Protein AF-A0A8W7Q532-F1 (afdb_monomer)

Sequence (373 aa):
VALQALTKLQELYLDHNQLYTIELHAFKQTTALHTLHLQVNQLAFETLNTLPATAPDTGDQEQLTDHIPAPDEFSLLAQDGTPFQHLHQLRELDLSSNWLTAVPRDLLLNTHELQRLNLTRNNITSLTYANLQFLAPAITVDLRHNSIFEIDLADMERLVLLEPRNFDEETGRARVLLNDNPLHCNCIAYAFAQYIQNRLATAVYDRFELVANELTCHGPEHLEGALIKDVPTRELLCELDTPSTAIRHCPAPCRCYIRPEDTGVIIDCSGQALTEVPELPRPTTFGYRFIELHLENNNISALPDSTTASGSSGWAEVRELYASNNSIAALAADQLPRSLRLLDLSRNRLTTLDGPLAESLTASTTLTTVRLA

Solvent-accessible surface area (backbone atoms only — not comparable to full-atom values): 20017 Å² total; per-residue (Å²): 117,85,45,55,76,38,52,80,40,39,70,46,82,58,47,75,46,80,46,47,74,73,60,62,63,39,37,67,40,25,42,54,24,28,35,40,36,43,25,42,31,47,36,51,70,82,67,78,75,71,68,80,73,76,73,81,88,72,90,71,94,76,81,98,67,96,68,78,80,59,82,68,68,63,52,75,77,69,75,70,62,54,41,62,48,55,29,41,48,23,28,35,40,35,49,23,40,26,50,31,53,59,81,66,67,36,62,27,76,39,20,54,53,28,42,38,37,36,43,27,42,25,49,29,38,63,44,43,52,81,77,65,60,53,65,14,35,62,20,38,37,34,47,29,47,26,48,32,30,44,45,42,30,77,60,40,66,63,52,47,69,74,60,65,80,60,94,86,55,76,90,39,37,30,34,37,37,47,30,60,28,53,26,40,48,28,32,57,26,41,46,44,38,34,50,69,58,72,67,62,64,70,72,51,64,59,50,36,45,81,46,44,93,74,22,31,18,62,19,51,82,97,42,46,71,40,41,45,66,76,56,61,61,78,69,17,39,37,70,66,59,54,97,81,48,90,74,75,57,59,44,86,94,37,51,35,32,37,28,69,77,81,30,35,34,38,39,42,44,51,63,66,69,37,57,59,81,73,73,39,52,51,41,67,82,78,78,26,72,30,29,38,39,34,42,29,50,25,51,28,45,56,75,64,39,67,83,70,48,52,102,72,50,20,60,60,38,30,26,30,41,37,41,25,41,26,49,28,39,63,70,60,53,59,40,53,36,86,56,27,27,34,42,31,40,20,55,42,51,65,80,62,82,47,69,68,32,52,50,47,62,71,69,44,88,54,54,77,46,79,42,69,100

Nearest PDB structures (foldseek):
  4lxr-assembly1_A  TM=8.723E-01  e=6.222E-23  Drosophila melanogaster
  3rfj-assembly1_A  TM=7.551E-01  e=5.603E-07  Listeria monocytogenes 08-5923
  5xnp-assembly1_B  TM=7.314E-01  e=1.045E-06  Homo sapiens
  5xnq-assembly1_A-2  TM=7.197E-01  e=1.821E-05  Homo sapiens
  5z8y-assembly1_A  TM=4.067E-01  e=1.045E-06  Homo sapiens

Foldseek 3Di:
DPQLVVLVAAEDAPEQDADQADPLQSCVRNQNHAYYHHYNYAHELPLPPDDPDDDPPPDDDDDDDDDPDDPVVVCVVPDRAHSCLSNQNHAEYAPAQYAYQAQGLSQQPRHQNHAEAEHAHYAHAEEELSRQNRNNFHHEYEHANYAHAAYADPCVLVVLVVDDDDPPRDFHAYEYEDANYQYAQALRCLVVLCVLLVNGDPSSVSHYHYHQQRPAHCDDPVRHRPRSPPDDLQRRKDWPDDPPDPDDQADPPWTWIARPPQLEIEIAPEQVQDQADTQHAASVVPRGQAYAYHQHHYAHAAADFQVPSPPGGNQLRHAHDANDQYAHADDDLRSDRLNHAYAAHHNYNHPDDDPRNVVSQVPRPRHDYYHND

Secondary structure (DSSP, 8-state):
-GGGG-TT--EEE--SS------TTTTTT-TT--EEE--SS----GGGS------------------PPPTTGGGGGSS---TTTT-TT--EEE--SS---S--THHHHT-TT--EEE--SS---EEEGGGG--SSTT-EEE--SS---EEE-TTHHHHHHHSPPPTTS----EEEE--S--EE-SGGGHHHHHHHTT-S-HHHHTTEEEE-TT-BEEESGGGTT-BTTTS-GGG--EESS-TT-SS--SPTT-EEEEETTTTEEEEE-TTS--SSPPPPP-GGGGT--EEEEE-TTS----PPPTTTS-TT--GGGEEEEE--SS------GGGS-TT--EEE-TTS------HHHHHHHHH-SS--EEE--

Structure (mmCIF, N/CA/C/O backbone):
data_AF-A0A8W7Q532-F1
#
_entry.id   AF-A0A8W7Q532-F1
#
loop_
_atom_site.group_PDB
_atom_site.id
_atom_site.type_symbol
_atom_site.label_atom_id
_atom_site.label_alt_id
_atom_site.label_comp_id
_atom_site.label_asym_id
_atom_site.label_entity_id
_atom_site.label_seq_id
_atom_site.pdbx_PDB_ins_code
_atom_site.Cartn_x
_atom_site.Cartn_y
_atom_site.Cartn_z
_atom_site.occupancy
_atom_site.B_iso_or_equiv
_atom_site.auth_seq_id
_atom_site.auth_comp_id
_atom_site.auth_asym_id
_atom_site.auth_atom_id
_atom_site.pdbx_PDB_model_num
ATOM 1 N N . VAL A 1 1 ? -29.483 14.248 27.371 1.00 50.53 1 VAL A N 1
ATOM 2 C CA . VAL A 1 1 ? -30.499 13.356 28.017 1.00 50.53 1 VAL A CA 1
ATOM 3 C C . VAL A 1 1 ? -29.994 12.945 29.399 1.00 50.53 1 VAL A C 1
ATOM 5 O O . VAL A 1 1 ? -28.789 12.846 29.572 1.00 50.53 1 VAL A O 1
ATOM 8 N N . ALA A 1 2 ? -30.890 12.760 30.375 1.00 61.41 2 ALA A N 1
ATOM 9 C CA . ALA A 1 2 ? -30.664 12.640 31.828 1.00 61.41 2 ALA A CA 1
ATOM 10 C C . ALA A 1 2 ? -29.834 11.428 32.336 1.00 61.41 2 ALA A C 1
ATOM 12 O O . ALA A 1 2 ? -30.030 10.973 33.461 1.00 61.41 2 ALA A O 1
ATOM 13 N N . LEU A 1 3 ? -28.893 10.905 31.544 1.00 73.31 3 LEU A N 1
ATOM 14 C CA . LEU A 1 3 ? -28.010 9.798 31.935 1.00 73.31 3 LEU A CA 1
ATOM 15 C C . LEU A 1 3 ? -26.977 10.216 32.992 1.00 73.31 3 LEU A C 1
ATOM 17 O O . LEU A 1 3 ? -26.531 9.386 33.775 1.00 73.31 3 LEU A O 1
ATOM 21 N N . GLN A 1 4 ? -26.670 11.514 33.092 1.00 72.31 4 GLN A N 1
ATOM 22 C CA . GLN A 1 4 ? -25.706 12.055 34.058 1.00 72.31 4 GLN A CA 1
ATOM 23 C C . GLN A 1 4 ? -26.069 11.786 35.532 1.00 72.31 4 GLN A C 1
ATOM 25 O O . GLN A 1 4 ? -25.208 11.880 36.399 1.00 72.31 4 GLN A O 1
ATOM 30 N N . ALA A 1 5 ? -27.323 11.448 35.841 1.00 80.62 5 ALA A N 1
ATOM 31 C CA . ALA A 1 5 ? -27.738 11.104 37.202 1.00 80.62 5 ALA A CA 1
ATOM 32 C C . ALA A 1 5 ? -27.580 9.604 37.534 1.00 80.62 5 ALA A C 1
ATOM 34 O O . ALA A 1 5 ? -27.716 9.213 38.694 1.00 80.62 5 ALA A O 1
ATOM 35 N N . LEU A 1 6 ? -27.311 8.748 36.542 1.00 87.56 6 LEU A N 1
ATOM 36 C CA . LEU A 1 6 ? -27.356 7.290 36.675 1.00 87.56 6 LEU A CA 1
ATOM 37 C C . LEU A 1 6 ? -25.979 6.689 37.004 1.00 87.56 6 LEU A C 1
ATOM 39 O O . LEU A 1 6 ? -25.469 5.834 36.289 1.00 87.56 6 LEU A O 1
ATOM 43 N N . THR A 1 7 ? -25.377 7.094 38.122 1.00 89.56 7 THR A N 1
ATOM 44 C CA . THR A 1 7 ? -24.005 6.691 38.508 1.00 89.56 7 THR A CA 1
ATOM 45 C C . THR A 1 7 ? -23.814 5.194 38.779 1.00 89.56 7 THR A C 1
ATOM 47 O O . THR A 1 7 ? -22.686 4.713 38.820 1.00 89.56 7 THR A O 1
ATOM 50 N N . LYS A 1 8 ? -24.907 4.443 38.965 1.00 93.06 8 LYS A N 1
ATOM 51 C CA . LYS A 1 8 ? -24.901 2.982 39.162 1.00 93.06 8 LYS A CA 1
ATOM 52 C C . LYS A 1 8 ? -25.228 2.191 37.891 1.00 93.06 8 LYS A C 1
ATOM 54 O O . LYS A 1 8 ? -25.381 0.977 37.973 1.00 93.06 8 LYS A O 1
ATOM 59 N N . LEU A 1 9 ? -25.427 2.864 36.757 1.00 95.00 9 LEU A N 1
ATOM 60 C CA . LEU A 1 9 ? -25.784 2.205 35.506 1.00 95.00 9 LEU A CA 1
ATOM 61 C C . LEU A 1 9 ? -24.619 1.336 35.028 1.00 95.00 9 LEU A C 1
ATOM 63 O O . LEU A 1 9 ? -23.506 1.827 34.880 1.00 95.00 9 LEU A O 1
ATOM 67 N N . GLN A 1 10 ? -24.906 0.060 34.807 1.00 96.25 10 GLN A N 1
ATOM 68 C CA . GLN A 1 10 ? -23.935 -0.972 34.440 1.00 96.25 10 GLN A CA 1
ATOM 69 C C . GLN A 1 10 ? -24.130 -1.462 33.006 1.00 96.25 10 GLN A C 1
ATOM 71 O O . GLN A 1 10 ? -23.164 -1.681 32.277 1.00 96.25 10 GLN A O 1
ATOM 76 N N . GLU A 1 11 ? -25.386 -1.546 32.579 1.00 97.50 11 GLU A N 1
ATOM 77 C CA . GLU A 1 11 ? -25.766 -1.980 31.244 1.00 97.50 11 GLU A CA 1
ATOM 78 C C . GLU A 1 11 ? -26.757 -0.988 30.645 1.00 97.50 11 GLU A C 1
ATOM 80 O O . GLU A 1 11 ? -27.675 -0.521 31.328 1.00 97.50 11 GLU A O 1
ATOM 85 N N . LEU A 1 12 ? -26.569 -0.664 29.370 1.00 96.44 12 LEU A N 1
ATOM 86 C CA . LEU A 1 12 ? -27.445 0.230 28.630 1.00 96.44 12 LEU A CA 1
ATOM 87 C C . LEU A 1 12 ? -27.658 -0.295 27.210 1.00 96.44 12 LEU A C 1
ATOM 89 O O . LEU A 1 12 ? -26.706 -0.469 26.452 1.00 96.44 12 LEU A O 1
ATOM 93 N N . TYR A 1 13 ? -28.926 -0.486 26.859 1.00 97.62 13 TYR A N 1
ATOM 94 C CA . TYR A 1 13 ? -29.369 -0.972 25.557 1.00 97.62 13 TYR A CA 1
ATOM 95 C C . TYR A 1 13 ? -30.165 0.137 24.866 1.00 97.62 13 TYR A C 1
ATOM 97 O O . TYR A 1 13 ? -31.221 0.555 25.346 1.00 97.62 13 TYR A O 1
ATOM 105 N N . LEU A 1 14 ? -29.604 0.668 23.784 1.00 96.12 14 LEU A N 1
ATOM 106 C CA . LEU A 1 14 ? -30.162 1.726 22.935 1.00 96.12 14 LEU A CA 1
ATOM 107 C C . LEU A 1 14 ? -30.189 1.290 21.461 1.00 96.12 14 LEU A C 1
ATOM 109 O O . LEU A 1 14 ? -30.298 2.113 20.548 1.00 96.12 14 LEU A O 1
ATOM 113 N N . ASP A 1 15 ? -30.079 -0.009 21.225 1.00 97.19 15 ASP A N 1
ATOM 114 C CA . ASP A 1 15 ? -30.095 -0.614 19.908 1.00 97.19 15 ASP A CA 1
ATOM 115 C C . ASP A 1 15 ? -31.465 -0.522 19.224 1.00 97.19 15 ASP A C 1
ATOM 117 O O . ASP A 1 15 ? -32.488 -0.314 19.878 1.00 97.19 15 ASP A O 1
ATOM 121 N N . HIS A 1 16 ? -31.483 -0.649 17.895 1.00 97.81 16 HIS A N 1
ATOM 122 C CA . HIS A 1 16 ? -32.690 -0.581 17.060 1.00 97.81 16 HIS A CA 1
ATOM 123 C C . HIS A 1 16 ? -33.486 0.722 17.235 1.00 97.81 16 HIS A C 1
ATOM 125 O O . HIS A 1 16 ? -34.717 0.724 17.330 1.00 97.81 16 HIS A O 1
ATOM 131 N N . ASN A 1 17 ? -32.773 1.848 17.258 1.00 96.56 17 ASN A N 1
ATOM 132 C CA . ASN A 1 17 ? -33.343 3.188 17.352 1.00 96.56 17 ASN A CA 1
ATOM 133 C C . ASN A 1 17 ? -32.967 4.033 16.118 1.00 96.56 17 ASN A C 1
ATOM 135 O O . ASN A 1 17 ? -32.557 3.527 15.076 1.00 96.56 17 ASN A O 1
ATOM 139 N N . GLN A 1 18 ? -33.190 5.344 16.204 1.00 96.38 18 GLN A N 1
ATOM 140 C CA . GLN A 1 18 ? -32.889 6.320 15.150 1.00 96.38 18 GLN A CA 1
ATOM 141 C C . GLN A 1 18 ? -31.893 7.370 15.661 1.00 96.38 18 GLN A C 1
ATOM 143 O O . GLN A 1 18 ? -31.981 8.551 15.325 1.00 96.38 18 GLN A O 1
ATOM 148 N N . LEU A 1 19 ? -30.988 6.965 16.557 1.00 94.19 19 LEU A N 1
ATOM 149 C CA . LEU A 1 19 ? -29.992 7.863 17.127 1.00 94.19 19 LEU A CA 1
ATOM 150 C C . LEU A 1 19 ? -28.980 8.224 16.041 1.00 94.19 19 LEU A C 1
ATOM 152 O O . LEU A 1 19 ? -28.232 7.367 15.584 1.00 94.19 19 LEU A O 1
ATOM 156 N N . TYR A 1 20 ? -28.952 9.493 15.647 1.00 92.00 20 TYR A N 1
ATOM 157 C CA . TYR A 1 20 ? -27.956 10.026 14.713 1.00 92.00 20 TYR A CA 1
ATOM 158 C C . TYR A 1 20 ? -26.776 10.694 15.433 1.00 92.00 20 TYR A C 1
ATOM 160 O O . TYR A 1 20 ? -25.697 10.850 14.872 1.00 92.00 20 TYR A O 1
ATOM 168 N N . THR A 1 21 ? -26.960 11.075 16.699 1.00 89.06 21 THR A N 1
ATOM 169 C CA . THR A 1 21 ? -25.921 11.674 17.536 1.00 89.06 21 THR A CA 1
ATOM 170 C C . THR A 1 21 ? -26.136 11.317 19.002 1.00 89.06 21 THR A C 1
ATOM 172 O O . THR A 1 21 ? -27.261 11.064 19.445 1.00 89.06 21 THR A O 1
ATOM 175 N N . ILE A 1 22 ? -25.050 11.325 19.766 1.00 89.56 22 ILE A N 1
ATOM 176 C CA . ILE A 1 22 ? -25.056 11.262 21.223 1.00 89.56 22 ILE A CA 1
ATOM 177 C C . ILE A 1 22 ? -24.190 12.422 21.702 1.00 89.56 22 ILE A C 1
ATOM 179 O O . ILE A 1 22 ? -23.085 12.632 21.208 1.00 89.56 22 ILE A O 1
ATOM 183 N N . GLU A 1 23 ? -24.698 13.180 22.668 1.00 87.12 23 GLU A N 1
ATOM 184 C CA . GLU A 1 23 ? -23.969 14.299 23.258 1.00 87.12 23 GLU A CA 1
ATOM 185 C C . GLU A 1 23 ? -22.631 13.823 23.854 1.00 87.12 23 GLU A C 1
ATOM 187 O O . GLU A 1 23 ? -22.591 12.841 24.598 1.00 87.12 23 GLU A O 1
ATOM 192 N N . LEU A 1 24 ? -21.546 14.554 23.581 1.00 85.12 24 LEU A N 1
ATOM 193 C CA . LEU A 1 24 ? -20.168 14.212 23.969 1.00 85.12 24 LEU A CA 1
ATOM 194 C C . LEU A 1 24 ? -19.995 13.861 25.458 1.00 85.12 24 LEU A C 1
ATOM 196 O O . LEU A 1 24 ? -19.137 13.067 25.840 1.00 85.12 24 LEU A O 1
ATOM 200 N N . HIS A 1 25 ? -20.806 14.466 26.324 1.00 87.25 25 HIS A N 1
ATOM 201 C CA . HIS A 1 25 ? -20.740 14.283 27.773 1.00 87.25 25 HIS A CA 1
ATOM 202 C C . HIS A 1 25 ? -21.945 13.527 28.345 1.00 87.25 25 HIS A C 1
ATOM 204 O O . HIS A 1 25 ? -22.172 13.560 29.559 1.00 87.25 25 HIS A O 1
ATOM 210 N N . ALA A 1 26 ? -22.710 12.825 27.502 1.00 88.56 26 ALA A N 1
ATOM 211 C CA . ALA A 1 26 ? -23.869 12.042 27.928 1.00 88.56 26 ALA A CA 1
ATOM 212 C C . ALA A 1 26 ? -23.504 11.000 28.998 1.00 88.56 26 ALA A C 1
ATOM 214 O O . ALA A 1 26 ? -24.254 10.813 29.956 1.00 88.56 26 ALA A O 1
ATOM 215 N N . PHE A 1 27 ? -22.325 10.384 28.870 1.00 90.06 27 PHE A N 1
ATOM 216 C CA . PHE A 1 27 ? -21.854 9.302 29.736 1.00 90.06 27 PHE A CA 1
ATOM 217 C C . PHE A 1 27 ? -20.851 9.738 30.813 1.00 90.06 27 PHE A C 1
ATOM 219 O O . PHE A 1 27 ? -20.275 8.904 31.506 1.00 90.06 27 PHE A O 1
ATOM 226 N N . LYS A 1 28 ? -20.645 11.049 31.005 1.00 88.69 28 LYS A N 1
ATOM 227 C CA . LYS A 1 28 ? -19.600 11.579 31.903 1.00 88.69 28 LYS A CA 1
ATOM 228 C C . LYS A 1 28 ? -19.699 11.065 33.349 1.00 88.69 28 LYS A C 1
ATOM 230 O O . LYS A 1 28 ? -18.687 10.957 34.027 1.00 88.69 28 LYS A O 1
ATOM 235 N N . GLN A 1 29 ? -20.911 10.783 33.828 1.00 89.12 29 GLN A N 1
ATOM 236 C CA . GLN A 1 29 ? -21.169 10.323 35.202 1.00 89.12 29 GLN A CA 1
ATOM 237 C C . GLN A 1 29 ? -21.520 8.828 35.289 1.00 89.12 29 GLN A C 1
ATOM 239 O O . GLN A 1 29 ? -21.669 8.299 36.388 1.00 89.12 29 GLN A O 1
ATOM 244 N N . THR A 1 30 ? -21.666 8.132 34.157 1.00 90.69 30 THR A N 1
ATOM 245 C CA . THR A 1 30 ? -22.013 6.701 34.098 1.00 90.69 30 THR A CA 1
ATOM 246 C C . THR A 1 30 ? -20.747 5.853 33.985 1.00 90.69 30 THR A C 1
ATOM 248 O O . THR A 1 30 ? -20.605 5.046 33.072 1.00 90.69 30 THR A O 1
ATOM 251 N N . THR A 1 31 ? -19.790 6.065 34.887 1.00 86.94 31 THR A N 1
ATOM 252 C CA . THR A 1 31 ? -18.465 5.423 34.826 1.00 86.94 31 THR A CA 1
ATOM 253 C C . THR A 1 31 ? -18.486 3.935 35.183 1.00 86.94 31 THR A C 1
ATOM 255 O O . THR A 1 31 ? -17.538 3.232 34.853 1.00 86.94 31 THR A O 1
ATOM 258 N N . ALA A 1 32 ? -19.568 3.455 35.811 1.00 92.38 32 ALA A N 1
ATOM 259 C CA . ALA A 1 32 ? -19.797 2.045 36.145 1.00 92.38 32 ALA A CA 1
ATOM 260 C C . ALA A 1 32 ? -20.305 1.191 34.965 1.00 92.38 32 ALA A C 1
ATOM 262 O O . ALA A 1 32 ? -20.550 -0.006 35.135 1.00 92.38 32 ALA A O 1
ATOM 263 N N . LEU A 1 33 ? -20.515 1.805 33.795 1.00 94.69 33 LEU A N 1
ATOM 264 C CA . LEU A 1 33 ? -21.076 1.145 32.624 1.00 94.69 33 LEU A CA 1
ATOM 265 C C . LEU A 1 33 ? -20.054 0.173 32.022 1.00 94.69 33 LEU A C 1
ATOM 267 O O . LEU A 1 33 ? -18.976 0.587 31.602 1.00 94.69 33 LEU A O 1
ATOM 271 N N . HIS A 1 34 ? -20.420 -1.106 31.945 1.00 96.19 34 HIS A N 1
ATOM 272 C CA . HIS A 1 34 ? -19.596 -2.158 31.352 1.00 96.19 34 HIS A CA 1
ATOM 273 C C . HIS A 1 34 ? -20.172 -2.732 30.052 1.00 96.19 34 HIS A C 1
ATOM 275 O O . HIS A 1 34 ? -19.408 -3.284 29.261 1.00 96.19 34 HIS A O 1
ATOM 281 N N . THR A 1 35 ? -21.475 -2.575 29.797 1.00 97.75 35 THR A N 1
ATOM 282 C CA . THR A 1 35 ? -22.131 -3.041 28.563 1.00 97.75 35 THR A CA 1
ATOM 283 C C . THR A 1 35 ? -22.917 -1.906 27.919 1.00 97.75 35 THR A C 1
ATOM 285 O O . THR A 1 35 ? -23.803 -1.327 28.554 1.00 97.75 35 THR A O 1
ATOM 288 N N . LEU A 1 36 ? -22.620 -1.603 26.655 1.00 97.19 36 LEU A N 1
ATOM 289 C CA . LEU A 1 36 ? -23.319 -0.587 25.873 1.00 97.19 36 LEU A CA 1
ATOM 290 C C . LEU A 1 36 ? -23.669 -1.115 24.479 1.00 97.19 36 LEU A C 1
ATOM 292 O O . LEU A 1 36 ? -22.789 -1.409 23.673 1.00 97.19 36 LEU A O 1
ATOM 296 N N . HIS A 1 37 ? -24.963 -1.223 24.196 1.00 98.25 37 HIS A N 1
ATOM 297 C CA . HIS A 1 37 ? -25.491 -1.690 22.911 1.00 98.25 37 HIS A CA 1
ATOM 298 C C . HIS A 1 37 ? -26.131 -0.520 22.162 1.00 98.25 37 HIS A C 1
ATOM 300 O O . HIS A 1 37 ? -27.064 0.111 22.660 1.00 98.25 37 HIS A O 1
ATOM 306 N N . LEU A 1 38 ? -25.591 -0.201 20.987 1.00 97.38 38 LEU A N 1
ATOM 307 C CA . LEU A 1 38 ? -25.970 0.931 20.132 1.00 97.38 38 LEU A CA 1
ATOM 308 C C . LEU A 1 38 ? -26.178 0.507 18.670 1.00 97.38 38 LEU A C 1
ATOM 310 O O . LEU A 1 38 ? -26.266 1.360 17.780 1.00 97.38 38 LEU A O 1
ATOM 314 N N . GLN A 1 39 ? -26.266 -0.795 18.401 1.00 97.81 39 GLN A N 1
ATOM 315 C CA . GLN A 1 39 ? -26.420 -1.318 17.052 1.00 97.81 39 GLN A CA 1
ATOM 316 C C . GLN A 1 39 ? -27.727 -0.886 16.392 1.00 97.81 39 GLN A C 1
ATOM 318 O O . GLN A 1 39 ? -28.732 -0.662 17.064 1.00 97.81 39 GLN A O 1
ATOM 323 N N . VAL A 1 40 ? -27.732 -0.828 15.059 1.00 97.69 40 VAL A N 1
ATOM 324 C CA . VAL A 1 40 ? -28.920 -0.469 14.265 1.00 97.69 40 VAL A CA 1
ATOM 325 C C . VAL A 1 40 ? -29.433 0.923 14.665 1.00 97.69 40 VAL A C 1
ATOM 327 O O . VAL A 1 40 ? -30.540 1.092 15.176 1.00 97.69 40 VAL A O 1
ATOM 330 N N . ASN A 1 41 ? -28.575 1.919 14.456 1.00 96.75 41 ASN A N 1
ATOM 331 C CA . ASN A 1 41 ? -28.845 3.345 14.634 1.00 96.75 41 ASN A CA 1
ATOM 332 C C . ASN A 1 41 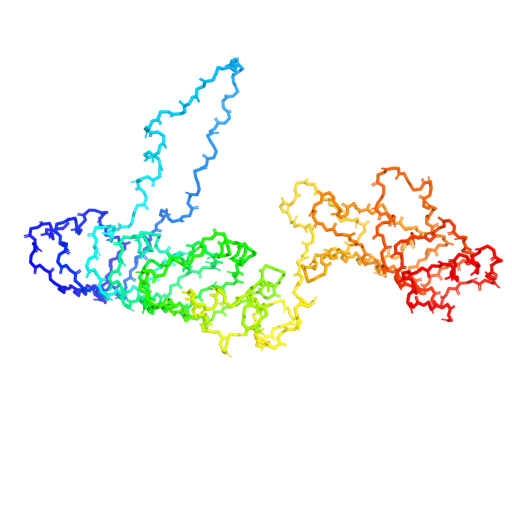? -28.309 4.113 13.402 1.00 96.75 41 ASN A C 1
ATOM 334 O O . ASN A 1 41 ? -28.133 3.536 12.330 1.00 96.75 41 ASN A O 1
ATOM 338 N N . GLN A 1 42 ? -28.112 5.428 13.510 1.00 95.75 42 GLN A N 1
ATOM 339 C CA . GLN A 1 42 ? -27.628 6.306 12.436 1.00 95.75 42 GLN A CA 1
ATOM 340 C C . GLN A 1 42 ? -26.395 7.105 12.883 1.00 95.75 42 GLN A C 1
ATOM 342 O O . GLN A 1 42 ? -26.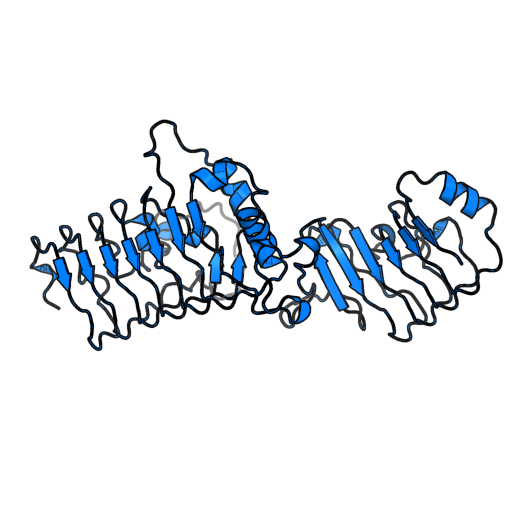178 8.228 12.431 1.00 95.75 42 GLN A O 1
ATOM 347 N N . LEU A 1 43 ? -25.615 6.569 13.827 1.00 93.50 43 LEU A N 1
ATOM 348 C CA . LEU A 1 43 ? -24.502 7.294 14.431 1.00 93.50 43 LEU A CA 1
ATOM 349 C C . LEU A 1 43 ? -23.390 7.521 13.405 1.00 93.50 43 LEU A C 1
ATOM 351 O O . LEU A 1 43 ? -22.875 6.571 12.815 1.00 93.50 43 LEU A O 1
ATOM 355 N N . ALA A 1 44 ? -22.990 8.780 13.261 1.00 87.75 44 ALA A N 1
ATOM 356 C CA . ALA A 1 44 ? -21.794 9.205 12.551 1.00 87.75 44 ALA A CA 1
ATOM 357 C C . ALA A 1 44 ? -20.998 10.133 13.482 1.00 87.75 44 ALA A C 1
ATOM 359 O O . ALA A 1 44 ? -21.517 11.149 13.945 1.00 87.75 44 ALA A O 1
ATOM 360 N N . PHE A 1 45 ? -19.754 9.773 13.807 1.00 78.81 45 PHE A N 1
ATOM 361 C CA . PHE A 1 45 ? -18.856 10.635 14.582 1.00 78.81 45 PHE A CA 1
ATOM 362 C C . PHE A 1 45 ? -17.951 11.389 13.599 1.00 78.81 45 PHE A C 1
ATOM 364 O O . PHE A 1 45 ? -16.973 10.838 13.101 1.00 78.81 45 PHE A O 1
ATOM 371 N N . GLU A 1 46 ? -18.318 12.631 13.273 1.00 57.91 46 GLU A N 1
ATOM 372 C CA . GLU A 1 46 ? -17.657 13.442 12.233 1.00 57.91 46 GLU A CA 1
ATOM 373 C C . GLU A 1 46 ? -16.225 13.889 12.600 1.00 57.91 46 GLU A C 1
ATOM 375 O O . GLU A 1 46 ? -15.439 14.226 11.718 1.00 57.91 46 GLU A O 1
ATOM 380 N N . THR A 1 47 ? -15.840 13.849 13.880 1.00 51.75 47 THR A N 1
ATOM 381 C CA . THR A 1 47 ? -14.576 14.411 14.401 1.00 51.75 47 THR A CA 1
ATOM 382 C C . THR A 1 47 ? -13.340 13.515 14.236 1.00 51.75 47 THR A C 1
ATOM 384 O O . THR A 1 47 ? -12.261 13.853 14.709 1.00 51.75 47 THR A O 1
ATOM 387 N N . LEU A 1 48 ? -13.443 12.369 13.556 1.00 50.81 48 LEU A N 1
ATOM 388 C CA . LEU A 1 48 ? -12.354 11.378 13.504 1.00 50.81 48 LEU A CA 1
ATOM 389 C C . LEU A 1 48 ? -11.330 11.597 12.371 1.00 50.81 48 LEU A C 1
ATOM 391 O O . LEU A 1 48 ? -10.302 10.918 12.355 1.00 50.81 48 LEU A O 1
ATOM 395 N N . ASN A 1 49 ? -11.589 12.534 11.447 1.00 37.66 49 ASN A N 1
ATOM 396 C CA . ASN A 1 49 ? -10.823 12.692 10.199 1.00 37.66 49 ASN A CA 1
ATOM 397 C C . ASN A 1 49 ? -10.046 14.013 10.059 1.00 37.66 49 ASN A C 1
ATOM 399 O O . ASN A 1 49 ? -9.309 14.177 9.087 1.00 37.66 49 ASN A O 1
ATOM 403 N N . THR A 1 50 ? -10.169 14.960 10.989 1.00 32.69 50 THR A N 1
ATOM 404 C CA . THR A 1 50 ? -9.432 16.225 10.900 1.00 32.69 50 THR A CA 1
ATOM 405 C C . THR A 1 50 ? -8.103 16.119 11.639 1.00 32.69 50 THR A C 1
ATOM 407 O O . THR A 1 50 ? -8.022 16.337 12.843 1.00 32.69 50 THR A O 1
ATOM 410 N N . LEU A 1 51 ? -7.026 15.837 10.899 1.00 35.69 51 LEU A N 1
ATOM 411 C CA . LEU A 1 51 ? -5.736 16.437 11.255 1.00 35.69 51 LEU A CA 1
ATOM 412 C C . LEU A 1 51 ? -5.952 17.960 11.323 1.00 35.69 51 LEU A C 1
ATOM 414 O O . LEU A 1 51 ? -6.737 18.467 10.512 1.00 35.69 51 LEU A O 1
ATOM 418 N N . PRO A 1 52 ? -5.313 18.698 12.249 1.00 33.34 52 PRO A N 1
ATOM 419 C CA . PRO A 1 52 ? -5.472 20.143 12.298 1.00 33.34 52 PRO A CA 1
ATOM 420 C C . PRO A 1 52 ? -5.101 20.685 10.921 1.00 33.34 52 PRO A C 1
ATOM 422 O O . PRO A 1 52 ? -3.964 20.518 10.472 1.00 33.34 52 PRO A O 1
ATOM 425 N N . ALA A 1 53 ? -6.075 21.265 10.217 1.00 32.38 53 ALA A N 1
ATOM 426 C CA . ALA A 1 53 ? -5.792 22.010 9.009 1.00 32.38 53 ALA A CA 1
ATOM 427 C C . ALA A 1 53 ? -4.728 23.040 9.385 1.00 32.38 53 ALA A C 1
ATOM 429 O O . ALA A 1 53 ? -4.910 23.807 10.333 1.00 32.38 53 ALA A O 1
ATOM 430 N N . THR A 1 54 ? -3.599 22.991 8.679 1.00 36.22 54 THR A N 1
ATOM 431 C CA . THR A 1 54 ? -2.555 24.009 8.720 1.00 36.22 54 THR A CA 1
ATOM 432 C C . THR A 1 54 ? -3.215 25.376 8.813 1.00 36.22 54 THR A C 1
ATOM 434 O O . THR A 1 54 ? -4.084 25.688 7.990 1.00 36.22 54 THR A O 1
ATOM 437 N N . ALA A 1 55 ? -2.849 26.136 9.847 1.00 33.28 55 ALA A N 1
ATOM 438 C CA . ALA A 1 55 ? -3.354 27.479 10.079 1.00 33.28 55 ALA A CA 1
ATOM 439 C C . ALA A 1 55 ? -3.355 28.275 8.761 1.00 33.28 55 ALA A C 1
ATOM 441 O O . ALA A 1 55 ? -2.425 28.116 7.963 1.00 33.28 55 ALA A O 1
ATOM 442 N N . PRO A 1 56 ? -4.392 29.089 8.493 1.00 35.41 56 PRO A N 1
ATOM 443 C CA . PRO A 1 56 ? -4.436 29.890 7.284 1.00 35.41 56 PRO A CA 1
ATOM 444 C C . PRO A 1 56 ? -3.178 30.752 7.211 1.00 35.41 56 PRO A C 1
ATOM 446 O O . PRO A 1 56 ? -2.839 31.457 8.159 1.00 35.41 56 PRO A O 1
ATOM 449 N N . ASP A 1 57 ? -2.504 30.642 6.071 1.00 35.38 57 ASP A N 1
ATOM 450 C CA . ASP A 1 57 ? -1.337 31.408 5.657 1.00 35.38 57 ASP A CA 1
ATOM 451 C C . ASP A 1 57 ? -1.697 32.904 5.626 1.00 35.38 57 ASP A C 1
ATOM 453 O O . ASP A 1 57 ? -2.090 33.465 4.602 1.00 35.38 57 ASP A O 1
ATOM 457 N N . THR A 1 58 ? -1.660 33.555 6.788 1.00 35.00 58 THR A N 1
ATOM 458 C CA . THR A 1 58 ? -1.581 35.009 6.882 1.00 35.00 58 THR A CA 1
ATOM 459 C C . THR A 1 58 ? -0.109 35.354 6.873 1.00 35.00 58 THR A C 1
ATOM 461 O O . THR A 1 58 ? 0.562 35.310 7.905 1.00 35.00 58 THR A O 1
ATOM 464 N N . GLY A 1 59 ? 0.395 35.635 5.675 1.00 40.50 59 GLY A N 1
ATOM 465 C CA . GLY A 1 59 ? 1.732 36.157 5.493 1.00 40.50 59 GLY A CA 1
ATOM 466 C C . GLY A 1 59 ? 1.883 37.465 6.251 1.00 40.50 59 GLY A C 1
ATOM 467 O O . GLY A 1 59 ? 1.278 38.453 5.865 1.00 40.50 59 GLY A O 1
ATOM 468 N N . ASP A 1 60 ? 2.711 37.445 7.288 1.00 34.88 60 ASP A N 1
ATOM 469 C CA . ASP A 1 60 ? 3.448 38.601 7.775 1.00 34.88 60 ASP A CA 1
ATOM 470 C C . ASP A 1 60 ? 4.764 38.096 8.386 1.00 34.88 60 ASP A C 1
ATOM 472 O O . ASP A 1 60 ? 4.803 37.237 9.267 1.00 34.88 60 ASP A O 1
ATOM 476 N N . GLN A 1 61 ? 5.871 38.584 7.827 1.00 41.66 61 GLN A N 1
ATOM 477 C CA . GLN A 1 61 ? 7.228 38.322 8.291 1.00 41.66 61 GLN A CA 1
ATOM 478 C C . GLN A 1 61 ? 7.438 38.979 9.654 1.00 41.66 61 GLN A C 1
ATOM 480 O O . GLN A 1 61 ? 7.548 40.199 9.701 1.00 41.66 61 GLN A O 1
ATOM 485 N N . GLU A 1 62 ? 7.644 38.207 10.723 1.00 34.75 62 GLU A N 1
ATOM 486 C CA . GLU A 1 62 ? 8.347 38.733 11.897 1.00 34.75 62 GLU A CA 1
ATOM 487 C C . GLU A 1 62 ? 9.060 37.639 12.719 1.00 34.75 62 GLU A C 1
ATOM 489 O O . GLU A 1 62 ? 8.451 36.801 13.367 1.00 34.75 62 GLU A O 1
ATOM 494 N N . GLN A 1 63 ? 10.394 37.681 12.625 1.00 35.06 63 GLN A N 1
ATOM 495 C CA . GLN A 1 63 ? 11.417 37.386 13.641 1.00 35.06 63 GLN A CA 1
ATOM 496 C C . GLN A 1 63 ? 11.353 36.064 14.437 1.00 35.06 63 GLN A C 1
ATOM 498 O O . GLN A 1 63 ? 10.546 35.861 15.334 1.00 35.06 63 GLN A O 1
ATOM 503 N N . LEU A 1 64 ? 12.363 35.223 14.180 1.00 39.81 64 LEU A N 1
ATOM 504 C CA . LEU A 1 64 ? 12.760 34.053 14.968 1.00 39.81 64 LEU A CA 1
ATOM 505 C C . LEU A 1 64 ? 13.088 34.442 16.422 1.00 39.81 64 LEU A C 1
ATOM 507 O O . LEU A 1 64 ? 14.175 34.956 16.701 1.00 39.81 64 LEU A O 1
ATOM 511 N N . THR A 1 65 ? 12.183 34.134 17.346 1.00 37.81 65 THR A N 1
ATOM 512 C CA . THR A 1 65 ? 12.478 33.999 18.776 1.00 37.81 65 THR A CA 1
ATOM 513 C C . THR A 1 65 ? 12.188 32.567 19.225 1.00 37.81 65 THR A C 1
ATOM 515 O O . THR A 1 65 ? 11.184 31.974 18.836 1.00 37.81 65 THR A O 1
ATOM 518 N N . ASP A 1 66 ? 13.094 32.005 20.032 1.00 38.56 66 ASP A N 1
ATOM 519 C CA . ASP A 1 66 ? 12.955 30.707 20.702 1.00 38.56 66 ASP A CA 1
ATOM 520 C C . ASP A 1 66 ? 11.709 30.700 21.606 1.00 38.56 66 ASP A C 1
ATOM 522 O O . ASP A 1 66 ? 11.774 31.022 22.795 1.00 38.56 66 ASP A O 1
ATOM 526 N N . HIS A 1 67 ? 10.554 30.338 21.050 1.00 35.03 67 HIS A N 1
ATOM 527 C CA . HIS A 1 67 ? 9.353 30.047 21.819 1.00 35.03 67 HIS A CA 1
ATOM 528 C C . HIS A 1 67 ? 9.187 28.535 21.946 1.00 35.03 67 HIS A C 1
ATOM 530 O O . HIS A 1 67 ? 8.747 27.847 21.031 1.00 35.03 67 HIS A O 1
ATOM 536 N N . ILE A 1 68 ? 9.541 28.024 23.127 1.00 43.53 68 ILE A N 1
ATOM 537 C CA . ILE A 1 68 ? 9.028 26.747 23.624 1.00 43.53 68 ILE A CA 1
ATOM 538 C C . ILE A 1 68 ? 7.502 26.917 23.721 1.00 43.53 68 ILE A C 1
ATOM 540 O O . ILE A 1 68 ? 7.065 27.836 24.424 1.00 43.53 68 ILE A O 1
ATOM 544 N N . PRO A 1 69 ? 6.693 26.105 23.021 1.00 36.09 69 PRO A N 1
ATOM 545 C CA . PRO A 1 69 ? 5.249 26.279 23.024 1.00 36.09 69 PRO A CA 1
ATOM 546 C C . PRO A 1 69 ? 4.676 26.085 24.433 1.00 36.09 69 PRO A C 1
ATOM 548 O O . PRO A 1 69 ? 5.133 25.239 25.207 1.00 36.09 69 PRO A O 1
ATOM 551 N N . ALA A 1 70 ? 3.698 26.922 24.782 1.00 39.31 70 ALA A N 1
ATOM 552 C CA . ALA A 1 70 ? 3.008 26.880 26.065 1.00 39.31 70 ALA A CA 1
ATOM 553 C C . ALA A 1 70 ? 2.266 25.535 26.245 1.00 39.31 70 ALA A C 1
ATOM 555 O O . ALA A 1 70 ? 1.808 24.956 25.258 1.00 39.31 70 ALA A O 1
ATOM 556 N N . PRO A 1 71 ? 2.077 25.044 27.487 1.00 44.47 71 PRO A N 1
ATOM 557 C CA . PRO A 1 71 ? 1.354 23.791 27.769 1.00 44.47 71 PRO A CA 1
ATOM 558 C C . PRO A 1 71 ? -0.108 23.783 27.276 1.00 44.47 71 PRO A C 1
ATOM 560 O O . PRO A 1 71 ? -0.756 22.738 27.247 1.00 44.47 71 PRO A O 1
ATOM 563 N N . ASP A 1 72 ? -0.609 24.934 26.840 1.00 39.09 72 ASP A N 1
ATOM 564 C CA . ASP A 1 72 ? -1.955 25.152 26.330 1.00 39.09 72 ASP A CA 1
ATOM 565 C C . ASP A 1 72 ? -2.089 24.707 24.856 1.00 39.09 72 ASP A C 1
ATOM 567 O O . ASP A 1 72 ? -3.187 24.369 24.419 1.00 39.09 72 ASP A O 1
ATOM 571 N N . GLU A 1 73 ? -0.986 24.609 24.097 1.00 36.34 73 GLU A N 1
ATOM 572 C CA . GLU A 1 73 ? -0.990 24.060 22.726 1.00 36.34 73 GLU A CA 1
ATOM 573 C C . GLU A 1 73 ? -1.193 22.534 22.709 1.00 36.34 73 GLU A C 1
ATOM 575 O O . GLU A 1 73 ? -1.751 21.984 21.761 1.00 36.34 73 GLU A O 1
ATOM 580 N N . PHE A 1 74 ? -0.864 21.846 23.808 1.00 37.84 74 PHE A N 1
ATOM 581 C CA . PHE A 1 74 ? -1.217 20.435 24.008 1.00 37.84 74 PHE A CA 1
ATOM 582 C C . PHE A 1 74 ? -2.724 20.223 24.252 1.00 37.84 74 PHE A C 1
ATOM 584 O O . PHE A 1 74 ? -3.208 19.100 24.112 1.00 37.84 74 PHE A O 1
ATOM 591 N N . SER A 1 75 ? -3.495 21.276 24.567 1.00 35.19 75 SER A N 1
ATOM 592 C CA . SER A 1 75 ? -4.961 21.176 24.693 1.00 35.19 75 SER A CA 1
ATOM 593 C C . SER A 1 75 ? -5.693 21.123 23.349 1.00 35.19 75 SER A C 1
ATOM 595 O O . SER A 1 75 ? -6.868 20.757 23.328 1.00 35.19 75 SER A O 1
ATOM 597 N N . LEU A 1 76 ? -5.029 21.406 22.221 1.00 35.81 76 LEU A N 1
ATOM 598 C CA . LEU A 1 76 ? -5.614 21.200 20.886 1.00 35.81 76 LEU A CA 1
ATOM 599 C C . LEU A 1 76 ? -5.705 19.714 20.498 1.00 35.81 76 LEU A C 1
ATOM 601 O O . LEU A 1 76 ? -6.414 19.373 19.560 1.00 35.81 76 LEU A O 1
ATOM 605 N N . LEU A 1 77 ? -5.058 18.820 21.252 1.00 39.25 77 LEU A N 1
ATOM 606 C CA . LEU A 1 77 ? -5.212 17.368 21.117 1.00 39.25 77 LEU A CA 1
ATOM 607 C C . LEU A 1 77 ? -6.367 16.806 21.971 1.00 39.25 77 LEU A C 1
ATOM 609 O O . LEU A 1 77 ? -6.637 15.608 21.917 1.00 39.25 77 LEU A O 1
ATOM 613 N N . ALA A 1 78 ? -7.034 17.639 22.782 1.00 40.16 78 ALA A N 1
ATOM 614 C CA . ALA A 1 78 ? -7.902 17.191 23.874 1.00 40.16 78 ALA A CA 1
ATOM 615 C C . ALA A 1 78 ? -9.416 17.415 23.666 1.00 40.16 78 ALA A C 1
ATOM 617 O O . ALA A 1 78 ? -10.174 17.203 24.612 1.00 40.16 78 ALA A O 1
ATOM 618 N N . GLN A 1 79 ? -9.891 17.839 22.483 1.00 44.69 79 GLN A N 1
ATOM 619 C CA . GLN A 1 79 ? -11.322 18.158 22.279 1.00 44.69 79 GLN A CA 1
ATOM 620 C C . GLN A 1 79 ? -12.126 17.221 21.362 1.00 44.69 79 GLN A C 1
ATOM 622 O O . GLN A 1 79 ? -13.352 17.299 21.390 1.00 44.69 79 GLN A O 1
ATOM 627 N N . ASP A 1 80 ? -11.508 16.259 20.673 1.00 55.72 80 ASP A N 1
ATOM 628 C CA . ASP A 1 80 ? -12.205 15.408 19.689 1.00 55.72 80 ASP A CA 1
ATOM 629 C C . ASP A 1 80 ? -12.428 13.963 20.177 1.00 55.72 80 ASP A C 1
ATOM 631 O O . ASP A 1 80 ? -12.138 12.984 19.490 1.00 55.72 80 ASP A O 1
ATOM 635 N N . GLY A 1 81 ? -12.926 13.810 21.405 1.00 69.31 81 GLY A N 1
ATOM 636 C CA . GLY A 1 81 ? -13.364 12.508 21.920 1.00 69.31 81 GLY A CA 1
ATOM 637 C C . GLY A 1 81 ? -14.723 12.090 21.351 1.00 69.31 81 GLY A C 1
ATOM 638 O O . GLY A 1 81 ? -15.493 12.919 20.867 1.00 69.31 81 GLY A O 1
ATOM 639 N N . THR A 1 82 ? -15.075 10.810 21.464 1.00 84.31 82 THR A N 1
ATOM 640 C CA . THR A 1 82 ? -16.473 10.393 21.309 1.00 84.31 82 THR A CA 1
ATOM 641 C C . THR A 1 82 ? -17.178 10.449 22.671 1.00 84.31 82 THR A C 1
ATOM 643 O O . THR A 1 82 ? -16.545 10.693 23.709 1.00 84.31 82 THR A O 1
ATOM 646 N N . PRO A 1 83 ? -18.501 10.217 22.737 1.00 88.38 83 PRO A N 1
ATOM 647 C CA . PRO A 1 83 ? -19.208 10.105 24.011 1.00 88.38 83 PRO A CA 1
ATOM 648 C C . PRO A 1 83 ? -18.631 9.035 24.954 1.00 88.38 83 PRO A C 1
ATOM 650 O O . PRO A 1 83 ? -18.911 9.065 26.153 1.00 88.38 83 PRO A O 1
ATOM 653 N N . PHE A 1 84 ? -17.816 8.111 24.437 1.00 89.56 84 PHE A N 1
ATOM 654 C CA . PHE A 1 84 ? -17.253 6.981 25.173 1.00 89.56 84 PHE A CA 1
ATOM 655 C C . PHE A 1 84 ? -15.968 7.312 25.942 1.00 89.56 84 PHE A C 1
ATOM 657 O O . PHE A 1 84 ? -15.522 6.493 26.741 1.00 89.56 84 PHE A O 1
ATOM 664 N N . GLN A 1 85 ? -15.411 8.517 25.789 1.00 87.56 85 GLN A N 1
ATOM 665 C CA . GLN A 1 85 ? -14.104 8.896 26.342 1.00 87.56 85 GLN A CA 1
ATOM 666 C C . GLN A 1 85 ? -13.933 8.687 27.865 1.00 87.56 85 GLN A C 1
ATOM 668 O O . GLN A 1 85 ? -12.807 8.547 28.327 1.00 87.56 85 GLN A O 1
ATOM 673 N N . HIS A 1 86 ? -15.025 8.668 28.643 1.00 87.25 86 HIS A N 1
ATOM 674 C CA . HIS A 1 86 ? -15.006 8.492 30.106 1.00 87.25 86 HIS A CA 1
ATOM 675 C C . HIS A 1 86 ? -15.375 7.064 30.561 1.00 87.25 86 HIS A C 1
ATOM 677 O O . HIS A 1 86 ? -15.457 6.796 31.762 1.00 87.25 86 HIS A O 1
ATOM 683 N N . LEU A 1 87 ? -15.658 6.148 29.630 1.00 90.12 87 LEU A N 1
ATOM 684 C CA . LEU A 1 87 ? -16.165 4.804 29.920 1.00 90.12 87 LEU A CA 1
ATOM 685 C C . LEU A 1 87 ? -15.027 3.806 30.196 1.00 90.12 87 LEU A C 1
ATOM 687 O O . LEU A 1 87 ? -14.901 2.782 29.534 1.00 90.12 87 LEU A O 1
ATOM 691 N N . HIS A 1 88 ? -14.193 4.087 31.196 1.00 90.94 88 HIS A N 1
ATOM 692 C CA . HIS A 1 88 ? -12.980 3.302 31.474 1.00 90.94 88 HIS A CA 1
ATOM 693 C C . HIS A 1 88 ? -13.233 1.829 31.849 1.00 90.94 88 HIS A C 1
ATOM 695 O O . HIS A 1 88 ? -12.359 0.991 31.643 1.00 90.94 88 HIS A O 1
ATOM 701 N N . GLN A 1 89 ? -14.424 1.513 32.374 1.00 93.06 89 GLN A N 1
ATOM 702 C CA . GLN A 1 89 ? -14.839 0.161 32.786 1.00 93.06 89 GLN A CA 1
ATOM 703 C C . GLN A 1 89 ? -15.637 -0.587 31.706 1.00 93.06 89 GLN A C 1
ATOM 705 O O . GLN A 1 89 ? -16.204 -1.649 31.974 1.00 93.06 89 GLN A O 1
ATOM 710 N N . LEU A 1 90 ? -15.720 -0.031 30.492 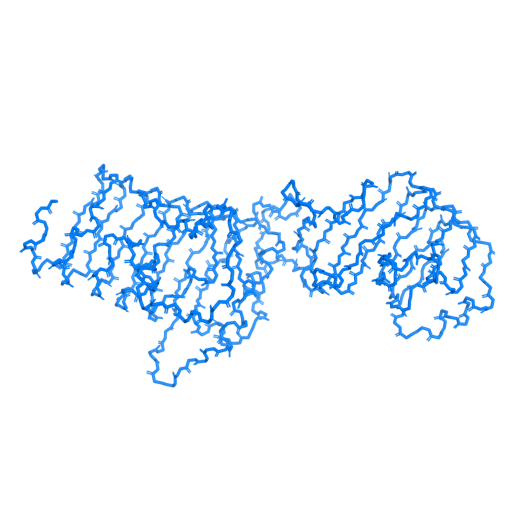1.00 95.00 90 LEU A N 1
ATOM 711 C CA . LEU A 1 90 ? -16.464 -0.644 29.401 1.00 95.00 90 LEU A CA 1
ATOM 712 C C . LEU A 1 90 ? -15.809 -1.962 28.988 1.00 95.00 90 LEU A C 1
ATOM 714 O O . LEU A 1 90 ? -14.613 -1.999 28.721 1.00 95.00 90 LEU A O 1
ATOM 718 N N . ARG A 1 91 ? -16.604 -3.032 28.911 1.00 96.44 91 ARG A N 1
ATOM 719 C CA . ARG A 1 91 ? -16.169 -4.382 28.516 1.00 96.44 91 ARG A CA 1
ATOM 720 C C . ARG A 1 91 ? -16.755 -4.803 27.181 1.00 96.44 91 ARG A C 1
ATOM 722 O O . ARG A 1 91 ? -16.104 -5.523 26.427 1.00 96.44 91 ARG A O 1
ATOM 729 N N . GLU A 1 92 ? -17.961 -4.342 26.879 1.00 97.88 92 GLU A N 1
ATOM 730 C CA . GLU A 1 92 ? -18.663 -4.654 25.644 1.00 97.88 92 GLU A CA 1
ATOM 731 C C . GLU A 1 92 ? -19.309 -3.408 25.050 1.00 97.88 92 GLU A C 1
ATOM 733 O O . GLU A 1 92 ? -20.096 -2.725 25.710 1.00 97.88 92 GLU A O 1
ATOM 738 N N . LEU A 1 93 ? -18.980 -3.149 23.786 1.00 97.62 93 LEU A N 1
ATOM 739 C CA . LEU A 1 93 ? -19.539 -2.071 22.988 1.00 97.62 93 LEU A CA 1
ATOM 740 C C . LEU A 1 93 ? -19.974 -2.605 21.624 1.00 97.62 93 LEU A C 1
ATOM 742 O O . LEU A 1 93 ? -19.139 -3.047 20.830 1.00 97.62 93 LEU A O 1
ATOM 746 N N . ASP A 1 94 ? -21.273 -2.537 21.343 1.00 98.44 94 ASP A N 1
ATOM 747 C CA . ASP A 1 94 ? -21.811 -2.846 20.019 1.00 98.44 94 ASP A CA 1
ATOM 748 C C . ASP A 1 94 ? -22.226 -1.563 19.291 1.00 98.44 94 ASP A C 1
ATOM 750 O O . ASP A 1 94 ? -23.167 -0.878 19.689 1.00 98.44 94 ASP A O 1
ATOM 754 N N . LEU A 1 95 ? -21.493 -1.238 18.227 1.00 97.50 95 LEU A N 1
ATOM 755 C CA . LEU A 1 95 ? -21.709 -0.103 17.329 1.00 97.50 95 LEU A CA 1
ATOM 756 C C . LEU A 1 95 ? -22.032 -0.573 15.902 1.00 97.50 95 LEU A C 1
ATOM 758 O O . LEU A 1 95 ? -21.930 0.206 14.949 1.00 97.50 95 LEU A O 1
ATOM 762 N N . SER A 1 96 ? -22.409 -1.838 15.722 1.00 98.50 96 SER A N 1
ATOM 763 C CA . SER A 1 96 ? -22.669 -2.393 14.397 1.00 98.50 96 SER A CA 1
ATOM 764 C C . SER A 1 96 ? -23.876 -1.756 13.708 1.00 98.50 96 SER A C 1
ATOM 766 O O . SER A 1 96 ? -24.816 -1.288 14.350 1.00 98.50 96 SER A O 1
ATOM 768 N N . SER A 1 97 ? -23.892 -1.767 12.374 1.00 98.19 97 SER A N 1
ATOM 769 C CA . SER A 1 97 ? -24.989 -1.187 11.579 1.00 98.19 97 SER A CA 1
ATOM 770 C C . SER A 1 97 ? -25.246 0.294 11.918 1.00 98.19 97 SER A C 1
ATOM 772 O O . SER A 1 97 ? -26.374 0.683 12.223 1.00 98.19 97 SER A O 1
ATOM 774 N N . ASN A 1 98 ? -24.178 1.096 11.895 1.00 96.88 98 ASN A N 1
ATOM 775 C CA . ASN A 1 98 ? -24.182 2.559 12.012 1.00 96.88 98 ASN A CA 1
ATOM 776 C C . ASN A 1 98 ? -23.456 3.171 10.794 1.00 96.88 98 ASN A C 1
ATOM 778 O O . ASN A 1 98 ? -23.196 2.481 9.807 1.00 96.88 98 ASN A O 1
ATOM 782 N N . TRP A 1 99 ? -23.160 4.473 10.816 1.00 95.56 99 TRP A N 1
ATOM 783 C CA . TRP A 1 99 ? -22.525 5.203 9.710 1.00 95.56 99 TRP A CA 1
ATOM 784 C C . TRP A 1 99 ? -21.110 5.679 10.064 1.00 95.56 99 TRP A C 1
ATOM 786 O O . TRP A 1 99 ? -20.668 6.740 9.623 1.00 95.56 99 TRP A O 1
ATOM 796 N N . LEU A 1 100 ? -20.387 4.907 10.878 1.00 93.38 100 LEU A N 1
ATOM 797 C CA . LEU A 1 100 ? -19.031 5.262 11.291 1.00 93.38 100 LEU A CA 1
ATOM 798 C C . LEU A 1 100 ? -18.056 5.153 10.118 1.00 93.38 100 LEU A C 1
ATOM 800 O O . LEU A 1 100 ? -18.048 4.151 9.410 1.00 93.38 100 LEU A O 1
ATOM 804 N N . THR A 1 101 ? -17.206 6.162 9.945 1.00 92.75 101 THR A N 1
ATOM 805 C CA . THR A 1 101 ? -16.187 6.209 8.880 1.00 92.75 101 THR A CA 1
ATOM 806 C C . THR A 1 101 ? -14.774 5.907 9.374 1.00 92.75 101 THR A C 1
ATOM 808 O O . THR A 1 101 ? -13.864 5.746 8.568 1.00 92.75 101 THR A O 1
ATOM 811 N N . ALA A 1 102 ? -14.577 5.820 10.690 1.00 90.19 102 ALA A N 1
ATOM 812 C CA . ALA A 1 102 ? -13.295 5.519 11.315 1.00 90.19 102 ALA A CA 1
ATOM 813 C C . ALA A 1 102 ? -13.492 4.807 12.661 1.00 90.19 102 ALA A C 1
ATOM 815 O O . ALA A 1 102 ? -14.554 4.897 13.282 1.00 90.19 102 ALA A O 1
ATOM 816 N N . VAL A 1 103 ? -12.446 4.119 13.122 1.00 90.94 103 VAL A N 1
ATOM 817 C CA . VAL A 1 103 ? -12.393 3.549 14.474 1.00 90.94 103 VAL A CA 1
ATOM 818 C C . VAL A 1 103 ? -12.215 4.691 15.490 1.00 90.94 103 VAL A C 1
ATOM 820 O O . VAL A 1 103 ? -11.247 5.447 15.364 1.00 90.94 103 VAL A O 1
ATOM 823 N N . PRO A 1 104 ? -13.098 4.834 16.497 1.00 88.69 104 PRO A N 1
ATOM 824 C CA . PRO A 1 104 ? -12.975 5.877 17.515 1.00 88.69 104 PRO A CA 1
ATOM 825 C C . PRO A 1 104 ? -11.663 5.797 18.308 1.00 88.69 104 PRO A C 1
ATOM 827 O O . PRO A 1 104 ? -11.402 4.795 18.971 1.00 88.69 104 PRO A O 1
ATOM 830 N N . ARG A 1 105 ? -10.836 6.853 18.260 1.00 84.75 105 ARG A N 1
ATOM 831 C CA . ARG A 1 105 ? -9.499 6.872 18.893 1.00 84.75 105 ARG A CA 1
ATOM 832 C C . ARG A 1 105 ? -9.535 6.746 20.416 1.00 84.75 105 ARG A C 1
ATOM 834 O O . ARG A 1 105 ? -8.643 6.152 21.008 1.00 84.75 105 ARG A O 1
ATOM 841 N N . ASP A 1 106 ? -10.556 7.289 21.059 1.00 83.00 106 ASP A N 1
ATOM 842 C CA . ASP A 1 106 ? -10.720 7.233 22.510 1.00 83.00 106 ASP A CA 1
ATOM 843 C C . ASP A 1 106 ? -10.990 5.811 23.026 1.00 83.00 106 ASP A C 1
ATOM 845 O O . ASP A 1 106 ? -10.575 5.491 24.136 1.00 83.00 106 ASP A O 1
ATOM 849 N N . LEU A 1 107 ? -11.580 4.927 22.213 1.00 85.81 107 LEU A N 1
ATOM 850 C CA . LEU A 1 107 ? -11.710 3.499 22.545 1.00 85.81 107 LEU A CA 1
ATOM 851 C C . LEU A 1 107 ? -10.360 2.760 22.547 1.00 85.81 107 LEU A C 1
ATOM 853 O O . LEU A 1 107 ? -10.235 1.686 23.129 1.00 85.81 107 LEU A O 1
ATOM 857 N N . LEU A 1 108 ? -9.328 3.309 21.905 1.00 84.81 108 LEU A N 1
ATOM 858 C CA . LEU A 1 108 ? -7.988 2.724 21.951 1.00 84.81 108 LEU A CA 1
ATOM 859 C C . LEU A 1 108 ? -7.271 3.111 23.248 1.00 84.81 108 LEU A C 1
ATOM 861 O O . LEU A 1 108 ? -6.562 2.286 23.825 1.00 84.81 108 LEU A O 1
ATOM 865 N N . LEU A 1 109 ? -7.476 4.355 23.697 1.00 83.00 109 LEU A N 1
ATOM 866 C CA . LEU A 1 109 ? -6.716 4.982 24.779 1.00 83.00 109 LEU A CA 1
ATOM 867 C C . LEU A 1 109 ? -7.393 4.901 26.151 1.00 83.00 109 LEU A C 1
ATOM 869 O O . LEU A 1 109 ? -6.702 4.789 27.156 1.00 83.00 109 LEU A O 1
ATOM 873 N N . ASN A 1 110 ? -8.723 4.975 26.213 1.00 86.69 110 ASN A N 1
ATOM 874 C CA . ASN A 1 110 ? -9.428 5.209 27.476 1.00 86.69 110 ASN A CA 1
ATOM 875 C C . ASN A 1 110 ? -10.152 3.968 28.010 1.00 86.69 110 ASN A C 1
ATOM 877 O O . ASN A 1 110 ? -10.499 3.941 29.190 1.00 86.69 110 ASN A O 1
ATOM 881 N N . THR A 1 111 ? -10.394 2.945 27.187 1.00 87.69 111 THR A N 1
ATOM 882 C CA . THR A 1 111 ? -11.173 1.755 27.570 1.00 87.69 111 THR A CA 1
ATOM 88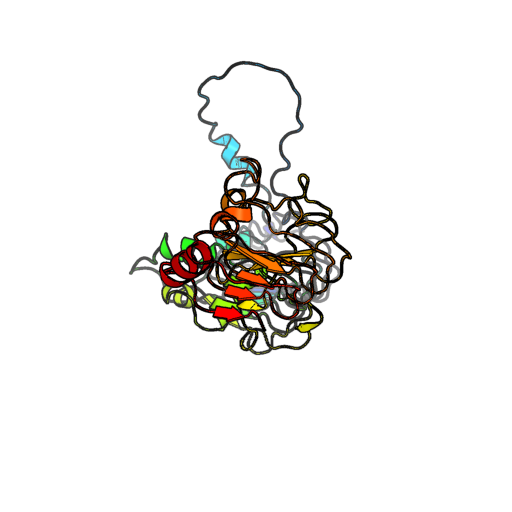3 C C . THR A 1 111 ? -10.277 0.525 27.742 1.00 87.69 111 THR A C 1
ATOM 885 O O . THR A 1 111 ? -10.252 -0.369 26.898 1.00 87.69 111 THR A O 1
ATOM 888 N N . HIS A 1 112 ? -9.521 0.476 28.842 1.00 88.19 112 HIS A N 1
ATOM 889 C CA . HIS A 1 112 ? -8.543 -0.592 29.108 1.00 88.19 112 HIS A CA 1
ATOM 890 C C . HIS A 1 112 ? -9.181 -1.955 29.443 1.00 88.19 112 HIS A C 1
ATOM 892 O O . HIS A 1 112 ? -8.545 -2.987 29.252 1.00 88.19 112 HIS A O 1
ATOM 898 N N . GLU A 1 113 ? -10.434 -1.974 29.918 1.00 91.81 113 GLU A N 1
ATOM 899 C CA . GLU A 1 113 ? -11.184 -3.208 30.215 1.00 91.81 113 GLU A CA 1
ATOM 900 C C . GLU A 1 113 ? -11.957 -3.765 29.004 1.00 91.81 113 GLU A C 1
ATOM 902 O O . GLU A 1 113 ? -12.654 -4.774 29.138 1.00 91.81 113 GLU A O 1
ATOM 907 N N . LEU A 1 114 ? -11.864 -3.129 27.829 1.00 94.19 114 LEU A N 1
ATOM 908 C CA . LEU A 1 114 ? -12.695 -3.476 26.679 1.00 94.19 114 LEU A CA 1
ATOM 909 C C . LEU A 1 114 ? -12.333 -4.864 26.135 1.00 94.19 114 LEU A C 1
ATOM 911 O O . LEU A 1 114 ? -11.205 -5.127 25.734 1.00 94.19 114 LEU A O 1
ATOM 915 N N . GLN A 1 115 ? -13.312 -5.766 26.101 1.00 95.44 115 GLN A N 1
ATOM 916 C CA . GLN A 1 115 ? -13.140 -7.150 25.648 1.00 95.44 115 GLN A CA 1
ATOM 917 C C . GLN A 1 115 ? -13.764 -7.375 24.272 1.00 95.44 115 GLN A C 1
ATOM 919 O O . GLN A 1 115 ? -13.255 -8.172 23.484 1.00 95.44 115 GLN A O 1
ATOM 924 N N . ARG A 1 116 ? -14.872 -6.688 23.974 1.00 97.69 116 ARG A N 1
ATOM 925 C CA . ARG A 1 116 ? -15.626 -6.843 22.726 1.00 97.69 116 ARG A CA 1
ATOM 926 C C . ARG A 1 116 ? -16.011 -5.488 22.151 1.00 97.69 116 ARG A C 1
ATOM 928 O O . ARG A 1 116 ? -16.713 -4.720 22.805 1.00 97.69 116 ARG A O 1
ATOM 935 N N . LEU A 1 117 ? -15.593 -5.244 20.913 1.00 97.62 117 LEU A N 1
ATOM 936 C CA . LEU A 1 117 ? -15.975 -4.084 20.119 1.00 97.62 117 LEU A CA 1
ATOM 937 C C . LEU A 1 117 ? -16.517 -4.551 18.767 1.00 97.62 117 LEU A C 1
ATOM 939 O O . LEU A 1 117 ? -15.770 -5.054 17.929 1.00 97.62 117 LEU A O 1
ATOM 943 N N . ASN A 1 118 ? -17.819 -4.390 18.550 1.00 98.56 118 ASN A N 1
ATOM 944 C CA . ASN A 1 118 ? -18.459 -4.736 17.285 1.00 98.56 118 ASN A CA 1
ATOM 945 C C . ASN A 1 118 ? -18.647 -3.475 16.430 1.00 98.56 118 ASN A C 1
ATOM 947 O O . ASN A 1 118 ? -19.429 -2.595 16.782 1.00 98.56 118 ASN A O 1
ATOM 951 N N . LEU A 1 119 ? -17.927 -3.392 15.311 1.00 97.88 119 LEU A N 1
ATOM 952 C CA . LEU A 1 119 ? -17.983 -2.299 14.333 1.00 97.88 119 LEU A CA 1
ATOM 953 C C . LEU A 1 119 ? -18.458 -2.794 12.958 1.00 97.88 119 LEU A C 1
ATOM 955 O O . LEU A 1 119 ? -18.287 -2.102 11.951 1.00 97.88 119 LEU A O 1
ATOM 959 N N . THR A 1 120 ? -19.071 -3.978 12.890 1.00 98.69 120 THR A N 1
ATOM 960 C CA . THR A 1 120 ? -19.535 -4.549 11.621 1.00 98.69 120 THR A CA 1
ATOM 961 C C . THR A 1 120 ? -20.596 -3.684 10.949 1.00 98.69 120 THR A C 1
ATOM 963 O O . THR A 1 120 ? -21.383 -3.019 11.624 1.00 98.69 120 THR A O 1
ATOM 966 N N . ARG A 1 121 ? -20.663 -3.708 9.611 1.00 98.19 121 ARG A N 1
ATOM 967 C CA . ARG A 1 121 ? -21.670 -2.947 8.839 1.00 98.19 121 ARG A CA 1
ATOM 968 C C . ARG A 1 121 ? -21.637 -1.443 9.135 1.00 98.19 121 ARG A C 1
ATOM 970 O O . ARG A 1 121 ? -22.677 -0.830 9.356 1.00 98.19 121 ARG A O 1
ATOM 977 N N . ASN A 1 122 ? -20.439 -0.873 9.169 1.00 97.56 122 ASN A N 1
ATOM 978 C CA . ASN A 1 122 ? -20.207 0.570 9.154 1.00 97.56 122 ASN A CA 1
ATOM 979 C C . ASN A 1 122 ? -19.601 0.973 7.794 1.00 97.56 122 ASN A C 1
ATOM 981 O O . ASN A 1 122 ? -19.621 0.188 6.846 1.00 97.56 122 ASN A O 1
ATOM 985 N N . ASN A 1 123 ? -19.094 2.200 7.669 1.00 96.38 123 ASN A N 1
ATOM 986 C CA . ASN A 1 123 ? -18.500 2.729 6.442 1.00 96.38 123 ASN A CA 1
ATOM 987 C C . ASN A 1 123 ? -17.014 3.088 6.623 1.00 96.38 123 ASN A C 1
ATOM 989 O O . ASN A 1 123 ? -16.546 4.103 6.109 1.00 96.38 123 ASN A O 1
ATOM 993 N N . ILE A 1 124 ? -16.276 2.283 7.393 1.00 96.06 124 ILE A N 1
ATOM 994 C CA . ILE A 1 124 ? -14.834 2.470 7.596 1.00 96.06 124 ILE A CA 1
ATOM 995 C C . ILE A 1 124 ? -14.109 2.109 6.298 1.00 96.06 124 ILE A C 1
ATOM 997 O O . ILE A 1 124 ? -14.368 1.048 5.735 1.00 96.06 124 ILE A O 1
ATOM 1001 N N . THR A 1 125 ? -13.221 2.985 5.824 1.00 96.25 125 THR A N 1
ATOM 1002 C CA . THR A 1 125 ? -12.591 2.856 4.497 1.00 96.25 125 THR A CA 1
ATOM 1003 C C . THR A 1 125 ? -11.112 2.509 4.518 1.00 96.25 125 THR A C 1
ATOM 1005 O O . THR A 1 125 ? -10.612 1.904 3.571 1.00 96.25 125 THR A O 1
ATOM 1008 N N . SER A 1 126 ? -10.406 2.883 5.581 1.00 95.75 126 SER A N 1
ATOM 1009 C CA . SER A 1 126 ? -8.979 2.621 5.702 1.00 95.75 126 SER A CA 1
ATOM 1010 C C . SER A 1 126 ? -8.573 2.312 7.134 1.00 95.75 126 SER A C 1
ATOM 1012 O O . SER A 1 126 ? -9.245 2.700 8.093 1.00 95.75 126 SER A O 1
ATOM 1014 N N . LEU A 1 127 ? -7.468 1.585 7.269 1.00 95.38 127 LEU A N 1
ATOM 1015 C CA . LEU A 1 127 ? -6.836 1.293 8.547 1.00 95.38 127 LEU A CA 1
ATOM 1016 C C . LEU A 1 127 ? -5.350 1.613 8.479 1.00 95.38 127 LEU A C 1
ATOM 1018 O O . LEU A 1 127 ? -4.671 1.265 7.519 1.00 95.38 127 LEU A O 1
ATOM 1022 N N . THR A 1 128 ? -4.850 2.210 9.552 1.00 94.31 128 THR A N 1
ATOM 1023 C CA . THR A 1 128 ? -3.423 2.420 9.792 1.00 94.31 128 THR A CA 1
ATOM 1024 C C . THR A 1 128 ? -2.991 1.694 11.059 1.00 94.31 128 THR A C 1
ATOM 1026 O O . THR A 1 128 ? -3.832 1.299 11.874 1.00 94.31 128 THR A O 1
ATOM 1029 N N . TYR A 1 129 ? -1.682 1.584 11.299 1.00 90.88 129 TYR A N 1
ATOM 1030 C CA . TYR A 1 129 ? -1.178 1.047 12.568 1.00 90.88 129 TYR A CA 1
ATOM 1031 C C . TYR A 1 129 ? -1.751 1.788 13.792 1.00 90.88 129 TYR A C 1
ATOM 1033 O O . TYR A 1 129 ? -2.048 1.160 14.805 1.00 90.88 129 TYR A O 1
ATOM 1041 N N . ALA A 1 130 ? -1.994 3.100 13.692 1.00 88.44 130 ALA A N 1
ATOM 1042 C CA . ALA A 1 130 ? -2.592 3.887 14.772 1.00 88.44 130 ALA A CA 1
ATOM 1043 C C . ALA A 1 130 ? -4.013 3.430 15.142 1.00 88.44 130 ALA A C 1
ATOM 1045 O O . ALA A 1 130 ? -4.424 3.601 16.284 1.00 88.44 130 ALA A O 1
ATOM 1046 N N . ASN A 1 131 ? -4.755 2.820 14.212 1.00 89.94 131 ASN A N 1
ATOM 1047 C CA . ASN A 1 131 ? -6.092 2.281 14.474 1.00 89.94 131 ASN A CA 1
ATOM 1048 C C . ASN A 1 131 ? -6.069 0.910 15.176 1.00 89.94 131 ASN A C 1
ATOM 1050 O O . ASN A 1 131 ? -7.129 0.407 15.539 1.00 89.94 131 ASN A O 1
ATOM 1054 N N . LEU A 1 132 ? -4.890 0.303 15.359 1.00 88.75 132 LEU A N 1
ATOM 1055 C CA . LEU A 1 132 ? -4.710 -1.038 15.930 1.00 88.75 132 LEU A CA 1
ATOM 1056 C C . LEU A 1 132 ? -4.067 -1.023 17.329 1.00 88.75 132 LEU A C 1
ATOM 1058 O O . LEU A 1 132 ? -3.896 -2.079 17.938 1.00 88.75 132 LEU A O 1
ATOM 1062 N N . GLN A 1 133 ? -3.709 0.154 17.849 1.00 86.00 133 GLN A N 1
ATOM 1063 C CA . GLN A 1 133 ? -3.021 0.332 19.135 1.00 86.00 133 GLN A CA 1
ATOM 1064 C C . GLN A 1 133 ? -3.994 0.296 20.322 1.00 86.00 133 GLN A C 1
ATOM 1066 O O . GLN A 1 133 ? -4.117 1.254 21.080 1.00 86.00 133 GLN A O 1
ATOM 1071 N N . PHE A 1 134 ? -4.719 -0.809 20.477 1.00 87.25 134 PHE A N 1
ATOM 1072 C CA . PHE A 1 134 ? -5.604 -0.999 21.623 1.00 87.25 134 PHE A CA 1
ATOM 1073 C C . PHE A 1 134 ? -4.791 -1.239 22.897 1.00 87.25 134 PHE A C 1
ATOM 1075 O O . PHE A 1 134 ? -3.964 -2.149 22.943 1.00 87.25 134 PHE A O 1
ATOM 1082 N N . LEU A 1 135 ? -5.067 -0.466 23.951 1.00 84.00 135 LEU A N 1
ATOM 1083 C CA . LEU A 1 135 ? -4.466 -0.700 25.269 1.00 84.00 135 LEU A CA 1
ATOM 1084 C C . LEU A 1 135 ? -5.072 -1.905 26.000 1.00 84.00 135 LEU A C 1
ATOM 1086 O O . LEU A 1 135 ? -4.463 -2.420 26.932 1.00 84.00 135 LEU A O 1
ATOM 1090 N N . ALA A 1 136 ? -6.259 -2.359 25.589 1.00 87.38 136 ALA A N 1
ATOM 1091 C CA . ALA A 1 136 ? -6.891 -3.550 26.139 1.00 87.38 136 ALA A CA 1
ATOM 1092 C C . ALA A 1 136 ? -6.225 -4.824 25.570 1.00 87.38 136 ALA A C 1
ATOM 1094 O O . ALA A 1 136 ? -6.351 -5.100 24.372 1.00 87.38 136 ALA A O 1
ATOM 1095 N N . PRO A 1 137 ? -5.540 -5.638 26.396 1.00 79.25 137 PRO A N 1
ATOM 1096 C CA . PRO A 1 137 ? -4.613 -6.657 25.910 1.00 79.25 137 PRO A CA 1
ATOM 1097 C C . PRO A 1 137 ? -5.298 -7.825 25.191 1.00 79.25 137 PRO A C 1
ATOM 1099 O O . PRO A 1 137 ? -4.669 -8.461 24.364 1.00 79.25 137 PRO A O 1
ATOM 1102 N N . ALA A 1 138 ? -6.576 -8.120 25.433 1.00 87.25 138 ALA A N 1
ATOM 1103 C CA . ALA A 1 138 ? -7.268 -9.263 24.818 1.00 87.25 138 ALA A CA 1
ATOM 1104 C C . ALA A 1 138 ? -8.579 -8.879 24.113 1.00 87.25 138 ALA A C 1
ATOM 1106 O O . ALA A 1 138 ? -9.500 -9.694 24.006 1.00 87.25 138 ALA A O 1
ATOM 1107 N N . ILE A 1 139 ? -8.683 -7.632 23.647 1.00 93.62 139 ILE A N 1
ATOM 1108 C CA . ILE A 1 139 ? -9.876 -7.155 22.948 1.00 93.62 139 ILE A CA 1
ATOM 1109 C C . ILE A 1 139 ? -10.105 -7.923 21.643 1.00 93.62 139 ILE A C 1
ATOM 1111 O O . ILE A 1 139 ? -9.174 -8.186 20.884 1.00 93.62 139 ILE A O 1
ATOM 1115 N N . THR A 1 140 ? -11.363 -8.253 21.356 1.00 97.25 140 THR A N 1
ATOM 1116 C CA . THR A 1 140 ? -11.806 -8.668 20.022 1.00 97.25 140 THR A CA 1
ATOM 1117 C C . THR A 1 140 ? -12.550 -7.521 19.348 1.00 97.25 140 THR A C 1
ATOM 1119 O O . THR A 1 140 ? -13.564 -7.049 19.865 1.00 97.25 140 THR A O 1
ATOM 1122 N N . VAL A 1 141 ? -12.051 -7.099 18.188 1.00 97.50 141 VAL A N 1
ATOM 1123 C CA . VAL A 1 141 ? -12.601 -6.017 17.368 1.00 97.50 141 VAL A CA 1
ATOM 1124 C C . VAL A 1 141 ? -13.102 -6.597 16.054 1.00 97.50 141 VAL A C 1
ATOM 1126 O O . VAL A 1 141 ? -12.341 -7.216 15.309 1.00 97.50 141 VAL A O 1
ATOM 1129 N N . ASP A 1 142 ? -14.383 -6.409 15.762 1.00 98.50 142 ASP A N 1
ATOM 1130 C CA . ASP A 1 142 ? -15.008 -6.921 14.545 1.00 98.50 142 ASP A CA 1
ATOM 1131 C C . ASP A 1 142 ? -15.235 -5.799 13.528 1.00 98.50 142 ASP A C 1
ATOM 1133 O O . ASP A 1 142 ? -16.103 -4.950 13.725 1.00 98.50 142 ASP A O 1
ATOM 1137 N N . LEU A 1 143 ? -14.443 -5.791 12.452 1.00 98.31 143 LEU A N 1
ATOM 1138 C CA . LEU A 1 143 ? -14.500 -4.811 11.361 1.00 98.31 143 LEU A CA 1
ATOM 1139 C C . LEU A 1 143 ? -15.056 -5.416 10.063 1.00 98.31 143 LEU A C 1
ATOM 1141 O O . LEU A 1 143 ? -14.973 -4.790 9.003 1.00 98.31 143 LEU A O 1
ATOM 1145 N N . ARG A 1 144 ? -15.645 -6.616 10.116 1.00 98.56 144 ARG A N 1
ATOM 1146 C CA . ARG A 1 144 ? -16.219 -7.266 8.930 1.00 98.56 144 ARG A CA 1
ATOM 1147 C C . ARG A 1 144 ? -17.374 -6.465 8.335 1.00 98.56 144 ARG A C 1
ATOM 1149 O O . ARG A 1 144 ? -18.079 -5.748 9.048 1.00 98.56 144 ARG A O 1
ATOM 1156 N N . HIS A 1 145 ? -17.610 -6.626 7.036 1.00 98.06 145 HIS A N 1
ATOM 1157 C CA . HIS A 1 145 ? -18.672 -5.924 6.309 1.00 98.06 145 HIS A CA 1
ATOM 1158 C C . HIS A 1 145 ? -18.565 -4.392 6.413 1.00 98.06 145 HIS A C 1
ATOM 1160 O O . HIS A 1 145 ? -19.572 -3.719 6.623 1.00 98.06 145 HIS A O 1
ATOM 1166 N N . ASN A 1 146 ? -17.353 -3.849 6.320 1.00 98.31 146 ASN A N 1
ATOM 1167 C CA . ASN A 1 146 ? -17.111 -2.419 6.130 1.00 98.31 146 ASN A CA 1
ATOM 1168 C C . ASN A 1 146 ? -16.695 -2.163 4.667 1.00 98.31 146 ASN A C 1
ATOM 1170 O O . ASN A 1 146 ? -16.812 -3.037 3.805 1.00 98.31 146 ASN A O 1
ATOM 1174 N N . SER A 1 147 ? -16.215 -0.955 4.387 1.00 97.44 147 SER A N 1
ATOM 1175 C CA . SER A 1 147 ? -15.726 -0.531 3.074 1.00 97.44 147 SER A CA 1
ATOM 1176 C C . SER A 1 147 ? -14.196 -0.414 3.058 1.00 97.44 147 SER A C 1
ATOM 1178 O O . SER A 1 147 ? -13.664 0.438 2.348 1.00 97.44 147 SER A O 1
ATOM 1180 N N . ILE A 1 148 ? -13.483 -1.219 3.863 1.00 98.06 148 ILE A N 1
ATOM 1181 C CA . ILE A 1 148 ? -12.029 -1.094 4.033 1.00 98.06 148 ILE A CA 1
ATOM 1182 C C . ILE A 1 148 ? -11.334 -1.517 2.738 1.00 98.06 148 ILE A C 1
ATOM 1184 O O . ILE A 1 148 ? -11.192 -2.708 2.461 1.00 98.06 148 ILE A O 1
ATOM 1188 N N . PHE A 1 149 ? -10.899 -0.533 1.956 1.00 97.50 149 PHE A N 1
ATOM 1189 C CA . PHE A 1 149 ? -10.171 -0.753 0.711 1.00 97.50 149 PHE A CA 1
ATOM 1190 C C . PHE A 1 149 ? -8.663 -0.552 0.870 1.00 97.50 149 PHE A C 1
ATOM 1192 O O . PHE A 1 149 ? -7.903 -1.020 0.032 1.00 97.50 149 PHE A O 1
ATOM 1199 N N . GLU A 1 150 ? -8.205 0.095 1.941 1.00 96.81 150 GLU A N 1
ATOM 1200 C CA . GLU A 1 150 ? -6.789 0.404 2.150 1.00 96.81 150 GLU A CA 1
ATOM 1201 C C . GLU A 1 150 ? -6.349 0.058 3.578 1.00 96.81 150 GLU A C 1
ATOM 1203 O O . GLU A 1 150 ? -6.979 0.458 4.556 1.00 96.81 150 GLU A O 1
ATOM 1208 N N . ILE A 1 151 ? -5.261 -0.703 3.712 1.00 97.56 151 ILE A N 1
ATOM 1209 C CA . ILE A 1 151 ? -4.662 -1.060 5.004 1.00 97.56 151 ILE A CA 1
ATOM 1210 C C . ILE A 1 151 ? -3.176 -0.707 4.938 1.00 97.56 151 ILE A C 1
ATOM 1212 O O . ILE A 1 151 ? -2.389 -1.453 4.356 1.00 97.56 151 ILE A O 1
ATOM 1216 N N . ASP A 1 152 ? -2.805 0.426 5.532 1.00 96.75 152 ASP A N 1
ATOM 1217 C CA . ASP A 1 152 ? -1.433 0.932 5.565 1.00 96.75 152 ASP A CA 1
ATOM 1218 C C . ASP A 1 152 ? -0.751 0.600 6.897 1.00 96.75 152 ASP A C 1
ATOM 1220 O O . ASP A 1 152 ? -1.009 1.201 7.945 1.00 96.75 152 ASP A O 1
ATOM 1224 N N . LEU A 1 153 ? 0.153 -0.377 6.853 1.00 96.12 153 LEU A N 1
ATOM 1225 C CA . LEU A 1 153 ? 0.934 -0.822 8.008 1.00 96.12 153 LEU A CA 1
ATOM 1226 C C . LEU A 1 153 ? 2.438 -0.617 7.804 1.00 96.12 153 LEU A C 1
ATOM 1228 O O . LEU A 1 153 ? 3.230 -1.304 8.448 1.00 96.12 153 LEU A O 1
ATOM 1232 N N . ALA A 1 154 ? 2.850 0.302 6.923 1.00 93.25 154 ALA A N 1
ATOM 1233 C CA . ALA A 1 154 ? 4.255 0.473 6.545 1.00 93.25 154 ALA A CA 1
ATOM 1234 C C . ALA A 1 154 ? 5.193 0.700 7.750 1.00 93.25 154 ALA A C 1
ATOM 1236 O O . ALA A 1 154 ? 6.272 0.115 7.824 1.00 93.25 154 ALA A O 1
ATOM 1237 N N . ASP A 1 155 ? 4.763 1.495 8.733 1.00 89.25 155 ASP A N 1
ATOM 1238 C CA . ASP A 1 155 ? 5.550 1.819 9.931 1.00 89.25 155 ASP A CA 1
ATOM 1239 C C . ASP A 1 155 ? 5.428 0.801 11.076 1.00 89.25 155 ASP A C 1
ATOM 1241 O O . ASP A 1 155 ? 6.130 0.910 12.085 1.00 89.25 155 ASP A O 1
ATOM 1245 N N . MET A 1 156 ? 4.540 -0.185 10.950 1.00 92.69 156 MET A N 1
ATOM 1246 C CA . MET A 1 156 ? 4.141 -1.065 12.048 1.00 92.69 156 MET A CA 1
ATOM 1247 C C . MET A 1 156 ? 5.324 -1.822 12.653 1.00 92.69 156 MET A C 1
ATOM 1249 O O . MET A 1 156 ? 5.543 -1.758 13.860 1.00 92.69 156 MET A O 1
ATOM 1253 N N . GLU A 1 157 ? 6.108 -2.523 11.831 1.00 93.19 157 GLU A N 1
ATOM 1254 C CA . GLU A 1 157 ? 7.232 -3.324 12.324 1.00 93.19 157 GLU A CA 1
ATOM 1255 C C . GLU A 1 157 ? 8.277 -2.445 13.024 1.00 93.19 157 GLU A C 1
ATOM 1257 O O . GLU A 1 157 ? 8.701 -2.748 14.140 1.00 93.19 157 GLU A O 1
ATOM 1262 N N . ARG A 1 158 ? 8.626 -1.304 12.418 1.00 92.69 158 ARG A N 1
ATOM 1263 C CA . ARG A 1 158 ? 9.576 -0.344 12.991 1.00 92.69 158 ARG A CA 1
ATOM 1264 C C . ARG A 1 158 ? 9.097 0.177 14.346 1.00 92.69 158 ARG A C 1
ATOM 1266 O O . ARG A 1 158 ? 9.879 0.195 15.290 1.00 92.69 158 ARG A O 1
ATOM 1273 N N . LEU A 1 159 ? 7.838 0.603 14.448 1.00 90.75 159 LEU A N 1
ATOM 1274 C CA . LEU A 1 159 ? 7.276 1.154 15.684 1.00 90.75 159 LEU A CA 1
ATOM 1275 C C . LEU A 1 159 ? 7.184 0.096 16.788 1.00 90.75 159 LEU A C 1
ATOM 1277 O O . LEU A 1 159 ? 7.577 0.359 17.921 1.00 90.75 159 LEU A O 1
ATOM 1281 N N . VAL A 1 160 ? 6.758 -1.124 16.453 1.00 89.50 160 VAL A N 1
ATOM 1282 C CA . VAL A 1 160 ? 6.690 -2.234 17.413 1.00 89.50 160 VAL A CA 1
ATOM 1283 C C . VAL A 1 160 ? 8.057 -2.556 18.016 1.00 89.50 160 VAL A C 1
ATOM 1285 O O . VAL A 1 160 ? 8.135 -2.832 19.215 1.00 89.50 160 VAL A O 1
ATOM 1288 N N . LEU A 1 161 ? 9.117 -2.520 17.203 1.00 89.25 161 LEU A N 1
ATOM 1289 C CA . LEU A 1 161 ? 10.488 -2.804 17.634 1.00 89.25 161 LEU A CA 1
ATOM 1290 C C . LEU A 1 161 ? 11.109 -1.683 18.483 1.00 89.25 161 LEU A C 1
ATOM 1292 O O . LEU A 1 161 ? 12.027 -1.957 19.254 1.00 89.25 161 LEU A O 1
ATOM 1296 N N . LEU A 1 162 ? 10.628 -0.442 18.357 1.00 89.75 162 LEU A N 1
ATOM 1297 C CA . LEU A 1 162 ? 11.096 0.696 19.160 1.00 89.75 162 LEU A CA 1
ATOM 1298 C C . LEU A 1 162 ? 10.482 0.739 20.566 1.00 89.75 162 LEU A C 1
ATOM 1300 O O . LEU A 1 162 ? 11.081 1.324 21.465 1.00 89.75 162 LEU A O 1
ATOM 1304 N N . GLU A 1 163 ? 9.328 0.103 20.768 1.00 81.56 163 GLU A N 1
ATOM 1305 C CA . GLU A 1 163 ? 8.587 0.119 22.037 1.00 81.56 163 GLU A CA 1
ATOM 1306 C C . GLU A 1 163 ? 8.421 -1.288 22.640 1.00 81.56 163 GLU A C 1
ATOM 1308 O O . GLU A 1 163 ? 7.291 -1.707 22.878 1.00 81.56 163 GLU A O 1
ATOM 1313 N N . PRO A 1 164 ? 9.483 -2.083 22.851 1.00 70.38 164 PRO A N 1
ATOM 1314 C CA . PRO A 1 164 ? 9.338 -3.468 23.296 1.00 70.38 164 PRO A CA 1
ATOM 1315 C C . PRO A 1 164 ? 8.485 -3.566 24.567 1.00 70.38 164 PRO A C 1
ATOM 1317 O O . PRO A 1 164 ? 8.655 -2.768 25.489 1.00 70.38 164 PRO A O 1
ATOM 1320 N N . ARG A 1 165 ? 7.575 -4.552 24.608 1.00 70.19 165 ARG A N 1
ATOM 1321 C CA . ARG A 1 165 ? 6.727 -4.788 25.784 1.00 70.19 165 ARG A CA 1
ATOM 1322 C C . ARG A 1 165 ? 7.590 -4.935 27.029 1.00 70.19 165 ARG A C 1
ATOM 1324 O O . ARG A 1 165 ? 8.582 -5.671 27.022 1.00 70.19 165 ARG A O 1
ATOM 1331 N N . ASN A 1 166 ? 7.178 -4.277 28.105 1.00 65.94 166 ASN A N 1
ATOM 1332 C CA . ASN A 1 166 ? 7.781 -4.508 29.408 1.00 65.94 166 ASN A CA 1
ATOM 1333 C C . ASN A 1 166 ? 7.402 -5.909 29.906 1.00 65.94 166 ASN A C 1
ATOM 1335 O O . ASN A 1 166 ? 6.297 -6.388 29.667 1.00 65.94 166 ASN A O 1
ATOM 1339 N N . PHE A 1 167 ? 8.308 -6.558 30.641 1.00 58.28 167 PHE A N 1
ATOM 1340 C CA . PHE A 1 167 ? 8.075 -7.892 31.216 1.00 58.28 167 PHE A CA 1
ATOM 1341 C C . PHE A 1 167 ? 6.855 -7.959 32.157 1.00 58.28 167 PHE A C 1
ATOM 1343 O O . PHE A 1 167 ? 6.341 -9.050 32.389 1.00 58.28 167 PHE A O 1
ATOM 1350 N N . ASP A 1 168 ? 6.399 -6.810 32.667 1.00 57.88 168 ASP A N 1
ATOM 1351 C CA . ASP A 1 168 ? 5.279 -6.681 33.605 1.00 57.88 168 ASP A CA 1
ATOM 1352 C C . ASP A 1 168 ? 3.923 -6.389 32.922 1.00 57.88 168 ASP A C 1
ATOM 1354 O O . ASP A 1 168 ? 2.910 -6.262 33.609 1.00 57.88 168 ASP A O 1
ATOM 1358 N N . GLU A 1 169 ? 3.871 -6.254 31.591 1.00 65.50 169 GLU A N 1
ATOM 1359 C CA . GLU A 1 169 ? 2.613 -6.004 30.872 1.00 65.50 169 GLU A CA 1
ATOM 1360 C C . GLU A 1 169 ? 1.747 -7.263 30.763 1.00 65.50 169 GLU A C 1
ATOM 1362 O O . GLU A 1 169 ? 2.242 -8.361 30.496 1.00 65.50 169 GLU A O 1
ATOM 1367 N N . GLU A 1 170 ? 0.426 -7.098 30.917 1.00 62.09 170 GLU A N 1
ATOM 1368 C CA . GLU A 1 170 ? -0.528 -8.187 30.716 1.00 62.09 170 GLU A CA 1
ATOM 1369 C C . GLU A 1 170 ? -0.343 -8.829 29.334 1.00 62.09 170 GLU A C 1
ATOM 1371 O O . GLU A 1 170 ? -0.399 -8.186 28.278 1.00 62.09 170 GLU A O 1
ATOM 1376 N N . THR A 1 171 ? -0.124 -10.142 29.350 1.00 66.50 171 THR A N 1
ATOM 1377 C CA . THR A 1 171 ? 0.061 -10.944 28.148 1.00 66.50 171 THR A CA 1
ATOM 1378 C C . THR A 1 171 ? -1.278 -11.116 27.444 1.00 66.50 171 THR A C 1
ATOM 1380 O O . THR A 1 171 ? -2.118 -11.917 27.852 1.00 66.50 171 THR A O 1
ATOM 1383 N N . GLY A 1 172 ? -1.472 -10.385 26.360 1.00 76.50 172 GLY A N 1
ATOM 1384 C CA . GLY A 1 172 ? -2.607 -10.553 25.468 1.00 76.50 172 GLY A CA 1
ATOM 1385 C C . GLY A 1 172 ? -2.335 -9.843 24.157 1.00 76.50 172 GLY A C 1
ATOM 1386 O O . GLY A 1 172 ? -1.569 -8.882 24.130 1.00 76.50 172 GLY A O 1
ATOM 1387 N N . ARG A 1 173 ? -2.970 -10.307 23.081 1.00 86.81 173 ARG A N 1
ATOM 1388 C CA . ARG A 1 173 ? -2.951 -9.634 21.783 1.00 86.81 173 ARG A CA 1
ATOM 1389 C C . ARG A 1 173 ? -4.359 -9.215 21.372 1.00 86.81 173 ARG A C 1
ATOM 1391 O O . ARG A 1 173 ? -5.296 -10.010 21.489 1.00 86.81 173 ARG A O 1
ATOM 1398 N N . ALA A 1 174 ? -4.493 -8.002 20.842 1.00 91.06 174 ALA A N 1
ATOM 1399 C CA . ALA A 1 174 ? -5.749 -7.533 20.270 1.00 91.06 174 ALA A CA 1
ATOM 1400 C C . ALA A 1 174 ? -6.087 -8.359 19.020 1.00 91.06 174 ALA A C 1
ATOM 1402 O O . ALA A 1 174 ? -5.254 -8.514 18.130 1.00 91.06 174 ALA A O 1
ATOM 1403 N N . ARG A 1 175 ? -7.299 -8.900 18.933 1.00 95.81 175 ARG A N 1
ATOM 1404 C CA . ARG A 1 175 ? -7.749 -9.714 17.801 1.00 95.81 175 ARG A CA 1
ATOM 1405 C C . ARG A 1 175 ? -8.689 -8.902 16.922 1.00 95.81 175 ARG A C 1
ATOM 1407 O O . ARG A 1 175 ? -9.758 -8.507 17.374 1.00 95.81 175 ARG A O 1
ATOM 1414 N N . VAL A 1 176 ? -8.315 -8.682 15.665 1.00 97.00 176 VAL A N 1
ATOM 1415 C CA . VAL A 1 176 ? -9.046 -7.815 14.730 1.00 97.00 176 VAL A CA 1
ATOM 1416 C C . VAL A 1 176 ? -9.546 -8.637 13.546 1.00 97.00 176 VAL A C 1
ATOM 1418 O O . VAL A 1 176 ? -8.754 -9.251 12.834 1.00 97.00 176 VAL A O 1
ATOM 1421 N N . LEU A 1 177 ? -10.863 -8.677 13.341 1.00 98.31 177 LEU A N 1
ATOM 1422 C CA . LEU A 1 177 ? -11.505 -9.439 12.267 1.00 98.31 177 LEU A CA 1
ATOM 1423 C C . LEU A 1 177 ? -11.716 -8.543 11.041 1.00 98.31 177 LEU A C 1
ATOM 1425 O O . LEU A 1 177 ? -12.441 -7.555 11.135 1.00 98.31 177 LEU A O 1
ATOM 1429 N N . LEU A 1 178 ? -11.099 -8.891 9.907 1.00 98.06 178 LEU A N 1
ATOM 1430 C CA . LEU A 1 178 ? -11.027 -8.032 8.712 1.00 98.06 178 LEU A CA 1
ATOM 1431 C C . LEU A 1 178 ? -11.699 -8.612 7.462 1.00 98.06 178 LEU A C 1
ATOM 1433 O O . LEU A 1 178 ? -11.777 -7.915 6.453 1.00 98.06 178 LEU A O 1
ATOM 1437 N N . ASN A 1 179 ? -12.170 -9.860 7.505 1.00 97.25 179 ASN A N 1
ATOM 1438 C CA . ASN A 1 179 ? -12.861 -10.494 6.374 1.00 97.25 179 ASN A CA 1
ATOM 1439 C C . ASN A 1 179 ? -14.049 -9.643 5.871 1.00 97.25 179 ASN A C 1
ATOM 1441 O O . ASN A 1 179 ? -14.524 -8.743 6.563 1.00 97.25 179 ASN A O 1
ATOM 1445 N N . ASP A 1 180 ? -14.549 -9.944 4.672 1.00 97.62 180 ASP A N 1
ATOM 1446 C CA . ASP A 1 180 ? -15.703 -9.248 4.085 1.00 97.62 180 ASP A CA 1
ATOM 1447 C C . ASP A 1 180 ? -15.488 -7.727 3.920 1.00 97.62 180 ASP A C 1
ATOM 1449 O O . ASP A 1 180 ? -16.373 -6.928 4.230 1.00 97.62 180 ASP A O 1
ATOM 1453 N N . ASN A 1 181 ? -14.302 -7.329 3.448 1.00 98.50 181 ASN A N 1
ATOM 1454 C CA . ASN A 1 181 ? -13.950 -5.950 3.100 1.00 98.50 181 ASN A CA 1
ATOM 1455 C C . ASN A 1 181 ? -13.347 -5.882 1.679 1.00 98.50 181 ASN A C 1
ATOM 1457 O O . ASN A 1 181 ? -12.643 -6.812 1.280 1.00 98.50 181 ASN A O 1
ATOM 1461 N N . PRO A 1 182 ? -13.597 -4.809 0.906 1.00 98.12 182 PRO A N 1
ATOM 1462 C CA . PRO A 1 182 ? -13.163 -4.684 -0.487 1.00 98.12 182 PRO A CA 1
ATOM 1463 C C . PRO A 1 182 ? -11.702 -4.211 -0.617 1.00 98.12 182 PRO A C 1
ATOM 1465 O O . PRO A 1 182 ? -11.435 -3.140 -1.159 1.00 98.12 182 PRO A O 1
ATOM 1468 N N . LEU A 1 183 ? -10.743 -5.002 -0.128 1.00 98.38 183 LEU A N 1
ATOM 1469 C CA . LEU A 1 183 ? -9.327 -4.617 -0.076 1.00 98.38 183 LEU A CA 1
ATOM 1470 C C . LEU A 1 183 ? -8.733 -4.349 -1.472 1.00 98.38 183 LEU A C 1
ATOM 1472 O O . LEU A 1 183 ? -8.792 -5.200 -2.358 1.00 98.38 183 LEU A O 1
ATOM 1476 N N . HIS A 1 184 ? -8.071 -3.211 -1.649 1.00 97.94 184 HIS A N 1
ATOM 1477 C CA . HIS A 1 184 ? -7.251 -2.909 -2.814 1.00 97.94 184 HIS A CA 1
ATOM 1478 C C . HIS A 1 184 ? -5.793 -3.318 -2.546 1.00 97.94 184 HIS A C 1
ATOM 1480 O O . HIS A 1 184 ? -5.071 -2.692 -1.772 1.00 97.94 184 HIS A O 1
ATOM 1486 N N . CYS A 1 185 ? -5.352 -4.393 -3.189 1.00 98.06 185 CYS A N 1
ATOM 1487 C CA . CYS A 1 185 ? -4.039 -5.008 -3.028 1.00 98.06 185 CYS A CA 1
ATOM 1488 C C . CYS A 1 185 ? -2.979 -4.309 -3.887 1.00 98.06 185 CYS A C 1
ATOM 1490 O O . CYS A 1 185 ? -2.443 -4.871 -4.837 1.00 98.06 185 CYS A O 1
ATOM 1492 N N . ASN A 1 186 ? -2.694 -3.053 -3.555 1.00 96.56 186 ASN A N 1
ATOM 1493 C CA . ASN A 1 186 ? -1.606 -2.270 -4.139 1.00 96.56 186 ASN A CA 1
ATOM 1494 C C . ASN A 1 186 ? -0.368 -2.274 -3.221 1.00 96.56 186 ASN A C 1
ATOM 1496 O O . ASN A 1 186 ? -0.307 -2.992 -2.222 1.00 96.56 186 ASN A O 1
ATOM 1500 N N . CYS A 1 187 ? 0.615 -1.432 -3.538 1.00 96.81 187 CYS A N 1
ATOM 1501 C CA . CYS A 1 187 ? 1.833 -1.289 -2.742 1.00 96.81 187 CYS A CA 1
ATOM 1502 C C . CYS A 1 187 ? 1.602 -0.878 -1.275 1.00 96.81 187 CYS A C 1
ATOM 1504 O O . CYS A 1 187 ? 2.441 -1.187 -0.434 1.00 96.81 187 CYS A O 1
ATOM 1506 N N . ILE A 1 188 ? 0.492 -0.209 -0.942 1.00 96.56 188 ILE A N 1
ATOM 1507 C CA . ILE A 1 188 ? 0.192 0.239 0.429 1.00 96.56 188 ILE A CA 1
ATOM 1508 C C . ILE A 1 188 ? -0.111 -0.973 1.317 1.00 96.56 188 ILE A C 1
ATOM 1510 O O . ILE A 1 188 ? 0.365 -1.069 2.448 1.00 96.56 188 ILE A O 1
ATOM 1514 N N . ALA A 1 189 ? -0.789 -1.978 0.757 1.00 97.69 189 ALA A N 1
ATOM 1515 C CA . ALA A 1 189 ? -1.067 -3.242 1.430 1.00 97.69 189 ALA A CA 1
ATOM 1516 C C . ALA A 1 189 ? 0.178 -4.141 1.606 1.00 97.69 189 ALA A C 1
ATOM 1518 O O . ALA A 1 189 ? 0.058 -5.234 2.160 1.00 97.69 189 ALA A O 1
ATOM 1519 N N . TYR A 1 190 ? 1.374 -3.724 1.168 1.00 97.75 190 TYR A N 1
ATOM 1520 C CA . TYR A 1 190 ? 2.595 -4.539 1.217 1.00 97.75 190 TYR A CA 1
ATOM 1521 C C . TYR A 1 190 ? 2.933 -5.047 2.624 1.00 97.75 190 TYR A C 1
ATOM 1523 O O . TYR A 1 190 ? 3.088 -6.253 2.821 1.00 97.75 190 TYR A O 1
ATOM 1531 N N . ALA A 1 191 ? 2.994 -4.159 3.620 1.00 97.31 191 ALA A N 1
ATOM 1532 C CA . ALA A 1 191 ? 3.309 -4.551 4.996 1.00 97.31 191 ALA A CA 1
ATOM 1533 C C . ALA A 1 191 ? 2.212 -5.443 5.607 1.00 97.31 191 ALA A C 1
ATOM 1535 O O . ALA A 1 191 ? 2.501 -6.374 6.361 1.00 97.31 191 ALA A O 1
ATOM 1536 N N . PHE A 1 192 ? 0.949 -5.210 5.234 1.00 97.88 192 PHE A N 1
ATOM 1537 C CA . PHE A 1 192 ? -0.167 -6.063 5.632 1.00 97.88 192 PHE A CA 1
ATOM 1538 C C . PHE A 1 192 ? -0.062 -7.468 5.020 1.00 97.88 192 PHE A C 1
ATOM 1540 O O . PHE A 1 192 ? -0.193 -8.462 5.735 1.00 97.88 192 PHE A O 1
ATOM 1547 N N . ALA A 1 193 ? 0.260 -7.575 3.729 1.00 97.62 193 ALA A N 1
ATOM 1548 C CA . ALA A 1 193 ? 0.501 -8.856 3.073 1.00 97.62 193 ALA A CA 1
ATOM 1549 C C . ALA A 1 193 ? 1.668 -9.610 3.731 1.00 97.62 193 ALA A C 1
ATOM 1551 O O . ALA A 1 193 ? 1.541 -10.795 4.034 1.00 97.62 193 ALA A O 1
ATOM 1552 N N . GLN A 1 194 ? 2.775 -8.922 4.038 1.00 97.50 194 GLN A N 1
ATOM 1553 C CA . GLN A 1 194 ? 3.894 -9.511 4.778 1.00 97.50 194 GLN A CA 1
ATOM 1554 C C . GLN A 1 194 ? 3.480 -10.026 6.160 1.00 97.50 194 GLN A C 1
ATOM 1556 O O . GLN A 1 194 ? 3.890 -11.125 6.545 1.00 97.50 194 GLN A O 1
ATOM 1561 N N . TYR A 1 195 ? 2.653 -9.270 6.890 1.00 97.12 195 TYR A N 1
ATOM 1562 C CA . TYR A 1 195 ? 2.117 -9.703 8.177 1.00 97.12 195 TYR A CA 1
ATOM 1563 C C . TYR A 1 195 ? 1.334 -11.014 8.029 1.00 97.12 195 TYR A C 1
ATOM 1565 O O . TYR A 1 195 ? 1.678 -11.996 8.689 1.00 97.12 195 TYR A O 1
ATOM 1573 N N . ILE A 1 196 ? 0.345 -11.058 7.127 1.00 97.12 196 ILE A N 1
ATOM 1574 C CA . ILE A 1 196 ? -0.514 -12.237 6.906 1.00 97.12 196 ILE A CA 1
ATOM 1575 C C . ILE A 1 196 ? 0.296 -13.453 6.434 1.00 97.12 196 ILE A C 1
ATOM 1577 O O . ILE A 1 196 ? -0.015 -14.591 6.783 1.00 97.12 196 ILE A O 1
ATOM 1581 N N . GLN A 1 197 ? 1.372 -13.220 5.685 1.00 96.25 197 GLN A N 1
ATOM 1582 C CA . GLN A 1 197 ? 2.272 -14.259 5.185 1.00 96.25 197 GLN A CA 1
ATOM 1583 C C . GLN A 1 197 ? 3.355 -14.682 6.193 1.00 96.25 197 GLN A C 1
ATOM 1585 O O . GLN A 1 197 ? 4.254 -15.440 5.827 1.00 96.25 197 GLN A O 1
ATOM 1590 N N . ASN A 1 198 ? 3.284 -14.229 7.450 1.00 96.12 198 ASN A N 1
ATOM 1591 C CA . ASN A 1 198 ? 4.247 -14.546 8.512 1.00 96.12 198 ASN A CA 1
ATOM 1592 C C . ASN A 1 198 ? 5.698 -14.131 8.191 1.00 96.12 198 ASN A C 1
ATOM 1594 O O . ASN A 1 198 ? 6.637 -14.881 8.460 1.00 96.12 198 ASN A O 1
ATOM 1598 N N . ARG A 1 199 ? 5.887 -12.954 7.577 1.00 96.00 199 ARG A N 1
ATOM 1599 C CA . ARG A 1 199 ? 7.203 -12.448 7.139 1.00 96.00 199 ARG A CA 1
ATOM 1600 C C . ARG A 1 199 ? 7.782 -11.317 7.997 1.00 96.00 199 ARG A C 1
ATOM 1602 O O . ARG A 1 199 ? 8.879 -10.864 7.688 1.00 96.00 199 ARG A O 1
ATOM 1609 N N . LEU A 1 200 ? 7.076 -10.860 9.032 1.00 94.81 200 LEU A N 1
ATOM 1610 C CA . LEU A 1 200 ? 7.543 -9.790 9.926 1.00 94.81 200 LEU A CA 1
ATOM 1611 C C . LEU A 1 200 ? 8.219 -10.342 11.194 1.00 94.81 200 LEU A C 1
ATOM 1613 O O . LEU A 1 200 ? 8.207 -11.546 11.459 1.00 94.81 200 LEU A O 1
ATOM 1617 N N . ALA A 1 201 ? 8.804 -9.459 12.001 1.00 94.06 201 ALA A N 1
ATOM 1618 C CA . ALA A 1 201 ? 9.387 -9.791 13.294 1.00 94.06 201 ALA A CA 1
ATOM 1619 C C . ALA A 1 201 ? 8.352 -10.377 14.274 1.00 94.06 201 ALA A C 1
ATOM 1621 O O . ALA A 1 201 ? 7.208 -9.926 14.353 1.00 94.06 201 ALA A O 1
ATOM 1622 N N . THR A 1 202 ? 8.777 -11.339 15.101 1.00 91.38 202 THR A N 1
ATOM 1623 C CA . THR A 1 202 ? 7.906 -12.047 16.062 1.00 91.38 202 THR A CA 1
ATOM 1624 C C . THR A 1 202 ? 7.171 -11.107 17.019 1.00 91.38 202 THR A C 1
ATOM 1626 O O . THR A 1 202 ? 5.991 -11.313 17.284 1.00 91.38 202 THR A O 1
ATOM 1629 N N . ALA A 1 203 ? 7.831 -10.025 17.449 1.00 89.75 203 ALA A N 1
ATOM 1630 C CA . ALA A 1 203 ? 7.267 -9.016 18.346 1.00 89.75 203 ALA A CA 1
ATOM 1631 C C . ALA A 1 203 ? 5.975 -8.365 17.813 1.00 89.75 203 ALA A C 1
ATOM 1633 O O . ALA A 1 203 ? 5.161 -7.881 18.597 1.00 89.75 203 ALA A O 1
ATOM 1634 N N . VAL A 1 204 ? 5.769 -8.354 16.491 1.00 91.75 204 VAL A N 1
ATOM 1635 C CA . VAL A 1 204 ? 4.547 -7.839 15.856 1.00 91.75 204 VAL A CA 1
ATOM 1636 C C . VAL A 1 204 ? 3.355 -8.753 16.159 1.00 91.75 204 VAL A C 1
ATOM 1638 O O . VAL A 1 204 ? 2.294 -8.279 16.562 1.00 91.75 204 VAL A O 1
ATOM 1641 N N . TYR A 1 205 ? 3.541 -10.069 16.045 1.00 91.69 205 TYR A N 1
ATOM 1642 C CA . TYR A 1 205 ? 2.495 -11.075 16.271 1.00 91.69 205 TYR A CA 1
ATOM 1643 C C . TYR A 1 205 ? 2.095 -11.224 17.749 1.00 91.69 205 TYR A C 1
ATOM 1645 O O . TYR A 1 205 ? 1.009 -11.725 18.052 1.00 91.69 205 TYR A O 1
ATOM 1653 N N . ASP A 1 206 ? 2.946 -10.753 18.663 1.00 88.00 206 ASP A N 1
ATOM 1654 C CA . ASP A 1 206 ? 2.669 -10.703 20.102 1.00 88.00 206 ASP A CA 1
ATOM 1655 C C . ASP A 1 206 ? 1.772 -9.515 20.491 1.00 88.00 206 ASP A C 1
ATOM 1657 O O . ASP A 1 206 ? 1.227 -9.479 21.596 1.00 88.00 206 ASP A O 1
ATOM 1661 N N . ARG A 1 207 ? 1.597 -8.516 19.612 1.00 85.44 207 ARG A N 1
ATOM 1662 C CA . ARG A 1 207 ? 0.751 -7.339 19.882 1.00 85.44 207 ARG A CA 1
ATOM 1663 C C . ARG A 1 207 ? -0.685 -7.497 19.428 1.00 85.44 207 ARG A C 1
ATOM 1665 O O . ARG A 1 207 ? -1.604 -7.138 20.160 1.00 85.44 207 ARG A O 1
ATOM 1672 N N . PHE A 1 208 ? -0.879 -8.030 18.234 1.00 89.19 208 PHE A N 1
ATOM 1673 C CA . PHE A 1 208 ? -2.200 -8.188 17.648 1.00 89.19 208 PHE A CA 1
ATOM 1674 C C . PHE A 1 208 ? -2.242 -9.396 16.722 1.00 89.19 208 PHE A C 1
ATOM 1676 O O . PHE A 1 208 ? -1.226 -9.868 16.214 1.00 89.19 208 PHE A O 1
ATOM 1683 N N . GLU A 1 209 ? -3.457 -9.879 16.510 1.00 94.44 209 GLU A N 1
ATOM 1684 C CA . GLU A 1 209 ? -3.831 -10.928 15.578 1.00 94.44 209 GLU A CA 1
ATOM 1685 C C . GLU A 1 209 ? -4.800 -10.340 14.552 1.00 94.44 209 GLU A C 1
ATOM 1687 O O . GLU A 1 209 ? -5.966 -10.092 14.869 1.00 94.44 209 GLU A O 1
ATOM 1692 N N . LEU A 1 210 ? -4.327 -10.120 13.324 1.00 96.44 210 LEU A N 1
ATOM 1693 C CA . LEU A 1 210 ? -5.193 -9.722 12.212 1.00 96.44 210 LEU A CA 1
ATOM 1694 C C . LEU A 1 210 ? -5.755 -10.975 11.540 1.00 96.44 210 LEU A C 1
ATOM 1696 O O . LEU A 1 210 ? -5.023 -11.759 10.936 1.00 96.44 210 LEU A O 1
ATOM 1700 N N . VAL A 1 211 ? -7.066 -11.168 11.645 1.00 97.00 211 VAL A N 1
ATOM 1701 C CA . VAL A 1 211 ? -7.776 -12.305 11.057 1.00 97.00 211 VAL A CA 1
ATOM 1702 C C . VAL A 1 211 ? -8.303 -11.899 9.683 1.00 97.00 211 VAL A C 1
ATOM 1704 O O . VAL A 1 211 ? -9.327 -11.222 9.579 1.00 97.00 211 VAL A O 1
ATOM 1707 N N . ALA A 1 212 ? -7.597 -12.334 8.639 1.00 96.62 212 ALA A N 1
ATOM 1708 C CA . ALA A 1 212 ? -7.892 -12.017 7.238 1.00 96.62 212 ALA A CA 1
ATOM 1709 C C . ALA A 1 212 ? -7.812 -13.253 6.315 1.00 96.62 212 ALA A C 1
ATOM 1711 O O . ALA A 1 212 ? -7.450 -13.155 5.146 1.00 96.62 212 ALA A O 1
ATOM 1712 N N . ASN A 1 213 ? -8.108 -14.445 6.845 1.00 92.06 213 ASN A N 1
ATOM 1713 C CA . ASN A 1 213 ? -7.933 -15.718 6.128 1.00 92.06 213 ASN A CA 1
ATOM 1714 C C . ASN A 1 213 ? -8.823 -15.855 4.881 1.00 92.06 213 ASN A C 1
ATOM 1716 O O . ASN A 1 213 ? -8.487 -16.620 3.979 1.00 92.06 213 ASN A O 1
ATOM 1720 N N . GLU A 1 214 ? -9.948 -15.141 4.856 1.00 95.62 214 GLU A N 1
ATOM 1721 C CA . GLU A 1 214 ? -10.933 -15.141 3.767 1.00 95.62 214 GLU A CA 1
ATOM 1722 C C . GLU A 1 214 ? -10.949 -13.792 3.031 1.00 95.62 214 GLU A C 1
ATOM 1724 O O . GLU A 1 214 ? -11.796 -13.562 2.173 1.00 95.62 214 GLU A O 1
ATOM 1729 N N . LEU A 1 215 ? -10.030 -12.880 3.371 1.00 97.56 215 LEU A N 1
ATOM 1730 C CA . LEU A 1 215 ? -9.958 -11.565 2.753 1.00 97.56 215 LEU A CA 1
ATOM 1731 C C . LEU A 1 215 ? -9.364 -11.685 1.348 1.00 97.56 215 LEU A C 1
ATOM 1733 O O . LEU A 1 215 ? -8.200 -12.057 1.167 1.00 97.56 215 LEU A O 1
ATOM 1737 N N . THR A 1 216 ? -10.184 -11.361 0.355 1.00 98.06 216 THR A N 1
ATOM 1738 C CA . THR A 1 216 ? -9.796 -11.325 -1.052 1.00 98.06 216 THR A CA 1
ATOM 1739 C C . THR A 1 216 ? -9.528 -9.901 -1.509 1.00 98.06 216 THR A C 1
ATOM 1741 O O . THR A 1 216 ? -10.168 -8.957 -1.047 1.00 98.06 216 THR A O 1
ATOM 1744 N N . CYS A 1 217 ? -8.633 -9.752 -2.473 1.00 98.44 217 CYS A N 1
ATOM 1745 C CA . CYS A 1 217 ? -8.428 -8.501 -3.179 1.00 98.44 217 CYS A CA 1
ATOM 1746 C C . CYS A 1 217 ? -9.651 -8.183 -4.049 1.00 98.44 217 CYS A C 1
ATOM 1748 O O . CYS A 1 217 ? -10.098 -9.011 -4.837 1.00 98.44 217 CYS A O 1
ATOM 1750 N N . HIS A 1 218 ? -10.188 -6.978 -3.918 1.00 98.19 218 HIS A N 1
ATOM 1751 C CA . HIS A 1 218 ? -11.184 -6.406 -4.823 1.00 98.19 218 HIS A CA 1
ATOM 1752 C C . HIS A 1 218 ? -10.522 -5.694 -6.015 1.00 98.19 218 HIS A C 1
ATOM 1754 O O . HIS A 1 218 ? -11.135 -5.469 -7.049 1.00 98.19 218 HIS A O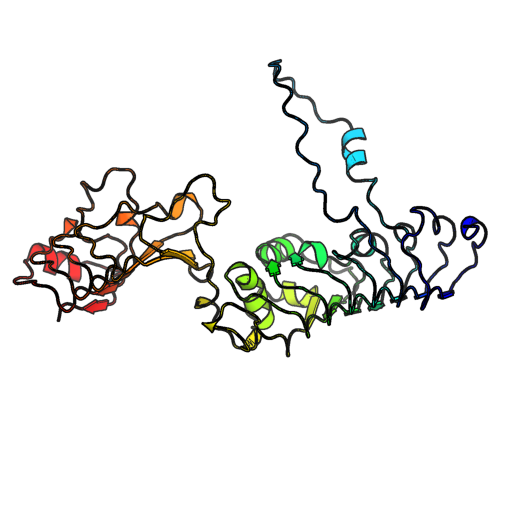 1
ATOM 1760 N N . GLY A 1 219 ? -9.255 -5.317 -5.880 1.00 95.44 219 GLY A N 1
ATOM 1761 C CA . GLY A 1 219 ? -8.459 -4.785 -6.976 1.00 95.44 219 GLY A CA 1
ATOM 1762 C C . GLY A 1 219 ? -6.973 -4.837 -6.641 1.00 95.44 219 GLY A C 1
ATOM 1763 O O . GLY A 1 219 ? -6.633 -5.167 -5.501 1.00 95.44 219 GLY A O 1
ATOM 1764 N N . PRO A 1 220 ? -6.087 -4.502 -7.590 1.00 96.25 220 PRO A N 1
ATOM 1765 C CA . PRO A 1 220 ? -6.358 -4.194 -9.006 1.00 96.25 220 PRO A CA 1
ATOM 1766 C C . PRO A 1 220 ? -6.906 -5.397 -9.807 1.00 96.25 220 PRO A C 1
ATOM 1768 O O . PRO A 1 220 ? -6.885 -6.517 -9.311 1.00 96.25 220 PRO A O 1
ATOM 1771 N N . GLU A 1 221 ? -7.366 -5.180 -11.050 1.00 96.38 221 GLU A N 1
ATOM 1772 C CA . GLU A 1 221 ? -8.030 -6.193 -11.913 1.00 96.38 221 GLU A CA 1
ATOM 1773 C C . GLU A 1 221 ? -7.276 -7.535 -11.989 1.00 96.38 221 GLU A C 1
ATOM 1775 O O . GLU A 1 221 ? -7.876 -8.601 -11.906 1.00 96.38 221 GLU A O 1
ATOM 1780 N N . HIS A 1 222 ? -5.944 -7.502 -12.088 1.00 96.12 222 HIS A N 1
ATOM 1781 C CA . HIS A 1 222 ? -5.123 -8.715 -12.178 1.00 96.12 222 HIS A CA 1
ATOM 1782 C C . HIS A 1 222 ? -5.012 -9.506 -10.860 1.00 96.12 222 HIS A C 1
ATOM 1784 O O . HIS A 1 222 ? -4.588 -10.658 -10.890 1.00 96.12 222 HIS A O 1
ATOM 1790 N N . LEU A 1 223 ? -5.388 -8.905 -9.725 1.00 97.56 223 LEU A N 1
ATOM 1791 C CA . LEU A 1 223 ? -5.417 -9.534 -8.400 1.00 97.56 223 LEU A CA 1
ATOM 1792 C C . LEU A 1 223 ? -6.841 -9.772 -7.889 1.00 97.56 223 LEU A C 1
ATOM 1794 O O . LEU A 1 223 ? -7.007 -10.316 -6.800 1.00 97.56 223 LEU A O 1
ATOM 1798 N N . GLU A 1 224 ? -7.874 -9.374 -8.630 1.00 97.69 224 GLU A N 1
ATOM 1799 C CA . GLU A 1 224 ? -9.258 -9.474 -8.173 1.00 97.69 224 GLU A CA 1
ATOM 1800 C C . GLU A 1 224 ? -9.645 -10.928 -7.838 1.00 97.69 224 GLU A C 1
ATOM 1802 O O . GLU A 1 224 ? -9.407 -11.866 -8.600 1.00 97.69 224 GLU A O 1
ATOM 1807 N N . GLY A 1 225 ? -10.215 -11.129 -6.649 1.00 97.56 225 GLY A N 1
ATOM 1808 C CA . GLY A 1 225 ? -10.592 -12.435 -6.109 1.00 97.56 225 GLY A CA 1
ATOM 1809 C C . GLY A 1 225 ? -9.445 -13.245 -5.491 1.00 97.56 225 GLY A C 1
ATOM 1810 O O . GLY A 1 225 ? -9.711 -14.263 -4.849 1.00 97.56 225 GLY A O 1
ATOM 1811 N N . ALA A 1 226 ? -8.184 -12.817 -5.623 1.00 98.06 226 ALA A N 1
ATOM 1812 C CA . ALA A 1 226 ? -7.059 -13.496 -4.985 1.00 98.06 226 ALA A CA 1
ATOM 1813 C C . ALA A 1 226 ? -7.100 -13.313 -3.460 1.00 98.06 226 ALA A C 1
ATOM 1815 O O . ALA A 1 226 ? -7.362 -12.221 -2.960 1.00 98.06 226 ALA A O 1
ATOM 1816 N N . LEU A 1 227 ? -6.815 -14.373 -2.700 1.00 97.94 227 LEU A N 1
ATOM 1817 C CA . LEU A 1 227 ? -6.691 -14.286 -1.243 1.00 97.94 227 LEU A CA 1
ATOM 1818 C C . LEU A 1 227 ? -5.387 -13.577 -0.876 1.00 97.94 227 LEU A C 1
ATOM 1820 O O . LEU A 1 227 ? -4.323 -13.993 -1.331 1.00 97.94 227 LEU A O 1
ATOM 1824 N N . ILE A 1 228 ? -5.438 -12.579 0.012 1.00 97.19 228 ILE A N 1
ATOM 1825 C CA . ILE A 1 228 ? -4.261 -11.764 0.376 1.00 97.19 228 ILE A CA 1
ATOM 1826 C C . ILE A 1 228 ? -3.071 -12.602 0.878 1.00 97.19 228 ILE A C 1
ATOM 1828 O O . ILE A 1 228 ? -1.908 -12.282 0.627 1.00 97.19 228 ILE A O 1
ATOM 1832 N N . LYS A 1 229 ? -3.348 -13.731 1.539 1.00 95.88 229 LYS A N 1
ATOM 1833 C CA . LYS A 1 229 ? -2.323 -14.672 2.017 1.00 95.88 229 LYS A CA 1
ATOM 1834 C C . LYS A 1 229 ? -1.528 -15.345 0.887 1.00 95.88 229 LYS A C 1
ATOM 1836 O O . LYS A 1 229 ? -0.410 -15.787 1.129 1.00 95.88 229 LYS A O 1
ATOM 1841 N N . ASP A 1 230 ? -2.102 -15.424 -0.313 1.00 96.94 230 ASP A N 1
ATOM 1842 C CA . ASP A 1 230 ? -1.535 -16.108 -1.479 1.00 96.94 230 ASP A CA 1
ATOM 1843 C C . ASP A 1 230 ? -0.995 -15.118 -2.535 1.00 96.94 230 ASP A C 1
ATOM 1845 O O . ASP A 1 230 ? -0.326 -15.541 -3.476 1.00 96.94 230 ASP A O 1
ATOM 1849 N N . VAL A 1 231 ? -1.242 -13.808 -2.381 1.00 97.56 231 VAL A N 1
ATOM 1850 C CA . VAL A 1 231 ? -0.768 -12.767 -3.312 1.00 97.56 231 VAL A CA 1
ATOM 1851 C C . VAL A 1 231 ? 0.757 -12.609 -3.237 1.00 97.56 231 VAL A C 1
ATOM 1853 O O . VAL A 1 231 ? 1.297 -12.321 -2.162 1.00 97.56 231 VAL A O 1
ATOM 1856 N N . PRO A 1 232 ? 1.489 -12.733 -4.358 1.00 97.44 232 PRO A N 1
ATOM 1857 C CA . PRO A 1 232 ? 2.914 -12.436 -4.394 1.00 97.44 232 PRO A CA 1
ATOM 1858 C C . PRO A 1 232 ? 3.179 -10.964 -4.058 1.00 97.44 232 PRO A C 1
ATOM 1860 O O . PRO A 1 232 ? 2.688 -10.056 -4.722 1.00 97.44 232 PRO A O 1
ATOM 1863 N N . THR A 1 233 ? 4.024 -10.706 -3.061 1.00 96.50 233 THR A N 1
ATOM 1864 C CA . THR A 1 233 ? 4.331 -9.341 -2.600 1.00 96.50 233 THR A CA 1
ATOM 1865 C C . THR A 1 233 ? 4.973 -8.446 -3.676 1.00 96.50 233 THR A C 1
ATOM 1867 O O . THR A 1 233 ? 4.897 -7.224 -3.567 1.00 96.50 233 THR A O 1
ATOM 1870 N N . ARG A 1 234 ? 5.530 -9.026 -4.753 1.00 96.44 234 ARG A N 1
ATOM 1871 C CA . ARG A 1 234 ? 6.093 -8.295 -5.906 1.00 96.44 234 ARG A CA 1
ATOM 1872 C C . ARG A 1 234 ? 5.027 -7.691 -6.815 1.00 96.44 234 ARG A C 1
ATOM 1874 O O . ARG A 1 234 ? 5.350 -6.766 -7.553 1.00 96.44 234 ARG A O 1
ATOM 1881 N N . GLU A 1 235 ? 3.807 -8.221 -6.777 1.00 97.00 235 GLU A N 1
ATOM 1882 C CA . GLU A 1 235 ? 2.662 -7.751 -7.570 1.00 97.00 235 GLU A CA 1
ATOM 1883 C C . GLU A 1 235 ? 1.929 -6.585 -6.881 1.00 97.00 235 GLU A C 1
ATOM 1885 O O . GLU A 1 235 ? 1.114 -5.903 -7.495 1.00 97.00 235 GLU A O 1
ATOM 1890 N N . LEU A 1 236 ? 2.272 -6.292 -5.621 1.00 97.62 236 LEU A N 1
ATOM 1891 C CA . LEU A 1 236 ? 1.746 -5.159 -4.861 1.00 97.62 236 LEU A CA 1
ATOM 1892 C C . LEU A 1 236 ? 2.427 -3.857 -5.308 1.00 97.62 236 LEU A C 1
ATOM 1894 O O . LEU A 1 236 ? 3.417 -3.405 -4.726 1.00 97.62 236 LEU A O 1
ATOM 1898 N N . LEU A 1 237 ? 1.889 -3.267 -6.373 1.00 97.19 237 LEU A N 1
ATOM 1899 C CA . LEU A 1 237 ? 2.412 -2.068 -7.029 1.00 97.19 237 LEU A CA 1
ATOM 1900 C C . LEU A 1 237 ? 1.503 -0.854 -6.805 1.00 97.19 237 LEU A C 1
ATOM 1902 O O . LEU A 1 237 ? 0.300 -0.998 -6.604 1.00 97.19 237 LEU A O 1
ATOM 1906 N N . CYS A 1 238 ? 2.068 0.351 -6.867 1.00 95.31 238 CYS A N 1
ATOM 1907 C CA . CYS A 1 238 ? 1.301 1.598 -6.983 1.00 95.31 238 CYS A CA 1
ATOM 1908 C C . CYS A 1 238 ? 1.832 2.433 -8.135 1.00 95.31 238 CYS A C 1
ATOM 1910 O O . CYS A 1 238 ? 3.013 2.344 -8.455 1.00 95.31 238 CYS A O 1
ATOM 1912 N N . GLU A 1 239 ? 0.985 3.273 -8.722 1.00 94.50 239 GLU A N 1
ATOM 1913 C CA . GLU A 1 239 ? 1.436 4.290 -9.671 1.00 94.50 239 GLU A CA 1
ATOM 1914 C C . GLU A 1 239 ? 2.351 5.306 -8.972 1.00 94.50 239 GLU A C 1
ATOM 1916 O O . GLU A 1 239 ? 2.069 5.738 -7.854 1.00 94.50 239 GLU A O 1
ATOM 1921 N N . LEU A 1 240 ? 3.458 5.670 -9.626 1.00 92.94 240 LEU A N 1
ATOM 1922 C CA . LEU A 1 240 ? 4.418 6.647 -9.101 1.00 92.94 240 LEU A CA 1
ATOM 1923 C C . LEU A 1 240 ? 3.817 8.059 -9.045 1.00 92.94 240 LEU A C 1
ATOM 1925 O O . LEU A 1 240 ? 3.984 8.763 -8.053 1.00 92.94 240 LEU A O 1
ATOM 1929 N N . ASP A 1 241 ? 3.116 8.457 -10.108 1.00 90.56 241 ASP A N 1
ATOM 1930 C CA . ASP A 1 241 ? 2.450 9.753 -10.207 1.00 90.56 241 ASP A CA 1
ATOM 1931 C C . ASP A 1 241 ? 0.933 9.558 -10.194 1.00 90.56 241 ASP A C 1
ATOM 1933 O O . ASP A 1 241 ? 0.392 8.808 -11.002 1.00 90.56 241 ASP A O 1
ATOM 1937 N N . THR A 1 242 ? 0.234 10.297 -9.336 1.00 84.94 242 THR A N 1
ATOM 1938 C CA . THR A 1 242 ? -1.236 10.319 -9.273 1.00 84.94 242 THR A CA 1
ATOM 1939 C C . THR A 1 242 ? -1.764 11.667 -9.777 1.00 84.94 242 THR A C 1
ATOM 1941 O O . THR A 1 242 ? -1.003 12.624 -9.922 1.00 84.94 242 THR A O 1
ATOM 1944 N N . PRO A 1 243 ? -3.070 11.833 -10.056 1.00 82.00 243 PRO A N 1
ATOM 1945 C CA . PRO A 1 243 ? -3.612 13.140 -10.445 1.00 82.00 243 PRO A CA 1
ATOM 1946 C C . PRO A 1 243 ? -3.305 14.273 -9.448 1.00 82.00 243 PRO A C 1
ATOM 1948 O O . PRO A 1 243 ? -3.273 15.435 -9.843 1.00 82.00 243 PRO A O 1
ATOM 1951 N N . SER A 1 244 ? -3.047 13.933 -8.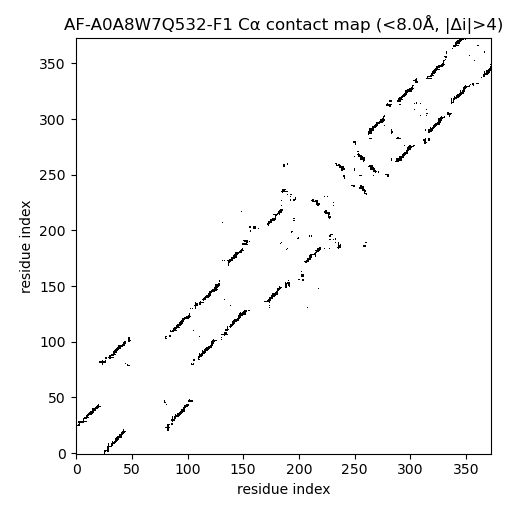182 1.00 79.44 244 SER A N 1
ATOM 1952 C CA . SER A 1 244 ? -2.688 14.850 -7.098 1.00 79.44 244 SER A CA 1
ATOM 1953 C C . SER A 1 244 ? -1.185 15.123 -6.938 1.00 79.44 244 SER A C 1
ATOM 1955 O O . SER A 1 244 ? -0.826 15.978 -6.130 1.00 79.44 244 SER A O 1
ATOM 1957 N N . THR A 1 245 ? -0.283 14.443 -7.659 1.00 81.38 245 THR A N 1
ATOM 1958 C CA . THR A 1 245 ? 1.161 14.720 -7.538 1.00 81.38 245 THR A CA 1
ATOM 1959 C C . THR A 1 245 ? 1.518 16.061 -8.176 1.00 81.38 245 THR A C 1
ATOM 1961 O O . THR A 1 245 ? 1.363 16.238 -9.385 1.00 81.38 245 THR A O 1
ATOM 1964 N N . ALA A 1 246 ? 2.026 16.995 -7.364 1.00 77.38 246 ALA A N 1
ATOM 1965 C CA . ALA A 1 246 ? 2.387 18.349 -7.792 1.00 77.38 246 ALA A CA 1
ATOM 1966 C C . ALA A 1 246 ? 3.570 18.384 -8.777 1.00 77.38 246 ALA A C 1
ATOM 1968 O O . ALA A 1 246 ? 3.574 19.180 -9.713 1.00 77.38 246 ALA A O 1
ATOM 1969 N N . ILE A 1 247 ? 4.560 17.510 -8.576 1.00 80.06 247 ILE A N 1
ATOM 1970 C CA . ILE A 1 247 ? 5.704 17.322 -9.474 1.00 80.06 247 ILE A CA 1
ATOM 1971 C C . ILE A 1 247 ? 5.608 15.902 -10.021 1.00 80.06 247 ILE A C 1
ATOM 1973 O O . ILE A 1 247 ? 5.664 14.944 -9.251 1.00 80.06 247 ILE A O 1
ATOM 1977 N N . ARG A 1 248 ? 5.435 15.781 -11.339 1.00 84.56 248 ARG A N 1
ATOM 1978 C CA . ARG A 1 248 ? 5.397 14.489 -12.030 1.00 84.56 248 ARG A CA 1
ATOM 1979 C C . ARG A 1 248 ? 6.814 14.007 -12.297 1.00 84.56 248 ARG A C 1
ATOM 1981 O O . ARG A 1 248 ? 7.606 14.737 -12.890 1.00 84.56 248 ARG A O 1
ATOM 1988 N N . HIS A 1 249 ? 7.113 12.795 -11.853 1.00 87.00 249 HIS A N 1
ATOM 1989 C CA . HIS A 1 249 ? 8.413 12.153 -12.028 1.00 87.00 249 HIS A CA 1
ATOM 1990 C C . HIS A 1 249 ? 8.408 11.160 -13.195 1.00 87.00 249 HIS A C 1
ATOM 1992 O O . HIS A 1 249 ? 9.460 10.863 -13.756 1.00 87.00 249 HIS A O 1
ATOM 1998 N N . CYS A 1 250 ? 7.242 10.633 -13.564 1.00 93.50 250 CYS A N 1
ATOM 1999 C CA . CYS A 1 250 ? 7.104 9.661 -14.631 1.00 93.50 250 CYS A CA 1
ATOM 2000 C C . CYS A 1 250 ? 7.210 10.338 -16.008 1.00 93.50 250 CYS A C 1
ATOM 2002 O O . CYS A 1 250 ? 6.463 11.284 -16.287 1.00 93.50 250 CYS A O 1
ATOM 2004 N N . PRO A 1 251 ? 8.094 9.861 -16.900 1.00 92.94 251 PRO A N 1
ATOM 2005 C CA . PRO A 1 251 ? 8.225 10.441 -18.230 1.00 92.94 251 PRO A CA 1
ATOM 2006 C C . PRO A 1 251 ? 6.971 10.171 -19.064 1.00 92.94 251 PRO A C 1
ATOM 2008 O O . PRO A 1 251 ? 6.498 9.041 -19.119 1.00 92.94 251 PRO A O 1
ATOM 2011 N N . ALA A 1 252 ? 6.439 11.170 -19.767 1.00 90.62 252 ALA A N 1
ATOM 2012 C CA . ALA A 1 252 ? 5.374 10.937 -20.744 1.00 90.62 252 ALA A CA 1
ATOM 2013 C C . ALA A 1 252 ? 5.975 10.367 -22.046 1.00 90.62 252 ALA A C 1
ATOM 2015 O O . ALA A 1 252 ? 6.989 10.900 -22.501 1.00 90.62 252 ALA A O 1
ATOM 2016 N N . PRO A 1 253 ? 5.381 9.339 -22.687 1.00 92.81 253 PRO A N 1
ATOM 2017 C CA . PRO A 1 253 ? 4.068 8.718 -22.444 1.00 92.81 253 PRO A CA 1
ATOM 2018 C C . PRO A 1 253 ? 4.108 7.424 -21.594 1.00 92.81 253 PRO A C 1
ATOM 2020 O O . PRO A 1 253 ? 3.234 6.569 -21.729 1.00 92.81 253 PRO A O 1
ATOM 2023 N N . CYS A 1 254 ? 5.125 7.244 -20.756 1.00 96.06 254 CYS A N 1
ATOM 2024 C CA . CYS A 1 254 ? 5.331 6.025 -19.979 1.00 96.06 254 CYS A CA 1
ATOM 2025 C C . CYS A 1 254 ? 4.357 5.896 -18.799 1.00 96.06 254 CYS A C 1
ATOM 2027 O O . CYS A 1 254 ? 3.741 6.865 -18.348 1.00 96.06 254 CYS A O 1
ATOM 2029 N N . ARG A 1 255 ? 4.254 4.677 -18.269 1.00 96.06 255 ARG A N 1
ATOM 2030 C CA . ARG A 1 255 ? 3.598 4.361 -16.998 1.00 96.06 255 ARG A CA 1
ATOM 2031 C C . ARG A 1 255 ? 4.648 3.938 -15.992 1.00 96.06 255 ARG A C 1
ATOM 2033 O O . ARG A 1 255 ? 5.512 3.132 -16.313 1.00 96.06 255 ARG A O 1
ATOM 2040 N N . CYS A 1 256 ? 4.571 4.463 -14.778 1.00 96.50 256 CYS A N 1
ATOM 2041 C CA . CYS A 1 256 ? 5.576 4.191 -13.763 1.00 96.50 256 CYS A CA 1
ATOM 2042 C C . CYS A 1 256 ? 4.930 3.633 -12.507 1.00 96.50 256 CYS A C 1
ATOM 2044 O O . CYS A 1 256 ? 3.913 4.157 -12.050 1.00 96.50 256 CYS A O 1
ATOM 2046 N N . TYR A 1 257 ? 5.561 2.616 -11.928 1.00 96.69 257 TYR A N 1
ATOM 2047 C CA . TYR A 1 257 ? 5.096 1.951 -10.724 1.00 96.69 257 TYR A CA 1
ATOM 2048 C C . TYR A 1 257 ? 6.197 1.862 -9.674 1.00 96.69 257 TYR A C 1
ATOM 2050 O O . TYR A 1 257 ? 7.374 1.708 -9.994 1.00 96.69 257 TYR A O 1
ATOM 2058 N N . ILE A 1 258 ? 5.810 1.913 -8.408 1.00 96.06 258 ILE A N 1
ATOM 2059 C CA . ILE A 1 258 ? 6.693 1.669 -7.271 1.00 96.06 258 ILE A CA 1
ATOM 2060 C C . ILE A 1 258 ? 6.460 0.269 -6.711 1.00 96.06 258 ILE A C 1
ATOM 2062 O O . ILE A 1 258 ? 5.316 -0.167 -6.559 1.00 96.06 258 ILE A O 1
ATOM 2066 N N . ARG A 1 259 ? 7.556 -0.428 -6.393 1.00 97.12 259 ARG A N 1
ATOM 2067 C CA . ARG A 1 259 ? 7.543 -1.774 -5.813 1.00 97.12 259 ARG A CA 1
ATOM 2068 C C . ARG A 1 259 ? 8.286 -1.782 -4.472 1.00 97.12 259 ARG A C 1
ATOM 2070 O O . ARG A 1 259 ? 9.522 -1.805 -4.463 1.00 97.12 259 ARG A O 1
ATOM 2077 N N . PRO A 1 260 ? 7.566 -1.789 -3.335 1.00 95.75 260 PRO A N 1
ATOM 2078 C CA . PRO A 1 260 ? 8.188 -1.784 -2.011 1.00 95.75 260 PRO A CA 1
ATOM 2079 C C . PRO A 1 260 ? 9.077 -2.999 -1.739 1.00 95.75 260 PRO A C 1
ATOM 2081 O O . PRO A 1 260 ? 10.076 -2.855 -1.041 1.00 95.75 260 PRO A O 1
ATOM 2084 N N . GLU A 1 261 ? 8.765 -4.168 -2.318 1.00 95.75 261 GLU A N 1
ATOM 2085 C CA . GLU A 1 261 ? 9.469 -5.423 -2.010 1.00 95.75 261 GLU A CA 1
ATOM 2086 C C . GLU A 1 261 ? 10.987 -5.341 -2.155 1.00 95.75 261 GLU A C 1
ATOM 2088 O O . GLU A 1 261 ? 11.733 -5.840 -1.313 1.00 95.75 261 GLU A O 1
ATOM 2093 N N . ASP A 1 262 ? 11.452 -4.718 -3.231 1.00 95.50 262 ASP A N 1
ATOM 2094 C CA . ASP A 1 262 ? 12.873 -4.547 -3.496 1.00 95.50 262 ASP A CA 1
ATOM 2095 C C . ASP A 1 262 ? 13.283 -3.083 -3.624 1.00 95.50 262 ASP A C 1
ATOM 2097 O O . ASP A 1 262 ? 14.449 -2.814 -3.913 1.00 95.50 262 ASP A O 1
ATOM 2101 N N . THR A 1 263 ? 12.382 -2.138 -3.340 1.00 95.25 263 THR A N 1
ATOM 2102 C CA . THR A 1 263 ? 12.582 -0.686 -3.500 1.00 95.25 263 THR A CA 1
ATOM 2103 C C . THR A 1 263 ? 12.916 -0.285 -4.944 1.00 95.25 263 THR A C 1
ATOM 2105 O O . THR A 1 263 ? 13.727 0.614 -5.185 1.00 95.25 263 THR A O 1
ATOM 2108 N N . GLY A 1 264 ? 12.301 -0.965 -5.915 1.00 96.44 264 GLY A N 1
ATOM 2109 C CA . GLY A 1 264 ? 12.434 -0.679 -7.344 1.00 96.44 264 GLY A CA 1
ATOM 2110 C C . GLY A 1 264 ? 11.362 0.270 -7.878 1.00 96.44 264 GLY A C 1
ATOM 2111 O O . GLY A 1 264 ? 10.224 0.265 -7.406 1.00 96.44 264 GLY A O 1
ATOM 2112 N N . VAL A 1 265 ? 11.727 1.053 -8.893 1.00 97.19 265 VAL A N 1
ATOM 2113 C CA . VAL A 1 265 ? 10.794 1.823 -9.725 1.00 97.19 265 VAL A CA 1
ATOM 2114 C C . VAL A 1 265 ? 10.710 1.156 -11.089 1.00 97.19 265 VAL A C 1
ATOM 2116 O O . VAL A 1 265 ? 11.719 1.032 -11.779 1.00 97.19 265 VAL A O 1
ATOM 2119 N N . ILE A 1 266 ? 9.517 0.727 -11.475 1.00 98.00 266 ILE A N 1
ATOM 2120 C CA . ILE A 1 266 ? 9.235 0.164 -12.792 1.00 98.00 266 ILE A CA 1
ATOM 2121 C C . ILE A 1 266 ? 8.831 1.322 -13.698 1.00 98.00 266 ILE A C 1
ATOM 2123 O O . ILE A 1 266 ? 7.926 2.076 -13.350 1.00 98.00 266 ILE A O 1
ATOM 2127 N N . ILE A 1 267 ? 9.493 1.480 -14.837 1.00 97.69 267 ILE A N 1
ATOM 2128 C CA . ILE A 1 267 ? 9.161 2.489 -15.845 1.00 97.69 267 ILE A CA 1
ATOM 2129 C C . ILE A 1 267 ? 8.845 1.752 -17.140 1.00 97.69 267 ILE A C 1
ATOM 2131 O O . ILE A 1 267 ? 9.743 1.220 -17.789 1.00 97.69 267 ILE A O 1
ATOM 2135 N N . ASP A 1 268 ? 7.566 1.721 -17.499 1.00 98.12 268 ASP A N 1
ATOM 2136 C CA . ASP A 1 268 ? 7.051 1.082 -18.702 1.00 98.12 268 ASP A CA 1
ATOM 2137 C C . ASP A 1 268 ? 6.737 2.097 -19.794 1.00 98.12 268 ASP A C 1
ATOM 2139 O O . ASP A 1 268 ? 5.729 2.804 -19.775 1.00 98.12 268 ASP A O 1
ATOM 2143 N N . CYS A 1 269 ? 7.644 2.155 -20.761 1.00 97.69 269 CYS A N 1
ATOM 2144 C CA . CYS A 1 269 ? 7.549 2.946 -21.974 1.00 97.69 269 CYS A CA 1
ATOM 2145 C C . CYS A 1 269 ? 7.405 2.047 -23.218 1.00 97.69 269 CYS A C 1
ATOM 2147 O O . CYS A 1 269 ? 7.738 2.464 -24.335 1.00 97.69 269 CYS A O 1
ATOM 2149 N N . SER A 1 270 ? 6.983 0.792 -23.052 1.00 97.88 270 SER A N 1
ATOM 2150 C CA . SER A 1 270 ? 6.904 -0.168 -24.149 1.00 97.88 270 SER A CA 1
ATOM 2151 C C . SER A 1 270 ? 5.816 0.208 -25.167 1.00 97.88 270 SER A C 1
ATOM 2153 O O . SER A 1 270 ? 4.750 0.731 -24.828 1.00 97.88 270 SER A O 1
ATOM 2155 N N . GLY A 1 271 ? 6.090 -0.022 -26.456 1.00 97.38 271 GLY A N 1
ATOM 2156 C CA . GLY A 1 271 ? 5.110 0.182 -27.533 1.00 97.38 271 GLY A CA 1
ATOM 2157 C C . GLY A 1 271 ? 4.687 1.636 -27.787 1.00 97.38 271 GLY A C 1
ATOM 2158 O O . GLY A 1 271 ? 3.652 1.862 -28.412 1.00 97.38 271 GLY A O 1
ATOM 2159 N N . GLN A 1 272 ? 5.462 2.620 -27.325 1.00 97.19 272 GLN A N 1
ATOM 2160 C CA . GLN A 1 272 ? 5.119 4.048 -27.391 1.00 97.19 272 GLN A CA 1
ATOM 2161 C C . GLN A 1 272 ? 5.682 4.776 -28.628 1.00 97.19 272 GLN A C 1
ATOM 2163 O O . GLN A 1 272 ? 5.618 6.001 -28.714 1.00 97.19 272 GLN A O 1
ATOM 2168 N N . ALA A 1 273 ? 6.232 4.034 -29.597 1.00 96.44 273 ALA A N 1
ATOM 2169 C CA . ALA A 1 273 ? 6.879 4.562 -30.803 1.00 96.44 273 ALA A CA 1
ATOM 2170 C C . ALA A 1 273 ? 8.038 5.545 -30.522 1.00 96.44 273 ALA A C 1
ATOM 2172 O O . ALA A 1 273 ? 8.314 6.442 -31.321 1.00 96.44 273 ALA A O 1
ATOM 2173 N N . LEU A 1 274 ? 8.737 5.359 -29.401 1.00 96.06 274 LEU A N 1
ATOM 2174 C CA . LEU A 1 274 ? 9.869 6.191 -29.000 1.00 96.06 274 LEU A CA 1
ATOM 2175 C C . LEU A 1 274 ? 11.059 6.013 -29.944 1.00 96.06 274 LEU A C 1
ATOM 2177 O O . LEU A 1 274 ? 11.365 4.901 -30.375 1.00 96.06 274 LEU A O 1
ATOM 2181 N N . THR A 1 275 ? 11.755 7.109 -30.236 1.00 95.38 275 THR A N 1
ATOM 2182 C CA . THR A 1 275 ? 13.006 7.118 -31.016 1.00 95.38 275 THR A CA 1
ATOM 2183 C C . THR A 1 275 ? 14.249 7.283 -30.146 1.00 95.38 275 THR A C 1
ATOM 2185 O O . THR A 1 275 ? 15.354 6.972 -30.585 1.00 95.38 275 THR A O 1
ATOM 2188 N N . GLU A 1 276 ? 14.070 7.748 -28.913 1.00 93.75 276 GLU A N 1
ATOM 2189 C CA . GLU A 1 276 ? 15.116 7.955 -27.916 1.00 93.75 276 GLU A CA 1
ATOM 2190 C C . GLU A 1 276 ? 14.618 7.534 -26.530 1.00 93.75 276 GLU A C 1
ATOM 2192 O O . GLU A 1 276 ? 13.412 7.418 -26.299 1.00 93.75 276 GLU A O 1
ATOM 2197 N N . VAL A 1 277 ? 15.553 7.274 -25.617 1.00 93.12 277 VAL A N 1
ATOM 2198 C CA . VAL A 1 277 ? 15.227 6.993 -24.215 1.00 93.12 277 VAL A CA 1
ATOM 2199 C C . VAL A 1 277 ? 14.801 8.307 -23.546 1.00 93.12 277 VAL A C 1
ATOM 2201 O O . VAL A 1 277 ? 15.558 9.275 -23.626 1.00 93.12 277 VAL A O 1
ATOM 2204 N N . PRO A 1 278 ? 13.626 8.372 -22.892 1.00 92.56 278 PRO A N 1
ATOM 2205 C CA . PRO A 1 278 ? 13.165 9.594 -22.243 1.00 92.56 278 PRO A CA 1
ATOM 2206 C C . PRO A 1 278 ? 14.025 9.945 -21.020 1.00 92.56 278 PRO A C 1
ATOM 2208 O O . PRO A 1 278 ? 14.711 9.089 -20.458 1.00 92.56 278 PRO A O 1
ATOM 2211 N N . GLU A 1 279 ? 13.968 11.202 -20.569 1.00 91.12 279 GLU A N 1
ATOM 2212 C CA . GLU A 1 279 ? 14.642 11.608 -19.330 1.00 91.12 279 GLU A CA 1
ATOM 2213 C C . GLU A 1 279 ? 14.056 10.857 -18.131 1.00 91.12 279 GLU A C 1
ATOM 2215 O O . GLU A 1 279 ? 12.874 10.988 -17.827 1.00 91.12 279 GLU A O 1
ATOM 2220 N N . LEU A 1 280 ? 14.884 10.059 -17.453 1.00 92.31 280 LEU A N 1
ATOM 2221 C CA . LEU A 1 280 ? 14.442 9.209 -16.349 1.00 92.31 280 LEU A CA 1
ATOM 2222 C C . LEU A 1 280 ? 14.521 9.939 -15.001 1.00 92.31 280 LEU A C 1
ATOM 2224 O O . LEU A 1 280 ? 15.498 10.657 -14.756 1.00 92.31 280 LEU A O 1
ATOM 2228 N N . PRO A 1 281 ? 13.563 9.701 -14.086 1.00 91.81 281 PRO A N 1
ATOM 2229 C CA . PRO A 1 281 ? 13.617 10.235 -12.733 1.00 91.81 281 PRO A CA 1
ATOM 2230 C C . PRO A 1 281 ? 14.723 9.576 -11.911 1.00 91.81 281 PRO A C 1
ATOM 2232 O O . PRO A 1 281 ? 15.129 8.445 -12.169 1.00 91.81 281 PRO A O 1
ATOM 2235 N N . ARG A 1 282 ? 15.162 10.255 -10.848 1.00 90.81 282 ARG A N 1
ATOM 2236 C CA . ARG A 1 282 ? 16.137 9.709 -9.897 1.00 90.81 282 ARG A CA 1
ATOM 2237 C C . ARG A 1 282 ? 15.448 9.039 -8.714 1.00 90.81 282 ARG A C 1
ATOM 2239 O O . ARG A 1 282 ? 14.999 9.759 -7.820 1.00 90.81 282 ARG A O 1
ATOM 2246 N N . PRO A 1 283 ? 15.422 7.696 -8.634 1.00 90.50 283 PRO A N 1
ATOM 2247 C CA . PRO A 1 283 ? 14.674 6.984 -7.595 1.00 90.50 283 PRO A CA 1
ATOM 2248 C C . PRO A 1 283 ? 15.139 7.329 -6.175 1.00 90.50 283 PRO A C 1
ATOM 2250 O O . PRO A 1 283 ? 14.336 7.394 -5.245 1.00 90.50 283 PRO A O 1
ATOM 2253 N N . THR A 1 284 ? 16.425 7.643 -6.014 1.00 88.19 284 THR A N 1
ATOM 2254 C CA . THR A 1 284 ? 17.031 7.998 -4.724 1.00 88.19 284 THR A CA 1
ATOM 2255 C C . THR A 1 284 ? 16.463 9.278 -4.115 1.00 88.19 284 THR A C 1
ATOM 2257 O O . THR A 1 284 ? 16.510 9.438 -2.898 1.00 88.19 284 THR A O 1
ATOM 2260 N N . THR A 1 285 ? 15.883 10.169 -4.927 1.00 86.81 285 THR A N 1
ATOM 2261 C CA . THR A 1 285 ? 15.286 11.429 -4.451 1.00 86.81 285 THR A CA 1
ATOM 2262 C C . THR A 1 285 ? 13.958 11.232 -3.719 1.00 86.81 285 THR A C 1
ATOM 2264 O O . THR A 1 285 ? 13.564 12.096 -2.943 1.00 86.81 285 THR A O 1
ATOM 2267 N N . PHE A 1 286 ? 13.305 10.082 -3.905 1.00 85.62 286 PHE A N 1
ATOM 2268 C CA . PHE A 1 286 ? 12.023 9.742 -3.282 1.00 85.62 286 PHE A CA 1
ATOM 2269 C C . PHE A 1 286 ? 12.039 8.354 -2.616 1.00 85.62 286 PHE A C 1
ATOM 2271 O O . PHE A 1 286 ? 11.004 7.714 -2.461 1.00 85.62 286 PHE A O 1
ATOM 2278 N N . GLY A 1 287 ? 13.220 7.891 -2.182 1.00 88.50 287 GLY A N 1
ATOM 2279 C CA . GLY A 1 287 ? 13.361 6.726 -1.295 1.00 88.50 287 GLY A CA 1
ATOM 2280 C C . GLY A 1 287 ? 13.481 5.359 -1.978 1.00 88.50 287 GLY A C 1
ATOM 2281 O O . GLY A 1 287 ? 13.482 4.340 -1.289 1.00 88.50 287 GLY A O 1
ATOM 2282 N N . TYR A 1 288 ? 13.636 5.315 -3.303 1.00 93.31 288 TYR A N 1
ATOM 2283 C CA . TYR A 1 288 ? 13.818 4.082 -4.076 1.00 93.31 288 TYR A CA 1
ATOM 2284 C C . TYR A 1 288 ? 15.268 3.925 -4.544 1.00 93.31 288 TYR A C 1
ATOM 2286 O O . TYR A 1 288 ? 16.053 4.873 -4.545 1.00 93.31 288 TYR A O 1
ATOM 2294 N N . ARG A 1 289 ? 15.665 2.703 -4.914 1.00 93.75 289 ARG A N 1
ATOM 2295 C CA . ARG A 1 289 ? 17.083 2.366 -5.126 1.00 93.75 289 ARG A CA 1
ATOM 2296 C C . ARG A 1 289 ? 17.489 2.174 -6.575 1.00 93.75 289 ARG A C 1
ATOM 2298 O O . ARG A 1 289 ? 18.656 2.386 -6.887 1.00 93.75 289 ARG A O 1
ATOM 2305 N N . PHE A 1 290 ? 16.584 1.719 -7.432 1.00 95.50 290 PHE A N 1
ATOM 2306 C CA . PHE A 1 290 ? 16.924 1.379 -8.811 1.00 95.50 290 PHE A CA 1
ATOM 2307 C C . PHE A 1 290 ? 15.716 1.477 -9.738 1.00 95.50 290 PHE A C 1
ATOM 2309 O O . PHE A 1 290 ? 14.574 1.526 -9.278 1.00 95.50 290 PHE A O 1
ATOM 2316 N N . ILE A 1 291 ? 15.998 1.453 -11.039 1.00 96.69 291 ILE A N 1
ATOM 2317 C CA . ILE A 1 291 ? 15.000 1.443 -12.106 1.00 96.69 291 ILE A CA 1
ATOM 2318 C C . ILE A 1 291 ? 14.992 0.081 -12.813 1.00 96.69 291 ILE A C 1
ATOM 2320 O O . ILE A 1 291 ? 16.042 -0.453 -13.188 1.00 96.69 291 ILE A O 1
ATOM 2324 N N . GLU A 1 292 ? 13.793 -0.462 -12.985 1.00 97.88 292 GLU A N 1
ATOM 2325 C CA . GLU A 1 292 ? 13.444 -1.529 -13.922 1.00 97.88 292 GLU A CA 1
ATOM 2326 C C . GLU A 1 292 ? 12.783 -0.865 -15.135 1.00 97.88 292 GLU A C 1
ATOM 2328 O O . GLU A 1 292 ? 11.691 -0.309 -15.028 1.00 97.88 292 GLU A O 1
ATOM 2333 N N . LEU A 1 293 ? 13.495 -0.819 -16.259 1.00 98.06 293 LEU A N 1
ATOM 2334 C CA . LEU A 1 293 ? 13.130 -0.013 -17.418 1.00 98.06 293 LEU A CA 1
ATOM 2335 C C . LEU A 1 293 ? 12.690 -0.895 -18.584 1.00 98.06 293 LEU A C 1
ATOM 2337 O O . LEU A 1 293 ? 13.475 -1.698 -19.094 1.00 98.06 293 LEU A O 1
ATOM 2341 N N . HIS A 1 294 ? 11.462 -0.668 -19.035 1.00 98.56 294 HIS A N 1
ATOM 2342 C CA . HIS A 1 294 ? 10.830 -1.329 -20.168 1.00 98.56 294 HIS A CA 1
ATOM 2343 C C . HIS A 1 294 ? 10.708 -0.355 -21.346 1.00 98.56 294 HIS A C 1
ATOM 2345 O O . HIS A 1 294 ? 10.043 0.679 -21.278 1.00 98.56 294 HIS A O 1
ATOM 2351 N N . LEU A 1 295 ? 11.402 -0.676 -22.433 1.00 97.94 295 LEU A N 1
ATOM 2352 C CA . LEU A 1 295 ? 11.506 0.073 -23.688 1.00 97.94 295 LEU A CA 1
ATOM 2353 C C . LEU A 1 295 ? 11.223 -0.827 -24.901 1.00 97.94 295 LEU A C 1
ATOM 2355 O O . LEU A 1 295 ? 11.554 -0.471 -26.036 1.00 97.94 295 LEU A O 1
ATOM 2359 N N . GLU A 1 296 ? 10.640 -2.003 -24.690 1.00 98.25 296 GLU A N 1
ATOM 2360 C CA . GLU A 1 296 ? 10.373 -2.985 -25.732 1.00 98.25 296 GLU A CA 1
ATOM 2361 C C . GLU A 1 296 ? 9.436 -2.428 -26.812 1.00 98.25 296 GLU A C 1
ATOM 2363 O O . GLU A 1 296 ? 8.526 -1.644 -26.535 1.00 98.25 296 GLU A O 1
ATOM 2368 N N . ASN A 1 297 ? 9.606 -2.890 -28.052 1.00 98.12 297 ASN A N 1
ATOM 2369 C CA . ASN A 1 297 ? 8.722 -2.547 -29.175 1.00 98.12 297 ASN A CA 1
ATOM 2370 C C . ASN A 1 297 ? 8.675 -1.039 -29.491 1.00 98.12 297 ASN A C 1
ATOM 2372 O O . ASN A 1 297 ? 7.608 -0.481 -29.754 1.00 98.12 297 ASN A O 1
ATOM 2376 N N . ASN A 1 298 ? 9.832 -0.381 -29.475 1.00 98.12 298 ASN A N 1
ATOM 2377 C CA . ASN A 1 298 ? 9.988 1.015 -29.879 1.00 98.12 298 ASN A CA 1
ATOM 2378 C C . ASN A 1 298 ? 10.871 1.120 -31.140 1.00 98.12 298 ASN A C 1
ATOM 2380 O O . ASN A 1 298 ? 11.165 0.127 -31.806 1.00 98.12 298 ASN A O 1
ATOM 2384 N N . ASN A 1 299 ? 11.263 2.336 -31.519 1.00 97.50 299 ASN A N 1
ATOM 2385 C CA . ASN A 1 299 ? 12.154 2.604 -32.648 1.00 97.50 299 ASN A CA 1
ATOM 2386 C C . ASN A 1 299 ? 13.462 3.276 -32.194 1.00 97.50 299 ASN A C 1
ATOM 2388 O O . ASN A 1 299 ? 14.012 4.125 -32.897 1.00 97.50 299 ASN A O 1
ATOM 2392 N N . ILE A 1 300 ? 13.952 2.911 -31.008 1.00 96.00 300 ILE A N 1
ATOM 2393 C CA . ILE A 1 300 ? 15.157 3.489 -30.411 1.00 96.00 300 ILE A CA 1
ATOM 2394 C C . ILE A 1 300 ? 16.382 3.016 -31.192 1.00 96.00 300 ILE A C 1
ATOM 2396 O O . ILE A 1 300 ? 16.537 1.822 -31.451 1.00 96.00 300 ILE A O 1
ATOM 2400 N N . SER A 1 301 ? 17.253 3.947 -31.586 1.00 94.31 301 SER A N 1
ATOM 2401 C CA . SER A 1 301 ? 18.461 3.647 -32.370 1.00 94.31 301 SER A CA 1
ATOM 2402 C C . SER A 1 301 ? 19.756 3.623 -31.555 1.00 94.31 301 SER A C 1
ATOM 2404 O O . SER A 1 301 ? 20.745 3.055 -32.017 1.00 94.31 301 SER A O 1
ATOM 2406 N N . ALA A 1 302 ? 19.768 4.239 -30.371 1.00 92.25 302 ALA A N 1
ATOM 2407 C CA . ALA A 1 302 ? 20.930 4.312 -29.488 1.00 92.25 302 ALA A CA 1
ATOM 2408 C C . ALA A 1 302 ? 20.500 4.446 -28.019 1.00 92.25 302 ALA A C 1
ATOM 2410 O O . ALA A 1 302 ? 19.441 5.006 -27.731 1.00 92.25 302 ALA A O 1
ATOM 2411 N N . LEU A 1 303 ? 21.331 3.939 -27.106 1.00 92.25 303 LEU A N 1
ATOM 2412 C CA . LEU A 1 303 ? 21.188 4.157 -25.665 1.00 92.25 303 LEU A CA 1
ATOM 2413 C C . LEU A 1 303 ? 21.941 5.434 -25.247 1.00 92.25 303 LEU A C 1
ATOM 2415 O O . LEU A 1 303 ? 22.918 5.789 -25.908 1.00 92.25 303 LEU A O 1
ATOM 2419 N N . PRO A 1 304 ? 21.512 6.131 -24.181 1.00 90.00 304 PRO A N 1
ATOM 2420 C CA . PRO A 1 304 ? 22.203 7.321 -23.695 1.00 90.00 304 PRO A CA 1
ATOM 2421 C C . PRO A 1 304 ? 23.553 6.964 -23.058 1.00 90.00 304 PRO A C 1
ATOM 2423 O O . PRO A 1 304 ? 23.697 5.911 -22.431 1.00 90.00 304 PRO A O 1
ATOM 2426 N N . ASP A 1 305 ? 24.539 7.857 -23.173 1.00 80.19 305 ASP A N 1
ATOM 2427 C CA . ASP A 1 305 ? 25.838 7.631 -22.536 1.00 80.19 305 ASP A CA 1
ATOM 2428 C C . ASP A 1 305 ? 25.750 7.950 -21.043 1.00 80.19 305 ASP A C 1
ATOM 2430 O O . ASP A 1 305 ? 25.217 8.985 -20.634 1.00 80.19 305 ASP A O 1
ATOM 2434 N N . SER A 1 306 ? 26.359 7.112 -20.204 1.00 69.19 306 SER A N 1
ATOM 2435 C CA . SER A 1 306 ? 26.340 7.312 -18.751 1.00 69.19 306 SER A CA 1
ATOM 2436 C C . SER A 1 306 ? 27.110 8.563 -18.292 1.00 69.19 306 SER A C 1
ATOM 2438 O O . SER A 1 306 ? 27.028 8.921 -17.117 1.00 69.19 306 SER A O 1
ATOM 2440 N N . THR A 1 307 ? 27.886 9.200 -19.178 1.00 62.53 307 THR A N 1
ATOM 2441 C CA . THR A 1 307 ? 28.705 10.394 -18.904 1.00 62.53 307 THR A CA 1
ATOM 2442 C C . THR A 1 307 ? 28.078 11.695 -19.412 1.00 62.53 307 THR A C 1
ATOM 2444 O O . THR A 1 307 ? 28.362 12.754 -18.851 1.00 62.53 307 THR A O 1
ATOM 2447 N N . THR A 1 308 ? 27.251 11.625 -20.462 1.00 56.81 308 THR A N 1
ATOM 2448 C CA . THR A 1 308 ? 26.633 12.784 -21.132 1.00 56.81 308 THR A CA 1
ATOM 2449 C C . THR A 1 308 ? 25.138 12.894 -20.879 1.00 56.81 308 THR A C 1
ATOM 2451 O O . THR A 1 308 ? 24.596 13.989 -21.048 1.00 56.81 308 THR A O 1
ATOM 2454 N N . ALA A 1 309 ? 24.484 11.816 -20.419 1.00 58.03 309 ALA A N 1
ATOM 2455 C CA . ALA A 1 309 ? 23.193 11.915 -19.757 1.00 58.03 309 ALA A CA 1
ATOM 2456 C C . ALA A 1 309 ? 23.342 12.997 -18.688 1.00 58.03 309 ALA A C 1
ATOM 2458 O O . ALA A 1 309 ? 24.175 12.878 -17.784 1.00 58.03 309 ALA A O 1
ATOM 2459 N N . SER A 1 310 ? 22.629 14.105 -18.887 1.00 47.50 310 SER A N 1
ATOM 2460 C CA . SER A 1 310 ? 22.700 15.308 -18.067 1.00 47.50 310 SER A CA 1
ATOM 2461 C C . SER A 1 310 ? 22.792 14.921 -16.593 1.00 47.50 310 SER A C 1
ATOM 2463 O O . SER A 1 310 ? 22.173 13.949 -16.160 1.00 47.50 310 SER A O 1
ATOM 2465 N N . GLY A 1 311 ? 23.560 15.665 -15.794 1.00 49.22 311 GLY A N 1
ATOM 2466 C CA . GLY A 1 311 ? 23.753 15.400 -14.362 1.00 49.22 311 GLY A CA 1
ATOM 2467 C C . GLY A 1 311 ? 22.469 15.395 -13.508 1.00 49.22 311 GLY A C 1
ATOM 2468 O O . GLY A 1 311 ? 22.585 15.413 -12.284 1.00 49.22 311 GLY A O 1
ATOM 2469 N N . SER A 1 312 ? 21.284 15.347 -14.126 1.00 54.22 312 SER A N 1
ATOM 2470 C CA . SER A 1 312 ? 19.927 15.171 -13.609 1.00 54.22 312 SER A CA 1
ATOM 2471 C C . SER A 1 312 ? 19.238 13.848 -14.009 1.00 54.22 312 SER A C 1
ATOM 2473 O O . SER A 1 312 ? 18.243 13.512 -13.378 1.00 54.22 312 SER A O 1
ATOM 2475 N N . SER A 1 313 ? 19.731 13.083 -14.994 1.00 77.06 313 SER A N 1
ATOM 2476 C CA . SER A 1 313 ? 19.084 11.842 -15.465 1.00 77.06 313 SER A CA 1
ATOM 2477 C C . SER A 1 313 ? 19.305 10.664 -14.506 1.00 77.06 313 SER A C 1
ATOM 2479 O O . SER A 1 313 ? 20.392 10.517 -13.936 1.00 77.06 313 SER A O 1
ATOM 2481 N N . GLY A 1 314 ? 18.272 9.835 -14.324 1.00 87.88 314 GLY A N 1
ATOM 2482 C CA . GLY A 1 314 ? 18.284 8.593 -13.539 1.00 87.88 314 GLY A CA 1
ATOM 2483 C C . GLY A 1 314 ? 18.823 7.352 -14.267 1.00 87.88 314 GLY A C 1
ATOM 2484 O O . GLY A 1 314 ? 18.596 6.228 -13.825 1.00 87.88 314 GLY A O 1
ATOM 2485 N N . TRP A 1 315 ? 19.493 7.518 -15.415 1.00 91.62 315 TRP A N 1
ATOM 2486 C CA . TRP A 1 315 ? 20.013 6.398 -16.217 1.00 91.62 315 TRP A CA 1
ATOM 2487 C C . TRP A 1 315 ? 21.026 5.521 -15.466 1.00 91.62 315 TRP A C 1
ATOM 2489 O O . TRP A 1 315 ? 21.047 4.303 -15.637 1.00 91.62 315 TRP A O 1
ATOM 2499 N N . ALA A 1 316 ? 21.853 6.115 -14.602 1.00 89.56 316 ALA A N 1
ATOM 2500 C CA . ALA A 1 316 ? 22.873 5.383 -13.848 1.00 89.56 316 ALA A CA 1
ATOM 2501 C C . ALA A 1 316 ? 22.272 4.393 -12.826 1.00 89.56 316 ALA A C 1
ATOM 2503 O O . ALA A 1 316 ? 22.924 3.416 -12.438 1.00 89.56 316 ALA A O 1
ATOM 2504 N N . GLU A 1 317 ? 21.032 4.640 -12.406 1.00 92.31 317 GLU A N 1
ATOM 2505 C CA . GLU A 1 317 ? 20.248 3.834 -11.477 1.00 92.31 317 GLU A CA 1
ATOM 2506 C C . GLU A 1 317 ? 19.462 2.705 -12.167 1.00 92.31 317 GLU A C 1
ATOM 2508 O O . GLU A 1 317 ? 18.802 1.915 -11.485 1.00 92.31 317 GLU A O 1
ATOM 2513 N N . VAL A 1 318 ? 19.532 2.585 -13.499 1.00 94.94 318 VAL A N 1
ATOM 2514 C CA . VAL A 1 318 ? 18.924 1.467 -14.233 1.00 94.94 318 VAL A CA 1
ATOM 2515 C C . VAL A 1 318 ? 19.660 0.172 -13.905 1.00 94.94 318 VAL A C 1
ATOM 2517 O O . VAL A 1 318 ? 20.839 -0.008 -14.211 1.00 94.94 318 VAL A O 1
ATOM 2520 N N . ARG A 1 319 ? 18.927 -0.756 -13.288 1.00 96.06 319 ARG A N 1
ATOM 2521 C CA . ARG A 1 319 ? 19.427 -2.075 -12.891 1.00 96.06 319 ARG A CA 1
ATOM 2522 C C . ARG A 1 319 ? 18.917 -3.177 -13.806 1.00 96.06 319 ARG A C 1
ATOM 2524 O O . ARG A 1 319 ? 19.616 -4.164 -14.012 1.00 96.06 319 ARG A O 1
ATOM 2531 N N . GLU A 1 320 ? 17.725 -3.034 -14.362 1.00 97.94 320 GLU A N 1
ATOM 2532 C CA . GLU A 1 320 ? 17.146 -4.010 -15.285 1.00 97.94 320 GLU A CA 1
ATOM 2533 C C . GLU A 1 320 ? 16.666 -3.253 -16.521 1.00 97.94 320 GLU A C 1
ATOM 2535 O O . GLU A 1 320 ? 15.881 -2.318 -16.395 1.00 97.94 320 GLU A O 1
ATOM 2540 N N . LEU A 1 321 ? 17.203 -3.605 -17.692 1.00 97.75 321 LEU A N 1
ATOM 2541 C CA . LEU A 1 321 ? 16.913 -2.936 -18.956 1.00 97.75 321 LEU A CA 1
ATOM 2542 C C . LEU A 1 321 ? 16.329 -3.929 -19.954 1.00 97.75 321 LEU A C 1
ATOM 2544 O O . LEU A 1 321 ? 17.036 -4.814 -20.445 1.00 97.75 321 LEU A O 1
ATOM 2548 N N . TYR A 1 322 ? 15.064 -3.7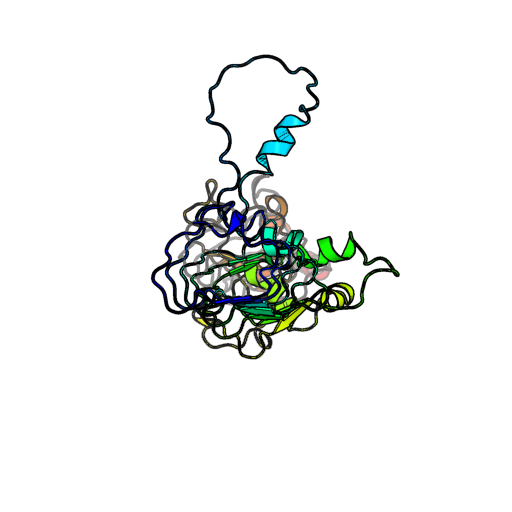23 -20.299 1.00 98.44 322 TYR A N 1
ATOM 2549 C CA . TYR A 1 322 ? 14.362 -4.448 -21.344 1.00 98.44 322 TYR A CA 1
ATOM 2550 C C . TYR A 1 322 ? 14.161 -3.528 -22.550 1.00 98.44 322 TYR A C 1
ATOM 2552 O O . TYR A 1 322 ? 13.300 -2.662 -22.554 1.00 98.44 322 TYR A O 1
ATOM 2560 N N . ALA A 1 323 ? 14.967 -3.692 -23.595 1.00 97.38 323 ALA A N 1
ATOM 2561 C CA . ALA A 1 323 ? 14.928 -2.871 -24.809 1.00 97.38 323 ALA A CA 1
ATOM 2562 C C . ALA A 1 323 ? 14.908 -3.745 -26.077 1.00 97.38 323 ALA A C 1
ATOM 2564 O O . ALA A 1 323 ? 15.502 -3.422 -27.112 1.00 97.38 323 ALA A O 1
ATOM 2565 N N . SER A 1 324 ? 14.194 -4.870 -25.998 1.00 97.88 324 SER A N 1
ATOM 2566 C CA . SER A 1 324 ? 14.012 -5.784 -27.125 1.00 97.88 324 SER A CA 1
ATOM 2567 C C . SER A 1 324 ? 13.181 -5.163 -28.255 1.00 97.88 324 SER A C 1
ATOM 2569 O O . SER A 1 324 ? 12.375 -4.260 -28.027 1.00 97.88 324 SER A O 1
ATOM 2571 N N . ASN A 1 325 ? 13.357 -5.658 -29.484 1.00 97.69 325 ASN A N 1
ATOM 2572 C CA . ASN A 1 325 ? 12.597 -5.220 -30.662 1.00 97.69 325 ASN A CA 1
ATOM 2573 C C . ASN A 1 325 ? 12.661 -3.694 -30.891 1.00 97.69 325 ASN A C 1
ATOM 2575 O O . ASN A 1 325 ? 11.640 -3.007 -30.901 1.00 97.69 325 ASN A O 1
ATOM 2579 N N . ASN A 1 326 ? 13.884 -3.183 -31.041 1.00 97.69 326 ASN A N 1
ATOM 2580 C CA . ASN A 1 326 ? 14.207 -1.789 -31.349 1.00 97.69 326 ASN A CA 1
ATOM 2581 C C . ASN A 1 326 ? 15.128 -1.714 -32.592 1.00 97.69 326 ASN A C 1
ATOM 2583 O O . ASN A 1 326 ? 15.353 -2.705 -33.293 1.00 97.69 326 ASN A O 1
ATOM 2587 N N . SER A 1 327 ? 15.666 -0.531 -32.896 1.00 96.94 327 SER A N 1
ATOM 2588 C CA . SER A 1 327 ? 16.552 -0.277 -34.042 1.00 96.94 327 SER A CA 1
ATOM 2589 C C . SER A 1 327 ? 18.020 -0.061 -33.631 1.00 96.94 327 SER A C 1
ATOM 2591 O O . SER A 1 327 ? 18.779 0.547 -34.387 1.00 96.94 327 SER A O 1
ATOM 2593 N N . ILE A 1 328 ? 18.441 -0.555 -32.459 1.00 94.94 328 ILE A N 1
ATOM 2594 C CA . ILE A 1 328 ? 19.788 -0.327 -31.911 1.00 94.94 328 ILE A CA 1
ATOM 2595 C C . ILE A 1 328 ? 20.820 -1.100 -32.739 1.00 94.94 328 ILE A C 1
ATOM 2597 O O . ILE A 1 328 ? 20.755 -2.326 -32.833 1.00 94.94 328 ILE A O 1
ATOM 2601 N N . ALA A 1 329 ? 21.760 -0.385 -33.361 1.00 93.00 329 ALA A N 1
ATOM 2602 C CA . ALA A 1 329 ? 22.740 -0.967 -34.288 1.00 93.00 329 ALA A CA 1
ATOM 2603 C C . ALA A 1 329 ? 24.142 -1.152 -33.686 1.00 93.00 329 ALA A C 1
ATOM 2605 O O . ALA A 1 329 ? 24.885 -2.044 -34.096 1.00 93.00 329 ALA A O 1
ATOM 2606 N N . ALA A 1 330 ? 24.492 -0.326 -32.704 1.00 90.56 330 ALA A N 1
ATOM 2607 C CA . ALA A 1 330 ? 25.760 -0.373 -31.992 1.00 90.56 330 ALA A CA 1
ATOM 2608 C C . ALA A 1 330 ? 25.514 -0.144 -30.499 1.00 90.56 330 ALA A C 1
ATOM 2610 O O . ALA A 1 330 ? 24.547 0.517 -30.121 1.00 90.56 330 ALA A O 1
ATOM 2611 N N . LEU A 1 331 ? 26.396 -0.698 -29.675 1.00 90.19 331 LEU A N 1
ATOM 2612 C CA . LEU A 1 331 ? 26.386 -0.539 -28.229 1.00 90.19 331 LEU A CA 1
ATOM 2613 C C . LEU A 1 331 ? 27.819 -0.279 -27.772 1.00 90.19 331 LEU A C 1
ATOM 2615 O O . LEU A 1 331 ? 28.710 -1.054 -28.118 1.00 90.19 331 LEU A O 1
ATOM 2619 N N . ALA A 1 332 ? 28.024 0.790 -27.011 1.00 88.62 332 ALA A N 1
ATOM 2620 C CA . ALA A 1 332 ? 29.315 1.122 -26.422 1.00 88.62 332 ALA A CA 1
ATOM 2621 C C . ALA A 1 332 ? 29.347 0.787 -24.920 1.00 88.62 332 ALA A C 1
ATOM 2623 O O . ALA A 1 332 ? 28.315 0.726 -24.248 1.00 88.62 332 ALA A O 1
ATOM 2624 N N . ALA A 1 333 ? 30.545 0.548 -24.380 1.00 85.50 333 ALA A N 1
ATOM 2625 C CA . ALA A 1 333 ? 30.730 0.145 -22.984 1.00 85.50 333 ALA A CA 1
ATOM 2626 C C . ALA A 1 333 ? 30.287 1.214 -21.965 1.00 85.50 333 ALA A C 1
ATOM 2628 O O . ALA A 1 333 ? 29.869 0.876 -20.861 1.00 85.50 333 ALA A O 1
ATOM 2629 N N . ASP A 1 334 ? 30.384 2.492 -22.326 1.00 85.06 334 ASP A N 1
ATOM 2630 C CA . ASP A 1 334 ? 30.027 3.658 -21.511 1.00 85.06 334 ASP A CA 1
ATOM 2631 C C . ASP A 1 334 ? 28.523 3.972 -21.496 1.00 85.06 334 ASP A C 1
ATOM 2633 O O . ASP A 1 334 ? 28.063 4.753 -20.660 1.00 85.06 334 ASP A O 1
ATOM 2637 N N . GLN A 1 335 ? 27.748 3.333 -22.370 1.00 88.56 335 GLN A N 1
ATOM 2638 C CA . GLN A 1 335 ? 26.286 3.426 -22.401 1.00 88.56 335 GLN A CA 1
ATOM 2639 C C . GLN A 1 335 ? 25.617 2.499 -21.382 1.00 88.56 335 GLN A C 1
ATOM 2641 O O . GLN A 1 335 ? 24.447 2.686 -21.047 1.00 88.56 335 GLN A O 1
ATOM 2646 N N . LEU A 1 336 ? 26.344 1.505 -20.861 1.00 89.06 336 LEU A N 1
ATOM 2647 C CA . LEU A 1 336 ? 25.808 0.555 -19.892 1.00 89.06 336 LEU A CA 1
ATOM 2648 C C . LEU A 1 336 ? 25.890 1.101 -18.455 1.00 89.06 336 LEU A C 1
ATOM 2650 O O . LEU A 1 336 ? 26.981 1.442 -17.986 1.00 89.06 336 LEU A O 1
ATOM 2654 N N . PRO A 1 337 ? 24.768 1.130 -17.712 1.00 90.00 337 PRO A N 1
ATOM 2655 C CA . PRO A 1 337 ? 24.775 1.471 -16.296 1.00 90.00 337 PRO A CA 1
ATOM 2656 C C . PRO A 1 337 ? 25.670 0.524 -15.489 1.00 90.00 337 PRO A C 1
ATOM 2658 O O . PRO A 1 337 ? 25.664 -0.693 -15.678 1.00 90.00 337 PRO A O 1
ATOM 2661 N N . ARG A 1 338 ? 26.414 1.061 -14.517 1.00 86.50 338 ARG A N 1
ATOM 2662 C CA . ARG A 1 338 ? 27.337 0.255 -13.692 1.00 86.50 338 ARG A CA 1
ATOM 2663 C C . ARG A 1 338 ? 26.636 -0.742 -12.775 1.00 86.50 338 ARG A C 1
ATOM 2665 O O . ARG A 1 338 ? 27.247 -1.723 -12.372 1.00 86.50 338 ARG A O 1
ATOM 2672 N N . SER A 1 339 ? 25.390 -0.461 -12.403 1.00 88.94 339 SER A N 1
ATOM 2673 C CA . SER A 1 339 ? 24.591 -1.307 -11.514 1.00 88.94 339 SER A CA 1
ATOM 2674 C C . SER A 1 339 ? 23.761 -2.347 -12.274 1.00 88.94 339 SER A C 1
ATOM 2676 O O . SER A 1 339 ? 22.998 -3.087 -11.653 1.00 88.94 339 SER A O 1
ATOM 2678 N N . LEU A 1 340 ? 23.915 -2.424 -13.602 1.00 93.56 340 LEU A N 1
ATOM 2679 C CA . LEU A 1 340 ? 23.086 -3.250 -14.467 1.00 93.56 340 LEU A CA 1
ATOM 2680 C C . LEU A 1 340 ? 23.210 -4.735 -14.105 1.00 93.56 340 LEU A C 1
ATOM 2682 O O . LEU A 1 340 ? 24.301 -5.298 -13.995 1.00 93.56 340 LEU A O 1
ATOM 2686 N N . ARG A 1 341 ? 22.057 -5.366 -13.920 1.00 96.06 341 ARG A N 1
ATOM 2687 C CA . ARG A 1 341 ? 21.870 -6.771 -13.563 1.00 96.06 341 ARG A CA 1
ATOM 2688 C C . ARG A 1 341 ? 21.282 -7.582 -14.710 1.00 96.06 341 ARG A C 1
ATOM 2690 O O . ARG A 1 341 ? 21.619 -8.762 -14.850 1.00 96.06 341 ARG A O 1
ATOM 2697 N N . LEU A 1 342 ? 20.415 -6.973 -15.511 1.00 97.56 342 LEU A N 1
ATOM 2698 C CA . LEU A 1 342 ? 19.781 -7.600 -16.664 1.00 97.56 342 LEU A CA 1
ATOM 2699 C C . LEU A 1 342 ? 19.816 -6.645 -17.855 1.00 97.56 342 LEU A C 1
ATOM 2701 O O . LEU A 1 342 ? 19.425 -5.488 -17.726 1.00 97.56 342 LEU A O 1
ATOM 2705 N N . LEU A 1 343 ? 20.263 -7.159 -19.000 1.00 96.38 343 LEU A N 1
ATOM 2706 C CA . LEU A 1 343 ? 20.251 -6.471 -20.285 1.00 96.38 343 LEU A CA 1
ATOM 2707 C C . LEU A 1 343 ? 19.540 -7.335 -21.328 1.00 96.38 343 LEU A C 1
ATOM 2709 O O . LEU A 1 343 ? 20.035 -8.407 -21.682 1.00 96.38 343 LEU A O 1
ATOM 2713 N N . ASP A 1 344 ? 18.413 -6.861 -21.849 1.00 97.69 344 ASP A N 1
ATOM 2714 C CA . ASP A 1 344 ? 17.718 -7.478 -22.975 1.00 97.69 344 ASP A CA 1
ATOM 2715 C C . ASP A 1 344 ? 17.693 -6.529 -24.178 1.00 97.69 344 ASP A C 1
ATOM 2717 O O . ASP A 1 344 ? 16.932 -5.567 -24.222 1.00 97.69 344 ASP A O 1
ATOM 2721 N N . LEU A 1 345 ? 18.543 -6.815 -25.162 1.00 96.38 345 LEU A N 1
ATOM 2722 C CA . LEU A 1 345 ? 18.600 -6.159 -26.469 1.00 96.38 345 LEU A CA 1
ATOM 2723 C C . LEU A 1 345 ? 18.260 -7.141 -27.595 1.00 96.38 345 LEU A C 1
ATOM 2725 O O . LEU A 1 345 ? 18.669 -6.935 -28.739 1.00 96.38 345 LEU A O 1
ATOM 2729 N N . SER A 1 346 ? 17.513 -8.206 -27.295 1.00 96.75 346 SER A N 1
ATOM 2730 C CA . SER A 1 346 ? 17.054 -9.161 -28.307 1.00 96.75 346 SER A CA 1
ATOM 2731 C C . SER A 1 346 ? 16.304 -8.468 -29.448 1.00 96.75 346 SER A C 1
ATOM 2733 O O . SER A 1 346 ? 15.655 -7.434 -29.261 1.00 96.75 346 SER A O 1
ATOM 2735 N N . ARG A 1 347 ? 16.381 -9.027 -30.661 1.00 96.19 347 ARG A N 1
ATOM 2736 C CA . ARG A 1 347 ? 15.679 -8.493 -31.850 1.00 96.19 347 ARG A CA 1
ATOM 2737 C C . ARG A 1 347 ? 16.006 -7.025 -32.183 1.00 96.19 347 ARG A C 1
ATOM 2739 O O . ARG A 1 347 ? 15.137 -6.281 -32.629 1.00 96.19 347 ARG A O 1
ATOM 2746 N N . ASN A 1 348 ? 17.249 -6.608 -31.965 1.00 96.38 348 ASN A N 1
ATOM 2747 C CA . ASN A 1 348 ? 17.777 -5.324 -32.432 1.00 96.38 348 ASN A CA 1
ATOM 2748 C C . ASN A 1 348 ? 18.567 -5.491 -33.744 1.00 96.38 348 ASN A C 1
ATOM 2750 O O . ASN A 1 348 ? 18.495 -6.524 -34.407 1.00 96.38 348 ASN A O 1
ATOM 2754 N N . ARG A 1 349 ? 19.319 -4.462 -34.148 1.00 95.44 349 ARG A N 1
ATOM 2755 C CA . ARG A 1 349 ? 20.153 -4.448 -35.362 1.00 95.44 349 ARG A CA 1
ATOM 2756 C C . ARG A 1 349 ? 21.648 -4.510 -35.047 1.00 95.44 349 ARG A C 1
ATOM 2758 O O . ARG A 1 349 ? 22.455 -4.042 -35.846 1.00 95.44 349 ARG A O 1
ATOM 2765 N N . LEU A 1 350 ? 22.008 -5.052 -33.884 1.00 91.81 350 LEU A N 1
ATOM 2766 C CA . LEU A 1 350 ? 23.390 -5.149 -33.424 1.00 91.81 350 LEU A CA 1
ATOM 2767 C C . LEU A 1 350 ? 24.220 -5.970 -34.419 1.00 91.81 350 LEU A C 1
ATOM 2769 O O . LEU A 1 350 ? 23.953 -7.151 -34.634 1.00 91.81 350 LEU A O 1
ATOM 2773 N N . THR A 1 351 ? 25.230 -5.350 -35.028 1.00 88.75 351 THR A N 1
ATOM 2774 C CA . THR A 1 351 ? 26.105 -6.029 -36.001 1.00 88.75 351 THR A CA 1
ATOM 2775 C C . THR A 1 351 ? 27.383 -6.574 -35.379 1.00 88.75 351 THR A C 1
ATOM 2777 O O . THR A 1 351 ? 27.948 -7.546 -35.876 1.00 88.75 351 THR A O 1
ATOM 2780 N N . THR A 1 352 ? 27.870 -5.935 -34.315 1.00 85.25 352 THR A N 1
ATOM 2781 C CA . THR A 1 352 ? 29.150 -6.250 -33.674 1.00 85.25 352 THR A CA 1
ATOM 2782 C C . THR A 1 352 ? 29.079 -5.986 -32.178 1.00 85.25 352 THR A C 1
ATOM 2784 O O . THR A 1 352 ? 28.466 -5.008 -31.756 1.00 85.25 352 THR A O 1
ATOM 2787 N N . LEU A 1 353 ? 29.769 -6.812 -31.394 1.00 84.75 353 LEU A N 1
ATOM 2788 C CA . LEU A 1 353 ? 30.139 -6.504 -30.014 1.00 84.75 353 LEU A CA 1
ATOM 2789 C C . LEU A 1 353 ? 31.628 -6.178 -30.033 1.00 84.75 353 LEU A C 1
ATOM 2791 O O . LEU A 1 353 ? 32.432 -7.036 -30.404 1.00 84.75 353 LEU A O 1
ATOM 2795 N N . ASP A 1 354 ? 31.985 -4.930 -29.746 1.00 84.19 354 ASP A N 1
ATOM 2796 C CA . ASP A 1 354 ? 33.385 -4.523 -29.766 1.00 84.19 354 ASP A CA 1
ATOM 2797 C C . ASP A 1 354 ? 34.153 -5.078 -28.548 1.00 84.19 354 ASP A C 1
ATOM 2799 O O . ASP A 1 354 ? 33.573 -5.561 -27.571 1.00 84.19 354 ASP A O 1
ATOM 2803 N N . GLY A 1 355 ? 35.486 -5.080 -28.638 1.00 84.88 355 GLY A N 1
ATOM 2804 C CA . GLY A 1 355 ? 36.357 -5.573 -27.565 1.00 84.88 355 GLY A CA 1
ATOM 2805 C C . GLY A 1 355 ? 36.116 -4.876 -26.216 1.00 84.88 355 GLY A C 1
ATOM 2806 O O . GLY A 1 355 ? 35.917 -5.578 -25.226 1.00 84.88 355 GLY A O 1
ATOM 2807 N N . PRO A 1 356 ? 36.063 -3.529 -26.162 1.00 86.06 356 PRO A N 1
ATOM 2808 C CA . PRO A 1 356 ? 35.785 -2.790 -24.929 1.00 86.06 356 PRO A CA 1
ATOM 2809 C C . PRO A 1 356 ? 34.443 -3.143 -24.279 1.00 86.06 356 PRO A C 1
ATOM 2811 O O . PRO A 1 356 ? 34.366 -3.276 -23.056 1.00 86.06 356 PRO A O 1
ATOM 2814 N N . LEU A 1 357 ? 33.382 -3.329 -25.069 1.00 86.00 357 LEU A N 1
ATOM 2815 C CA . LEU A 1 357 ? 32.088 -3.777 -24.568 1.00 86.00 357 LEU A CA 1
ATOM 2816 C C . LEU A 1 357 ? 32.178 -5.195 -24.007 1.00 86.00 357 LEU A C 1
ATOM 2818 O O . LEU A 1 357 ? 31.673 -5.440 -22.915 1.00 86.00 357 LEU A O 1
ATOM 2822 N N . ALA A 1 358 ? 32.829 -6.122 -24.715 1.00 86.75 358 ALA A N 1
ATOM 2823 C CA . ALA A 1 358 ? 33.003 -7.491 -24.235 1.00 86.75 358 ALA A CA 1
ATOM 2824 C C . ALA A 1 358 ? 33.773 -7.528 -22.904 1.00 86.75 358 ALA A C 1
ATOM 2826 O O . ALA A 1 358 ? 33.341 -8.196 -21.965 1.00 86.75 358 ALA A O 1
ATOM 2827 N N . GLU A 1 359 ? 34.858 -6.759 -22.789 1.00 86.81 359 GLU A N 1
ATOM 2828 C CA . GLU A 1 359 ? 35.619 -6.612 -21.545 1.00 86.81 359 GLU A CA 1
ATOM 2829 C C . GLU A 1 359 ? 34.749 -6.042 -20.419 1.00 86.81 359 GLU A C 1
ATOM 2831 O O . GLU A 1 359 ? 34.702 -6.626 -19.336 1.00 86.81 359 GLU A O 1
ATOM 2836 N N . SER A 1 360 ? 33.988 -4.975 -20.685 1.00 86.44 360 SER A N 1
ATOM 2837 C CA . SER A 1 360 ? 33.064 -4.369 -19.716 1.00 86.44 360 SER A CA 1
ATOM 2838 C C . SER A 1 360 ? 31.993 -5.355 -19.231 1.00 86.44 360 SER A C 1
ATOM 2840 O O . SER A 1 360 ? 31.767 -5.492 -18.027 1.00 86.44 360 SER A O 1
ATOM 2842 N N . LEU A 1 361 ? 31.388 -6.117 -20.150 1.00 86.75 36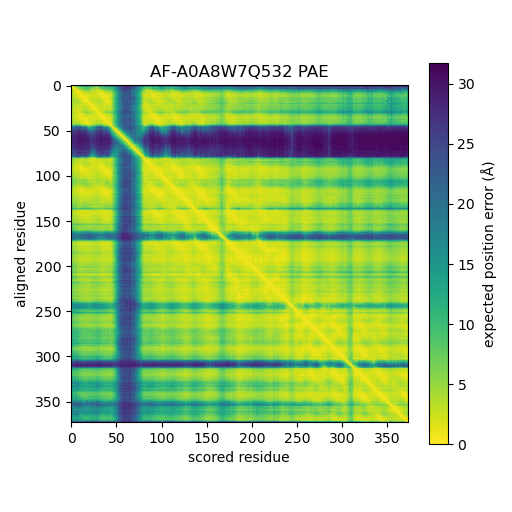1 LEU A N 1
ATOM 2843 C CA . LEU A 1 361 ? 30.400 -7.148 -19.822 1.00 86.75 361 LEU A CA 1
ATOM 2844 C C . LEU A 1 361 ? 31.011 -8.264 -18.962 1.00 86.75 361 LEU A C 1
ATOM 2846 O O . LEU A 1 361 ? 30.373 -8.709 -18.011 1.00 86.75 361 LEU A O 1
ATOM 2850 N N . THR A 1 362 ? 32.244 -8.694 -19.254 1.00 86.25 362 THR A N 1
ATOM 2851 C CA . THR A 1 362 ? 32.940 -9.725 -18.457 1.00 86.25 362 THR A CA 1
ATOM 2852 C C . THR A 1 362 ? 33.450 -9.225 -17.106 1.00 86.25 362 THR A C 1
ATOM 2854 O O . THR A 1 362 ? 33.551 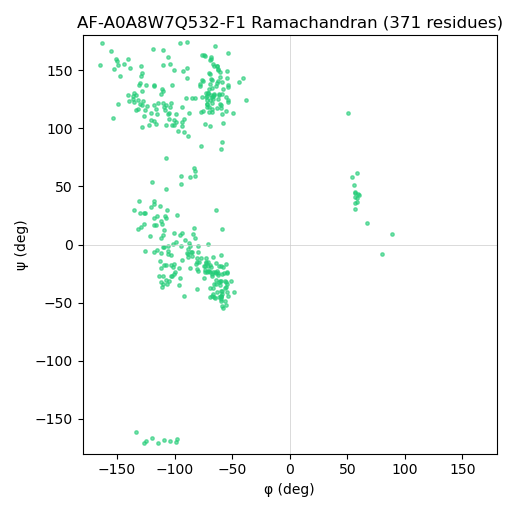-10.011 -16.167 1.00 86.25 362 THR A O 1
ATOM 2857 N N . ALA A 1 363 ? 33.768 -7.934 -16.993 1.00 88.38 363 ALA A N 1
ATOM 2858 C CA . ALA A 1 363 ? 34.225 -7.308 -15.757 1.00 88.38 363 ALA A CA 1
ATOM 2859 C C . ALA A 1 363 ? 33.071 -6.959 -14.801 1.00 88.38 363 ALA A C 1
ATOM 2861 O O . ALA A 1 363 ? 33.316 -6.679 -13.625 1.00 88.38 363 ALA A O 1
ATOM 2862 N N . SER A 1 364 ? 31.824 -6.962 -15.281 1.00 88.75 364 SER A N 1
ATOM 2863 C CA . SER A 1 364 ? 30.658 -6.652 -14.456 1.00 88.75 364 SER A CA 1
ATOM 2864 C C . SER A 1 364 ? 30.417 -7.718 -13.385 1.00 88.75 364 SER A C 1
ATOM 2866 O O . SER A 1 364 ? 30.311 -8.908 -13.670 1.00 88.75 364 SER A O 1
ATOM 2868 N N . THR A 1 365 ? 30.286 -7.279 -12.132 1.00 90.12 365 THR A N 1
ATOM 2869 C CA . THR A 1 365 ? 29.998 -8.151 -10.982 1.00 90.12 365 THR A CA 1
ATOM 2870 C C . THR A 1 365 ? 28.506 -8.249 -10.665 1.00 90.12 365 THR A C 1
ATOM 2872 O O . THR A 1 365 ? 28.098 -9.111 -9.888 1.00 90.12 365 THR A O 1
ATOM 2875 N N . THR A 1 366 ? 27.689 -7.368 -11.246 1.00 93.06 366 THR A N 1
ATOM 2876 C CA . THR A 1 366 ? 26.240 -7.289 -11.009 1.00 93.06 366 THR A CA 1
ATOM 2877 C C . THR A 1 366 ? 25.429 -7.947 -12.116 1.00 93.06 366 THR A C 1
ATOM 2879 O O . THR A 1 366 ? 24.301 -8.370 -11.866 1.00 93.06 366 THR A O 1
ATOM 2882 N N . LEU A 1 367 ? 25.980 -8.031 -13.330 1.00 93.81 367 LEU A N 1
ATOM 2883 C CA . LEU A 1 367 ? 25.282 -8.515 -14.513 1.00 93.81 367 LEU A CA 1
ATOM 2884 C C . LEU A 1 367 ? 25.074 -10.030 -14.443 1.00 93.81 367 LEU A C 1
ATOM 2886 O O . LEU A 1 367 ? 26.014 -10.812 -14.350 1.00 93.81 367 LEU A O 1
ATOM 2890 N N . THR A 1 368 ? 23.812 -10.441 -14.493 1.00 94.94 368 THR A N 1
ATOM 2891 C CA . THR A 1 368 ? 23.394 -11.847 -14.371 1.00 94.94 368 THR A CA 1
ATOM 2892 C C . THR A 1 368 ? 22.789 -12.395 -15.653 1.00 94.94 368 THR A C 1
ATOM 2894 O O . THR A 1 368 ? 22.829 -13.599 -15.883 1.00 94.94 368 THR A O 1
ATOM 2897 N N . THR A 1 369 ? 22.203 -11.527 -16.480 1.00 94.94 369 THR A N 1
ATOM 2898 C CA . THR A 1 369 ? 21.482 -11.924 -17.690 1.00 94.94 369 THR A CA 1
ATOM 2899 C C . THR A 1 369 ? 21.781 -10.947 -18.815 1.00 94.94 369 THR A C 1
ATOM 2901 O O . THR A 1 369 ? 21.612 -9.741 -18.650 1.00 94.94 369 THR A O 1
ATOM 2904 N N . VAL A 1 370 ? 22.186 -11.481 -19.967 1.00 94.19 370 VAL A N 1
ATOM 2905 C CA . VAL A 1 370 ? 22.382 -10.724 -21.206 1.00 94.19 370 VAL A CA 1
ATOM 2906 C C . VAL A 1 370 ? 21.683 -11.466 -22.339 1.00 94.19 370 VAL A C 1
ATOM 2908 O O . VAL A 1 370 ? 21.952 -12.645 -22.568 1.00 94.19 370 VAL A O 1
ATOM 2911 N N . ARG A 1 371 ? 20.780 -10.786 -23.045 1.00 94.81 371 ARG A N 1
ATOM 2912 C CA . ARG A 1 371 ? 20.058 -11.317 -24.206 1.00 94.81 371 ARG A CA 1
ATOM 2913 C C . ARG A 1 371 ? 20.286 -10.394 -25.392 1.00 94.81 371 ARG A C 1
ATOM 2915 O O . ARG A 1 371 ? 19.938 -9.224 -25.330 1.00 94.81 371 ARG A O 1
ATOM 2922 N N . LEU A 1 372 ? 20.885 -10.922 -26.456 1.00 90.00 372 LEU A N 1
ATOM 2923 C CA . LEU A 1 372 ? 21.240 -10.156 -27.661 1.00 90.00 372 LEU A CA 1
ATOM 2924 C C . LEU A 1 372 ? 20.678 -10.771 -28.954 1.00 90.00 372 LEU A C 1
ATOM 2926 O O . LEU A 1 372 ? 20.873 -10.199 -30.021 1.00 90.00 372 LEU A O 1
ATOM 2930 N N . ALA A 1 373 ? 20.046 -11.948 -28.865 1.00 77.56 373 ALA A N 1
ATOM 2931 C CA . ALA A 1 373 ? 19.623 -12.759 -30.011 1.00 77.56 373 ALA A CA 1
ATOM 2932 C C . ALA A 1 373 ? 18.249 -12.367 -30.565 1.00 77.56 373 ALA A C 1
ATOM 2934 O O . ALA A 1 373 ? 17.371 -11.983 -29.761 1.00 77.56 373 ALA A O 1
#

Mean predicted aligned error: 9.05 Å

Radius of gyration: 27.66 Å; Cα contacts (8 Å, |Δi|>4): 808; chains: 1; bounding box: 70×55×75 Å

Organism: Anopheles coluzzii (NCBI:txid1518534)

pLDDT: mean 86.35, std 17.52, range [32.38, 98.69]

InterPro domains:
  IPR000372 Leucine-rich repeat N-terminal domain [SM00013] (249-286)
  IPR000483 Cysteine-rich flanking region, C-terminal [SM00082] (181-239)
  IPR001611 Leucine-rich repeat [PF00560] (339-354)
  IPR001611 Leucine-rich repeat [PF13855] (89-147)
  IPR001611 Leucine-rich repeat [PS51450] (8-29)
  IPR001611 Leucine-rich repeat [PS51450] (89-110)
  IPR001611 Leucine-rich repeat [PS51450] (113-136)
  IPR001611 Leucine-rich repeat [PS51450] (339-360)
  IPR003591 Leucine-rich repeat, typical subtype [SM00369] (6-29)
  IPR003591 Leucine-rich repeat, typical subtype [SM00369] (87-110)
  IPR003591 Leucine-rich repeat, typical subtype [SM00369] (292-310)
  IPR003591 Leucine-rich repeat, typical subtype [SM00369] (338-361)
  IPR032675 Leucine-rich repeat domain superfamily [G3DSA:3.80.10.10] (1-241)
  IPR032675 Leucine-rich repeat domain superfamily [G3DSA:3.80.10.10] (242-373)
  IPR051432 Voltage and calcium-activated potassium channel auxiliary protein [PTHR46473] (231-368)